Protein AF-A0A7J5L7T7-F1 (afdb_monomer_lite)

Structure (mmCIF, N/CA/C/O backbone):
data_AF-A0A7J5L7T7-F1
#
_entry.id   AF-A0A7J5L7T7-F1
#
loop_
_atom_site.group_PDB
_atom_site.id
_atom_site.type_symbol
_atom_site.label_atom_id
_atom_site.label_alt_id
_atom_site.label_comp_id
_atom_site.label_asym_id
_atom_site.label_entity_id
_atom_site.label_seq_id
_atom_site.pdbx_PDB_ins_code
_atom_site.Cartn_x
_atom_site.Cartn_y
_atom_site.Cartn_z
_atom_site.occupancy
_atom_site.B_iso_or_equiv
_atom_site.auth_seq_id
_atom_site.auth_comp_id
_atom_site.auth_asym_id
_atom_site.auth_atom_id
_atom_site.pdbx_PDB_model_num
ATOM 1 N N . MET A 1 1 ? -19.321 -2.362 8.567 1.00 87.38 1 MET A N 1
ATOM 2 C CA . MET A 1 1 ? -19.682 -2.165 9.994 1.00 87.38 1 MET A CA 1
ATOM 3 C C . MET A 1 1 ? -20.446 -3.338 10.600 1.00 87.38 1 MET A C 1
ATOM 5 O O . MET A 1 1 ? -19.899 -3.937 11.508 1.00 87.38 1 MET A O 1
ATOM 9 N N . GLN A 1 2 ? -21.641 -3.716 10.121 1.00 92.62 2 GLN A N 1
ATOM 10 C CA . GLN A 1 2 ? -22.382 -4.873 10.681 1.00 92.62 2 GLN A CA 1
ATOM 11 C C . GLN A 1 2 ? -21.604 -6.196 10.617 1.00 92.62 2 GLN A C 1
ATOM 13 O O . GLN A 1 2 ? -21.729 -7.035 11.501 1.00 92.62 2 GLN A O 1
ATOM 18 N N . VAL A 1 3 ? -20.765 -6.364 9.590 1.00 92.19 3 VAL A N 1
ATOM 19 C CA . VAL A 1 3 ? -19.884 -7.531 9.509 1.00 92.19 3 VAL A CA 1
ATOM 20 C C . VAL A 1 3 ? -18.834 -7.506 10.615 1.00 92.19 3 VAL A C 1
ATOM 22 O O . VAL A 1 3 ? -18.791 -8.437 11.399 1.00 92.19 3 VAL A O 1
ATOM 25 N N . ILE A 1 4 ? -18.064 -6.415 10.746 1.00 92.38 4 ILE A N 1
ATOM 26 C CA . ILE A 1 4 ? -17.062 -6.208 11.817 1.00 92.38 4 ILE A CA 1
ATOM 27 C C . ILE A 1 4 ? -17.660 -6.455 13.209 1.00 92.38 4 ILE A C 1
ATOM 29 O O . ILE A 1 4 ? -17.034 -7.087 14.056 1.00 92.38 4 ILE A O 1
ATOM 33 N N . ASP A 1 5 ? -18.882 -5.964 13.422 1.00 94.06 5 ASP A N 1
ATOM 34 C CA . ASP A 1 5 ? -19.674 -6.158 14.636 1.00 94.06 5 ASP A CA 1
ATOM 35 C C . ASP A 1 5 ? -20.015 -7.628 14.928 1.00 94.06 5 ASP A C 1
ATOM 37 O O . ASP A 1 5 ? -20.180 -7.994 16.091 1.00 94.06 5 ASP A O 1
ATOM 41 N N . GLY A 1 6 ? -20.115 -8.451 13.884 1.00 92.25 6 GLY A N 1
ATOM 42 C CA . GLY A 1 6 ? -20.573 -9.837 13.921 1.00 92.25 6 GLY A CA 1
ATOM 43 C C . GLY A 1 6 ? -22.093 -10.001 13.877 1.00 92.25 6 GLY A C 1
ATOM 44 O O . GLY A 1 6 ? -22.583 -11.111 14.063 1.00 92.25 6 GLY A O 1
ATOM 45 N N . SER A 1 7 ? -22.858 -8.931 13.621 1.00 93.19 7 SER A N 1
ATOM 46 C CA . SER A 1 7 ? -24.306 -9.035 13.381 1.00 93.19 7 SER A CA 1
ATOM 47 C C . SER A 1 7 ? -24.653 -9.512 11.970 1.00 93.19 7 SER A C 1
ATOM 49 O O . SER A 1 7 ? -25.776 -9.954 11.729 1.00 93.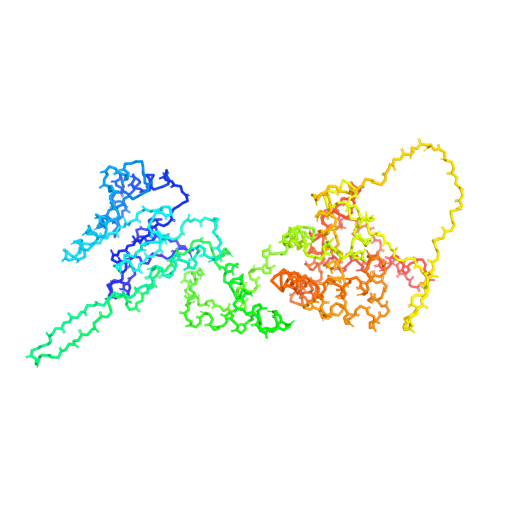19 7 SER A O 1
ATOM 51 N N . LYS A 1 8 ? -23.695 -9.459 11.040 1.00 92.69 8 LYS A N 1
ATOM 52 C CA . LYS A 1 8 ? -23.811 -9.993 9.681 1.00 92.69 8 LYS A CA 1
ATOM 53 C C . LYS A 1 8 ? -22.580 -10.837 9.344 1.00 92.69 8 LYS A C 1
ATOM 55 O O . LYS A 1 8 ? -21.485 -10.522 9.796 1.00 92.69 8 LYS A O 1
ATOM 60 N N . GLN A 1 9 ? -22.759 -11.881 8.538 1.00 87.94 9 GLN A N 1
ATOM 61 C CA . GLN A 1 9 ? -21.651 -12.647 7.962 1.00 87.94 9 GLN A CA 1
ATOM 62 C C . GLN A 1 9 ? -21.326 -12.174 6.543 1.00 87.94 9 GLN A C 1
ATOM 64 O O . GLN A 1 9 ? -22.205 -11.686 5.828 1.00 87.94 9 GLN A O 1
ATOM 69 N N . ASP A 1 10 ? -20.059 -12.311 6.172 1.00 86.50 10 ASP A N 1
ATOM 70 C CA . ASP A 1 10 ? -19.497 -11.970 4.870 1.00 86.50 10 ASP A CA 1
ATOM 71 C C . ASP A 1 10 ? -18.269 -12.856 4.628 1.00 86.50 10 ASP A C 1
ATOM 73 O O . ASP A 1 10 ? -17.583 -13.216 5.587 1.00 86.50 10 ASP A O 1
ATOM 77 N N . ASP A 1 11 ? -18.003 -13.210 3.374 1.00 82.44 11 ASP A N 1
ATOM 78 C CA . ASP A 1 11 ? -16.892 -14.102 3.023 1.00 82.44 11 ASP A CA 1
ATOM 79 C C . ASP A 1 11 ? -15.535 -13.374 2.936 1.00 82.44 11 ASP A C 1
ATOM 81 O O . ASP A 1 11 ? -14.482 -14.026 2.956 1.00 82.44 11 ASP A O 1
ATOM 85 N N . GLU A 1 12 ? -15.544 -12.039 2.839 1.00 81.31 12 GLU A N 1
ATOM 86 C CA . GLU A 1 12 ? -14.357 -11.194 2.645 1.00 81.31 12 GLU A CA 1
ATOM 87 C C . GLU A 1 12 ? -13.977 -10.393 3.897 1.00 81.31 12 GLU A C 1
ATOM 89 O O . GLU A 1 12 ? -12.818 -10.005 4.057 1.00 81.31 12 GLU A O 1
ATOM 94 N N . VAL A 1 13 ? -14.914 -10.179 4.829 1.00 85.94 13 VAL A N 1
ATOM 95 C CA . VAL A 1 13 ? -14.670 -9.401 6.054 1.00 85.94 13 VAL A CA 1
ATOM 96 C C . VAL A 1 13 ? -14.899 -10.234 7.315 1.00 85.94 13 VAL A C 1
ATOM 98 O O . VAL A 1 13 ? -15.969 -10.789 7.545 1.00 85.94 13 VAL A O 1
ATOM 101 N N . LEU A 1 14 ? -13.899 -10.255 8.203 1.00 86.81 14 LEU A N 1
ATOM 102 C CA . LEU A 1 14 ? -13.993 -10.944 9.490 1.00 86.81 14 LEU A CA 1
ATOM 103 C C . LEU A 1 14 ? -14.817 -10.129 10.499 1.00 86.81 14 LEU A C 1
ATOM 105 O O . LEU A 1 14 ? -14.491 -8.977 10.796 1.00 86.81 14 LEU A O 1
ATOM 109 N N . GLY A 1 15 ? -15.822 -10.759 11.115 1.00 90.56 15 GLY A N 1
ATOM 110 C CA . GLY A 1 15 ? -16.559 -10.212 12.261 1.00 90.56 15 GLY A CA 1
ATOM 111 C C . GLY A 1 15 ? -15.781 -10.274 13.570 1.00 90.56 15 GLY A C 1
ATOM 112 O O . GLY A 1 15 ? -16.168 -10.953 14.520 1.00 90.56 15 GLY A O 1
ATOM 113 N N . PHE A 1 16 ? -14.644 -9.584 13.607 1.00 90.44 16 PHE A N 1
ATOM 114 C CA . PHE A 1 16 ? -13.645 -9.743 14.655 1.00 90.44 16 PHE A CA 1
ATOM 115 C C . PHE A 1 16 ? -14.103 -9.233 16.032 1.00 90.44 16 PHE A C 1
ATOM 117 O O . PHE A 1 16 ? -13.608 -9.724 17.042 1.00 90.44 16 PHE A O 1
ATOM 124 N N . LEU A 1 17 ? -15.089 -8.326 16.116 1.00 93.12 17 LEU A N 1
ATOM 125 C CA . LEU A 1 17 ? -15.641 -7.898 17.411 1.00 93.12 17 LEU A CA 1
ATOM 126 C C . LEU A 1 17 ? -16.466 -8.992 18.095 1.00 93.12 17 LEU A C 1
ATOM 128 O O . LEU A 1 17 ? -16.634 -8.956 19.317 1.00 93.12 17 LEU A O 1
ATOM 132 N N . ASP A 1 18 ? -16.981 -9.958 17.330 1.00 93.25 18 ASP A N 1
ATOM 133 C CA . ASP A 1 18 ? -17.735 -11.082 17.879 1.00 93.25 18 ASP A CA 1
ATOM 134 C C . ASP A 1 18 ? -16.882 -12.338 18.103 1.00 93.25 18 ASP A C 1
ATOM 136 O O . ASP A 1 18 ? -17.359 -13.283 18.731 1.00 93.25 18 ASP A O 1
ATOM 140 N N . TYR A 1 19 ? -15.617 -12.318 17.677 1.00 90.50 19 TYR A N 1
ATOM 141 C CA . TYR A 1 19 ? -14.689 -13.440 17.779 1.00 90.50 19 TYR A CA 1
ATOM 142 C C . TYR A 1 19 ? -14.250 -13.706 19.228 1.00 90.50 19 TYR A C 1
ATOM 144 O O . TYR A 1 19 ? -13.797 -12.803 19.934 1.00 90.50 19 TYR A O 1
ATOM 152 N N . GLU A 1 20 ? -14.364 -14.960 19.674 1.00 89.38 20 GLU A N 1
ATOM 153 C CA . GLU A 1 20 ? -14.169 -15.353 21.080 1.00 89.38 20 GLU A CA 1
ATOM 154 C C . GLU A 1 20 ? -12.775 -15.009 21.605 1.00 89.38 20 GLU A C 1
ATOM 156 O O . GLU A 1 20 ? -12.664 -14.335 22.625 1.00 89.38 20 GLU A O 1
ATOM 161 N N . LYS A 1 21 ? -11.713 -15.33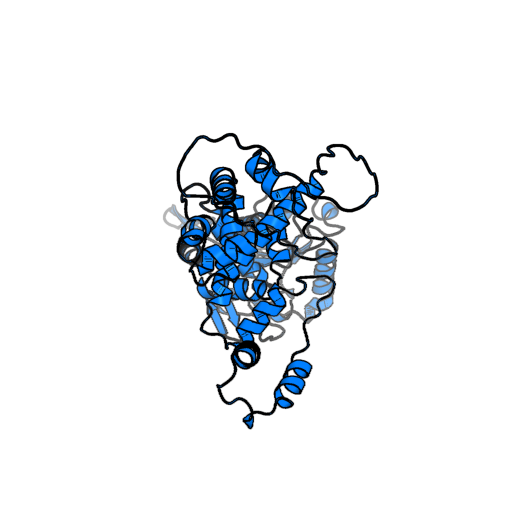5 20.858 1.00 88.31 21 LYS A N 1
ATOM 162 C CA . LYS A 1 21 ? -10.331 -15.050 21.288 1.00 88.31 21 LYS A CA 1
ATOM 163 C C . LYS A 1 21 ? -10.049 -13.553 21.460 1.00 88.31 21 LYS A C 1
ATOM 165 O O . LYS A 1 21 ? -9.268 -13.170 22.325 1.00 88.31 21 LYS A O 1
ATOM 170 N N . ILE A 1 22 ? -10.692 -12.697 20.657 1.00 88.56 22 ILE A N 1
ATOM 171 C CA . ILE A 1 22 ? -10.578 -11.234 20.793 1.00 88.56 22 ILE A CA 1
ATOM 172 C C . ILE A 1 22 ? -11.264 -10.758 22.076 1.00 88.56 22 ILE A C 1
ATOM 174 O O . ILE A 1 22 ? -10.726 -9.907 22.785 1.00 88.56 22 ILE A O 1
ATOM 178 N N . LYS A 1 23 ? -12.419 -11.339 22.416 1.00 89.06 23 LYS A N 1
ATOM 179 C CA . LYS A 1 23 ? -13.136 -11.030 23.660 1.00 89.06 23 LYS A CA 1
ATOM 180 C C . LYS A 1 23 ? -12.384 -11.522 24.898 1.00 89.06 23 LYS A C 1
ATOM 182 O O . LYS A 1 23 ? -12.285 -10.775 25.869 1.00 89.06 23 LYS A O 1
ATOM 187 N N . GLU A 1 24 ? -11.851 -12.741 24.858 1.00 87.25 24 GLU A N 1
ATOM 188 C CA . GLU A 1 24 ? -11.051 -13.334 25.940 1.00 87.25 24 GLU A CA 1
ATOM 189 C C . GLU A 1 24 ? -9.791 -12.514 26.218 1.00 87.25 24 GLU A C 1
ATOM 191 O O . GLU A 1 24 ? -9.510 -12.190 27.369 1.00 87.25 24 GLU A O 1
ATOM 196 N N . GLY A 1 25 ? -9.093 -12.088 25.161 1.00 84.81 25 GLY A N 1
ATOM 197 C CA . GLY A 1 25 ? -7.917 -11.224 25.260 1.00 84.81 25 GLY A CA 1
ATOM 198 C C . GLY A 1 25 ? -8.210 -9.777 25.669 1.00 84.81 25 GLY A C 1
ATOM 199 O O . GLY A 1 25 ? -7.287 -8.970 25.667 1.00 84.81 25 GLY A O 1
ATOM 200 N N . GLN A 1 26 ? -9.468 -9.429 25.980 1.00 86.31 26 GLN A N 1
ATOM 201 C CA . GLN A 1 26 ? -9.906 -8.060 26.289 1.00 86.31 26 GLN A CA 1
ATOM 202 C C . GLN A 1 26 ? -9.450 -7.033 25.238 1.00 86.31 26 GLN A C 1
ATOM 204 O O . GLN A 1 26 ? -9.174 -5.886 25.571 1.00 86.31 26 GLN A O 1
ATOM 209 N N . MET A 1 27 ? -9.396 -7.438 23.967 1.00 89.12 27 MET A N 1
ATOM 210 C CA . MET A 1 27 ? -9.028 -6.565 22.855 1.00 89.12 27 MET A CA 1
ATOM 211 C C . MET A 1 27 ? -10.237 -5.750 22.368 1.00 89.12 27 MET A C 1
ATOM 213 O O . MET A 1 27 ? -11.395 -6.010 22.735 1.00 89.12 27 MET A O 1
ATOM 217 N N . CYS A 1 28 ? -9.971 -4.754 21.521 1.00 93.56 28 CYS A N 1
ATOM 218 C CA . CYS A 1 28 ? -10.983 -3.852 20.976 1.00 93.56 28 CYS A CA 1
ATOM 219 C C . CYS A 1 28 ? -11.771 -3.138 22.084 1.00 93.56 28 CYS A C 1
ATOM 221 O O . CYS A 1 28 ? -13.002 -3.138 22.094 1.00 93.56 28 CYS A O 1
ATOM 223 N N . ARG A 1 29 ? -11.091 -2.574 23.082 1.00 94.00 29 ARG A N 1
ATOM 224 C CA . ARG A 1 29 ? -11.718 -1.728 24.109 1.00 94.00 29 ARG A CA 1
ATOM 225 C C . ARG A 1 29 ? -11.842 -0.296 23.628 1.00 94.00 29 ARG A C 1
ATOM 227 O O . ARG A 1 29 ? -12.910 0.303 23.767 1.00 94.00 29 ARG A O 1
ATOM 234 N N . HIS A 1 30 ? -10.791 0.218 22.998 1.00 95.50 30 HIS A N 1
ATOM 235 C CA . HIS A 1 30 ? -10.770 1.570 22.458 1.00 95.50 30 HIS A CA 1
ATOM 236 C C . HIS A 1 30 ? -10.335 1.534 20.997 1.00 95.50 30 HIS A C 1
ATOM 238 O O . HIS A 1 30 ? -9.156 1.401 20.670 1.00 95.50 30 HIS A O 1
ATOM 244 N N . ILE A 1 31 ? -11.331 1.660 20.122 1.00 96.06 31 ILE A N 1
ATOM 245 C CA . ILE A 1 31 ? -11.164 1.624 18.674 1.00 96.06 31 ILE A CA 1
ATOM 246 C C . ILE A 1 31 ? -11.010 3.056 18.162 1.00 96.06 31 ILE A C 1
ATOM 248 O O . ILE A 1 31 ? -11.805 3.928 18.514 1.00 96.06 31 ILE A O 1
ATOM 252 N N . VAL A 1 32 ? -10.040 3.294 17.286 1.00 95.56 32 VAL A N 1
ATOM 253 C CA . VAL A 1 32 ? -9.931 4.530 16.505 1.00 95.56 32 VAL A CA 1
ATOM 254 C C . VAL A 1 32 ? -10.271 4.255 15.041 1.00 95.56 32 VAL A C 1
ATOM 256 O O . VAL A 1 32 ? -9.675 3.397 14.398 1.00 95.56 32 VAL A O 1
ATOM 259 N N . CYS A 1 33 ? -11.248 4.977 14.501 1.00 95.50 33 CYS A N 1
ATOM 260 C CA . CYS A 1 33 ? -11.638 4.917 13.097 1.00 95.50 33 CYS A CA 1
ATOM 261 C C . CYS A 1 33 ? -11.036 6.107 12.353 1.00 95.50 33 CYS A C 1
ATOM 263 O O . CYS A 1 33 ? -11.381 7.253 12.649 1.00 95.50 33 CYS A O 1
ATOM 265 N N . VAL A 1 34 ? -10.177 5.829 11.376 1.00 92.94 34 VAL A N 1
ATOM 266 C CA . VAL A 1 34 ? -9.573 6.825 10.485 1.00 92.94 34 VAL A CA 1
ATOM 267 C C . VAL A 1 34 ? -10.415 6.913 9.215 1.00 92.94 34 VAL A C 1
ATOM 269 O O . VAL A 1 34 ? -10.439 5.982 8.414 1.00 92.94 34 VAL A O 1
ATOM 272 N N . LEU A 1 35 ? -11.132 8.022 9.050 1.00 93.25 35 LEU A N 1
ATOM 273 C CA . LEU A 1 35 ? -12.072 8.279 7.959 1.00 93.25 35 LEU A CA 1
ATOM 274 C C . LEU A 1 35 ? -11.516 9.300 6.952 1.00 93.25 35 LEU A C 1
ATOM 276 O O . LEU A 1 35 ? -10.657 10.108 7.303 1.00 93.25 35 LEU A O 1
ATOM 280 N N . PRO A 1 36 ? -12.009 9.310 5.700 1.00 91.38 36 PRO A N 1
ATOM 281 C CA . PRO A 1 36 ? -11.454 10.174 4.659 1.00 91.38 36 PRO A CA 1
ATOM 282 C C . PRO A 1 36 ? -11.850 11.650 4.812 1.00 91.38 36 PRO A C 1
ATOM 284 O O . PRO A 1 36 ? -11.053 12.529 4.493 1.00 91.38 36 PRO A O 1
ATOM 287 N N . PHE A 1 37 ? -13.054 11.942 5.321 1.00 92.75 37 PHE A N 1
ATOM 288 C CA . PHE A 1 37 ? -13.590 13.305 5.410 1.00 92.75 37 PHE A CA 1
ATOM 289 C C . PHE A 1 37 ? -14.317 13.556 6.734 1.00 92.75 37 PHE A C 1
ATOM 291 O O . PHE A 1 37 ? -14.837 12.628 7.350 1.00 92.75 37 PHE A O 1
ATOM 298 N N . ARG A 1 38 ? -14.429 14.830 7.144 1.00 93.56 38 ARG A N 1
ATOM 299 C CA . ARG A 1 38 ? -15.187 15.220 8.353 1.00 93.56 38 ARG A CA 1
ATOM 300 C C . ARG A 1 38 ? -16.648 14.772 8.272 1.00 93.56 38 ARG A C 1
ATOM 302 O O . ARG A 1 38 ? -17.148 14.151 9.201 1.00 93.56 38 ARG A O 1
ATOM 309 N N . ALA A 1 39 ? -17.264 14.965 7.105 1.00 94.56 39 ALA A N 1
ATOM 310 C CA . ALA A 1 39 ? -18.620 14.503 6.824 1.00 94.56 39 ALA A CA 1
ATOM 311 C C . ALA A 1 39 ? -18.768 12.976 6.948 1.00 94.56 39 ALA A C 1
ATOM 313 O O . ALA A 1 39 ? -19.832 12.491 7.317 1.00 94.56 39 ALA A O 1
ATOM 314 N N . SER A 1 40 ? -17.707 12.202 6.682 1.00 95.19 40 SER A N 1
ATOM 315 C CA . SER A 1 40 ? -17.721 10.752 6.896 1.00 95.19 40 SER A CA 1
ATOM 316 C C . SER A 1 40 ? -17.791 10.400 8.383 1.00 95.19 40 SER A C 1
ATOM 318 O O . SER A 1 40 ? -18.473 9.441 8.733 1.00 95.19 40 SER A O 1
ATOM 320 N N . CYS A 1 41 ? -17.127 11.166 9.259 1.00 95.88 41 CYS A N 1
ATOM 321 C CA . CYS A 1 41 ? -17.244 10.986 10.708 1.00 95.88 41 CYS A CA 1
ATOM 322 C C . CYS A 1 41 ? -18.673 11.258 11.185 1.00 95.88 41 CYS A C 1
ATOM 324 O O . CYS A 1 41 ? -19.236 10.426 11.892 1.00 95.88 41 CYS A O 1
ATOM 326 N N . ASP A 1 42 ? -19.270 12.370 10.746 1.00 96.12 42 ASP A N 1
ATOM 327 C CA . ASP A 1 42 ? -20.650 12.730 11.096 1.00 96.12 42 ASP A CA 1
ATOM 328 C C . ASP A 1 42 ? -21.647 11.681 10.589 1.00 96.12 42 ASP A C 1
ATOM 330 O O . ASP A 1 42 ? -22.513 11.219 11.333 1.00 96.12 42 ASP A O 1
ATOM 334 N N . ALA A 1 43 ? -21.479 11.230 9.343 1.00 96.12 43 ALA A N 1
ATOM 335 C CA . ALA A 1 43 ? -22.316 10.191 8.756 1.00 96.12 43 ALA A CA 1
ATOM 336 C C . ALA A 1 43 ? -22.191 8.854 9.500 1.00 96.12 43 ALA A C 1
ATOM 338 O O . ALA A 1 43 ? -23.200 8.187 9.720 1.00 96.12 43 ALA A O 1
ATOM 339 N N . LEU A 1 44 ? -20.980 8.452 9.904 1.00 95.56 44 LEU A N 1
ATOM 340 C CA . LEU A 1 44 ? -20.771 7.200 10.632 1.00 95.56 44 LEU A CA 1
ATOM 341 C C . LEU A 1 44 ? -21.305 7.274 12.070 1.00 95.56 44 LEU A C 1
ATOM 343 O O . LEU A 1 44 ? -21.915 6.310 12.531 1.00 95.56 44 LEU A O 1
ATOM 347 N N . GLU A 1 45 ? -21.123 8.403 12.761 1.00 96.25 45 GLU A N 1
ATOM 348 C CA . GLU A 1 45 ? -21.731 8.644 14.074 1.00 96.25 45 GLU A CA 1
ATOM 349 C C . GLU A 1 45 ? -23.257 8.536 13.986 1.00 96.25 45 GLU A C 1
ATOM 351 O O . GLU A 1 45 ? -23.861 7.739 14.709 1.00 96.25 45 GLU A O 1
ATOM 356 N N . TYR A 1 46 ? -23.860 9.266 13.044 1.00 95.88 46 TYR A N 1
ATOM 357 C CA . TYR A 1 46 ? -25.299 9.242 12.800 1.00 95.88 46 TYR A CA 1
ATOM 358 C C . TYR A 1 46 ? -25.787 7.831 12.448 1.00 95.88 46 TYR A C 1
ATOM 360 O O . TYR A 1 46 ? -26.778 7.357 13.004 1.00 95.88 46 TYR A O 1
ATOM 368 N N . LEU A 1 47 ? -25.082 7.117 11.566 1.00 95.69 47 LEU A N 1
ATOM 369 C CA . LEU A 1 47 ? -25.441 5.757 11.165 1.00 95.69 47 LEU A CA 1
ATOM 370 C C . LEU A 1 47 ? -25.453 4.803 12.360 1.00 95.69 47 LEU A C 1
ATOM 372 O O . LEU A 1 47 ? -26.396 4.025 12.491 1.00 95.69 47 LEU A O 1
ATOM 376 N N . ILE A 1 48 ? -24.443 4.855 13.233 1.00 95.00 48 ILE A N 1
ATOM 377 C CA . ILE A 1 48 ? -24.375 3.975 14.406 1.00 95.00 48 ILE A CA 1
ATOM 378 C C . ILE A 1 48 ? -25.489 4.316 15.399 1.00 95.00 48 ILE A C 1
ATOM 380 O O . ILE A 1 48 ? -26.196 3.416 15.848 1.00 95.00 48 ILE A O 1
ATOM 384 N N . GLN A 1 49 ? -25.674 5.599 15.717 1.00 94.25 49 GLN A N 1
ATOM 385 C CA . GLN A 1 49 ? -26.640 6.044 16.727 1.00 94.25 49 GLN A CA 1
ATOM 386 C C . GLN A 1 49 ? -28.096 5.761 16.333 1.00 94.25 49 GLN A C 1
ATOM 388 O O . GLN A 1 49 ? -28.893 5.393 17.191 1.00 94.25 49 GLN A O 1
ATOM 393 N N . ASN A 1 50 ? -28.438 5.873 15.046 1.00 95.62 50 ASN A N 1
ATOM 394 C CA . ASN A 1 50 ? -29.801 5.631 14.555 1.00 95.62 50 ASN A CA 1
ATOM 395 C C . ASN A 1 50 ? -30.101 4.161 14.230 1.00 95.62 50 ASN A C 1
ATOM 397 O O . ASN A 1 50 ? -31.194 3.859 13.764 1.00 95.62 50 ASN A O 1
ATOM 401 N N . ASN A 1 51 ? -29.132 3.259 14.403 1.00 94.81 51 ASN A N 1
ATOM 402 C CA . ASN A 1 51 ? -29.286 1.841 14.068 1.00 94.81 51 ASN A CA 1
ATOM 403 C C . ASN A 1 51 ? -28.693 0.933 15.158 1.00 94.81 51 ASN A C 1
ATOM 405 O O . ASN A 1 51 ? -28.177 -0.146 14.853 1.00 94.81 51 ASN A O 1
ATOM 409 N N . LEU A 1 52 ? -28.700 1.372 16.422 1.00 93.62 52 LEU A N 1
ATOM 410 C CA . LEU A 1 52 ? -28.092 0.639 17.542 1.00 93.62 52 LEU A CA 1
ATOM 411 C C . LEU A 1 52 ? -28.644 -0.787 17.675 1.00 93.62 52 LEU A C 1
ATOM 413 O O . LEU A 1 52 ? -27.896 -1.706 18.000 1.00 93.62 52 LEU A O 1
ATOM 417 N N . GLU A 1 53 ? -29.921 -0.989 17.363 1.00 93.94 53 GLU A N 1
ATOM 418 C CA . GLU A 1 53 ? -30.612 -2.278 17.377 1.00 93.94 53 GLU A CA 1
ATOM 419 C C . GLU A 1 53 ? -30.065 -3.287 16.356 1.00 93.94 53 GLU A C 1
ATOM 421 O O . GLU A 1 53 ? -30.234 -4.493 16.526 1.00 93.94 53 GLU A O 1
ATOM 426 N N . LYS A 1 54 ? -29.371 -2.816 15.313 1.00 94.00 54 LYS A N 1
ATOM 427 C CA . LYS A 1 54 ? -28.746 -3.667 14.288 1.00 94.00 54 LYS A CA 1
ATOM 428 C C . LYS A 1 54 ? -27.338 -4.130 14.666 1.00 94.00 54 LYS A C 1
ATOM 430 O O . LYS A 1 54 ? -26.728 -4.891 13.905 1.00 94.00 54 LYS A O 1
ATOM 435 N N . PHE A 1 55 ? -26.805 -3.660 15.794 1.00 95.00 55 PHE A N 1
ATOM 436 C CA . PHE A 1 55 ? -25.452 -3.957 16.252 1.00 95.00 55 PHE A CA 1
ATOM 437 C C . PHE A 1 55 ? -25.460 -4.760 17.557 1.00 95.00 55 PHE A C 1
ATOM 439 O O . PHE A 1 55 ? -26.040 -4.357 18.566 1.00 95.00 55 PHE A O 1
ATOM 446 N N . LYS A 1 56 ? -24.746 -5.885 17.558 1.00 93.81 56 LYS A N 1
ATOM 447 C CA . LYS A 1 56 ? -24.580 -6.801 18.690 1.00 93.81 56 LYS A CA 1
ATOM 448 C C . LYS A 1 56 ? -23.529 -6.308 19.690 1.00 93.81 56 LYS A C 1
ATOM 450 O O . LYS A 1 56 ? -23.721 -6.419 20.903 1.00 93.81 56 LYS A O 1
ATOM 455 N N . ASN A 1 57 ? -22.404 -5.797 19.193 1.00 94.69 57 ASN A N 1
ATOM 456 C CA . ASN A 1 57 ? -21.232 -5.429 19.987 1.00 94.69 57 ASN A CA 1
ATOM 457 C C . ASN A 1 57 ? -20.977 -3.913 19.977 1.00 94.69 57 ASN A C 1
ATOM 459 O O . ASN A 1 57 ? -20.755 -3.337 21.040 1.00 94.69 57 ASN A O 1
ATOM 463 N N . ILE A 1 58 ? -21.059 -3.256 18.817 1.00 95.69 58 ILE A N 1
ATOM 464 C CA . ILE A 1 58 ? -20.830 -1.814 18.618 1.00 95.69 58 ILE A CA 1
ATOM 465 C C . ILE A 1 58 ? -21.808 -0.963 19.432 1.00 95.69 58 ILE A C 1
ATOM 467 O O . ILE A 1 58 ? -21.421 0.085 19.944 1.00 95.69 58 ILE A O 1
ATOM 471 N N . SER A 1 59 ? -23.039 -1.436 19.638 1.00 94.00 59 SER A N 1
ATOM 472 C CA . SER A 1 59 ? -24.056 -0.755 20.453 1.00 94.00 59 SER A CA 1
ATOM 473 C C . SER A 1 59 ? -23.631 -0.515 21.910 1.00 94.00 59 SER A C 1
ATOM 475 O O . SER A 1 59 ? -24.199 0.339 22.588 1.00 94.00 59 SER A O 1
ATOM 477 N N . LYS A 1 60 ? -22.601 -1.224 22.394 1.00 93.69 60 LYS A N 1
ATOM 478 C CA . LYS A 1 60 ? -22.039 -1.085 23.747 1.00 93.69 60 LYS A CA 1
ATOM 479 C C . LYS A 1 60 ? -20.948 -0.012 23.847 1.00 93.69 60 LYS A C 1
ATOM 481 O O . LYS A 1 60 ? -20.507 0.295 24.954 1.00 93.69 60 LYS A O 1
ATOM 486 N N . TYR A 1 61 ? -20.485 0.536 22.724 1.00 96.75 61 TYR A N 1
ATOM 487 C CA . TYR A 1 61 ? -19.399 1.512 22.697 1.00 96.75 61 TYR A CA 1
ATOM 488 C C . TYR A 1 61 ? -19.931 2.936 22.837 1.00 96.75 61 TYR A C 1
ATOM 490 O O . TYR A 1 61 ? -20.988 3.294 22.316 1.00 96.75 61 TYR A O 1
ATOM 498 N N . LYS A 1 62 ? -19.155 3.791 23.501 1.00 96.75 62 LYS A N 1
ATOM 499 C CA . LYS A 1 62 ? -19.336 5.242 23.437 1.00 96.75 62 LYS A CA 1
ATOM 500 C C . LYS A 1 62 ? -18.672 5.781 22.178 1.00 96.75 62 LYS A C 1
ATOM 502 O O . LYS A 1 62 ? -17.475 5.588 21.980 1.00 96.75 62 LYS A O 1
ATOM 507 N N . ILE A 1 63 ? -19.453 6.443 21.331 1.00 96.38 63 ILE A N 1
ATOM 508 C CA . ILE A 1 63 ? -18.954 7.060 20.101 1.00 96.38 63 ILE A CA 1
ATOM 509 C C . ILE A 1 63 ? -18.418 8.454 20.432 1.00 96.38 63 ILE A C 1
ATOM 511 O O . ILE A 1 63 ? -19.114 9.254 21.053 1.00 96.38 63 ILE A O 1
ATOM 515 N N . LEU A 1 64 ? -17.176 8.728 20.039 1.00 95.94 64 LEU A N 1
ATOM 516 C CA . LEU A 1 64 ? -16.525 10.027 20.173 1.00 95.94 64 LEU A CA 1
ATOM 517 C C . LEU A 1 64 ? -16.174 10.549 18.783 1.00 95.94 64 LEU A C 1
ATOM 519 O O . LEU A 1 64 ? -15.152 10.168 18.213 1.00 95.94 64 LEU A O 1
ATOM 523 N N . ASN A 1 65 ? -16.987 11.446 18.241 1.00 95.44 65 ASN A N 1
ATOM 524 C CA . ASN A 1 65 ? -16.656 12.133 17.001 1.00 95.44 65 ASN A CA 1
ATOM 525 C C . ASN A 1 65 ? -15.774 13.359 17.284 1.00 95.44 65 ASN A C 1
ATOM 527 O O . ASN A 1 65 ? -16.246 14.372 17.798 1.00 95.44 65 ASN A O 1
ATOM 531 N N . ILE A 1 66 ? -14.478 13.254 16.970 1.00 94.69 66 ILE A N 1
ATOM 532 C CA . ILE A 1 66 ? -13.487 14.303 17.266 1.00 94.69 66 ILE A CA 1
ATOM 533 C C . ILE A 1 66 ? -13.106 15.137 16.038 1.00 94.69 66 ILE A C 1
ATOM 535 O O . ILE A 1 66 ? -12.295 16.056 16.160 1.00 94.69 66 ILE A O 1
ATOM 539 N N . ALA A 1 67 ? -13.663 14.843 14.862 1.00 93.06 67 ALA A N 1
ATOM 540 C CA . ALA A 1 67 ? -13.353 15.551 13.615 1.00 93.06 67 ALA A CA 1
ATOM 541 C C . ALA A 1 67 ? -14.581 16.126 12.889 1.00 93.06 67 ALA A C 1
ATOM 543 O O . ALA A 1 67 ? -14.402 16.899 11.949 1.00 93.06 67 ALA A O 1
ATOM 544 N N . GLY A 1 68 ? -15.785 15.745 13.311 1.00 88.81 68 GLY A N 1
ATOM 545 C CA . GLY A 1 68 ? -17.063 16.222 12.799 1.00 88.81 68 GLY A CA 1
ATOM 546 C C . GLY A 1 68 ? -17.326 17.711 12.998 1.00 88.81 68 GLY A C 1
ATOM 547 O O . GLY A 1 68 ? -16.505 18.427 13.579 1.00 88.81 68 GLY A O 1
ATOM 548 N N . VAL A 1 69 ? -18.486 18.174 12.530 1.00 88.19 69 VAL A N 1
ATOM 549 C CA . VAL A 1 69 ? -18.882 19.595 12.599 1.00 88.19 69 VAL A CA 1
ATOM 550 C C . VAL A 1 69 ? -18.840 20.132 14.038 1.00 88.19 69 VAL A C 1
ATOM 552 O O . VAL A 1 69 ? -18.185 21.142 14.284 1.00 88.19 69 VAL A O 1
ATOM 555 N N . ASP A 1 70 ? -19.417 19.405 14.999 1.00 85.81 70 ASP A N 1
ATOM 556 C CA . ASP A 1 70 ? -19.504 19.834 16.410 1.00 85.81 70 ASP A CA 1
ATOM 557 C C . ASP A 1 70 ? -18.242 19.513 17.234 1.00 85.81 70 ASP A C 1
ATOM 559 O O . ASP A 1 70 ? -18.235 19.602 18.466 1.00 85.81 70 ASP A O 1
ATOM 563 N N . ALA A 1 71 ? -17.170 19.033 16.600 1.00 83.19 71 ALA A N 1
ATOM 564 C CA . ALA A 1 71 ? -16.047 18.455 17.330 1.00 83.19 71 ALA A CA 1
ATOM 565 C C . ALA A 1 71 ? -15.263 19.473 18.167 1.00 83.19 71 ALA A C 1
ATOM 567 O O . ALA A 1 71 ? -14.645 19.088 19.161 1.00 83.19 71 ALA A O 1
ATOM 568 N N . LEU A 1 72 ? -15.242 20.745 17.761 1.00 82.56 72 LEU A N 1
ATOM 569 C CA . LEU A 1 72 ? -14.593 21.817 18.523 1.00 82.56 72 LEU A CA 1
ATOM 570 C C . LEU A 1 72 ? -15.434 22.251 19.725 1.00 82.56 72 LEU A C 1
ATOM 572 O O . LEU A 1 72 ? -14.860 22.591 20.754 1.00 82.56 72 LEU A O 1
ATOM 576 N N . ASP A 1 73 ? -16.759 22.147 19.634 1.00 85.44 73 ASP A N 1
ATOM 577 C CA . ASP A 1 73 ? -17.662 22.476 20.738 1.00 85.44 73 ASP A CA 1
ATOM 578 C C . ASP A 1 73 ? -17.668 21.362 21.791 1.00 85.44 73 ASP A C 1
ATOM 580 O O . ASP A 1 73 ? -17.549 21.617 22.989 1.00 85.44 73 ASP A O 1
ATOM 584 N N . LYS A 1 74 ? -17.740 20.098 21.346 1.00 84.12 74 LYS A N 1
ATOM 585 C CA . LYS A 1 74 ? -17.716 18.918 22.230 1.00 84.12 74 LYS A CA 1
ATOM 586 C C . LYS A 1 74 ? -16.334 18.688 22.845 1.00 84.12 74 LYS A C 1
ATOM 588 O O . LYS A 1 74 ? -16.223 18.294 24.006 1.00 84.12 74 LYS A O 1
ATOM 593 N N . PHE A 1 75 ? -15.277 18.922 22.066 1.00 86.44 75 PHE A N 1
ATOM 594 C CA . PHE A 1 75 ? -13.894 18.684 22.467 1.00 86.44 75 PHE A CA 1
ATOM 595 C C . PHE A 1 75 ? -12.983 19.843 22.031 1.00 86.44 75 PHE A C 1
ATOM 597 O O . PHE A 1 75 ? -12.234 19.705 21.053 1.00 86.44 75 PHE A O 1
ATOM 604 N N . PRO A 1 76 ? -12.992 20.970 22.769 1.00 83.25 76 PRO A N 1
ATOM 605 C CA . PRO A 1 76 ? -12.159 22.128 22.438 1.00 83.25 76 PRO A CA 1
ATOM 606 C C . PRO A 1 76 ? -10.669 21.778 22.473 1.00 83.25 76 PRO A C 1
ATOM 608 O O . PRO A 1 76 ? -9.914 22.072 21.548 1.00 83.25 76 PRO A O 1
ATOM 611 N N . GLU A 1 77 ? -10.259 21.048 23.510 1.00 87.12 77 GLU A N 1
ATOM 612 C CA . GLU A 1 77 ? -8.876 20.640 23.724 1.00 87.12 77 GLU A CA 1
ATOM 613 C C . GLU A 1 77 ? -8.667 19.138 23.516 1.00 87.12 77 GLU A C 1
ATOM 615 O O . GLU A 1 77 ? -9.489 18.305 23.904 1.00 87.12 77 GLU A O 1
ATOM 620 N N . ILE A 1 78 ? -7.491 18.777 22.992 1.00 87.44 78 ILE A N 1
ATOM 621 C CA . ILE A 1 78 ? -7.042 17.378 22.871 1.00 87.44 78 ILE A CA 1
ATOM 622 C C . ILE A 1 78 ? -6.984 16.696 24.250 1.00 87.44 78 ILE A C 1
ATOM 624 O O . ILE A 1 78 ? -7.265 15.503 24.372 1.00 87.44 78 ILE A O 1
ATOM 628 N N . SER A 1 79 ? -6.651 17.458 25.297 1.00 89.06 79 SER A N 1
ATOM 629 C CA . SER A 1 79 ? -6.593 16.997 26.689 1.00 89.06 79 SER A CA 1
ATOM 630 C C . SER A 1 79 ? -7.932 16.401 27.156 1.00 89.06 79 SER A C 1
ATOM 632 O O . SER A 1 79 ? -7.943 15.377 27.842 1.00 89.06 79 SER A O 1
ATOM 634 N N . ASN A 1 80 ? -9.058 16.981 26.728 1.00 90.62 80 ASN A N 1
ATOM 635 C CA . ASN A 1 80 ? -10.403 16.548 27.107 1.00 90.62 80 ASN A CA 1
ATOM 636 C C . ASN A 1 80 ? -10.755 15.191 26.495 1.00 90.62 80 ASN A C 1
ATOM 638 O O . ASN A 1 80 ? -11.361 14.357 27.165 1.00 90.62 80 ASN A O 1
ATOM 642 N N . ILE A 1 81 ? -10.323 14.945 25.256 1.00 92.00 81 ILE A N 1
ATOM 643 C CA . ILE A 1 81 ? -10.536 13.666 24.566 1.00 92.00 81 ILE A CA 1
ATOM 644 C C . ILE A 1 81 ? -9.800 12.552 25.311 1.00 92.00 81 ILE A C 1
ATOM 646 O O . ILE A 1 81 ? -10.403 11.530 25.631 1.00 92.00 81 ILE A O 1
ATOM 650 N N . LYS A 1 82 ? -8.523 12.773 25.654 1.00 93.00 82 LYS A N 1
ATOM 651 C CA . LYS A 1 82 ? -7.725 11.800 26.417 1.00 93.00 82 LYS A CA 1
ATOM 652 C C . LYS A 1 82 ? -8.373 11.483 27.760 1.00 93.00 82 LYS A C 1
ATOM 654 O O . LYS A 1 82 ? -8.677 10.330 28.027 1.00 93.00 82 LYS A O 1
ATOM 659 N N . LYS A 1 83 ? -8.690 12.516 28.551 1.00 93.38 83 LYS A N 1
ATOM 660 C CA . LYS A 1 83 ? -9.354 12.359 29.856 1.00 93.38 83 LYS A CA 1
ATOM 661 C C . LYS A 1 83 ? -10.666 11.579 29.751 1.00 93.38 83 LYS A C 1
ATOM 663 O O . LYS A 1 83 ? -10.967 10.780 30.633 1.00 93.38 83 LYS A O 1
ATOM 668 N N . TYR A 1 84 ? -11.446 11.798 28.691 1.00 94.94 84 TYR A N 1
ATOM 669 C CA . TYR A 1 84 ? -12.692 11.067 28.473 1.00 94.94 84 TYR A CA 1
ATOM 670 C C . TYR A 1 84 ? -12.445 9.577 28.204 1.00 94.94 84 TYR A C 1
ATOM 672 O O . TYR A 1 84 ? -13.138 8.735 28.776 1.00 94.94 84 TYR A O 1
ATOM 680 N N . ILE A 1 85 ? -11.463 9.247 27.359 1.00 95.12 85 ILE A N 1
ATOM 681 C CA . ILE A 1 85 ? -11.094 7.859 27.049 1.00 95.12 85 ILE A CA 1
ATOM 682 C C . ILE A 1 85 ? -10.567 7.161 28.309 1.00 95.12 85 ILE A C 1
ATOM 684 O O . ILE A 1 85 ? -11.089 6.106 28.662 1.00 95.12 85 ILE A O 1
ATOM 688 N N . THR A 1 86 ? -9.654 7.793 29.053 1.00 94.62 86 THR A N 1
ATOM 689 C CA . THR A 1 86 ? -9.135 7.270 30.327 1.00 94.62 86 THR A CA 1
ATOM 690 C C . THR A 1 86 ? -10.256 7.033 31.341 1.00 94.62 86 THR A C 1
ATOM 692 O O . THR A 1 86 ? -10.306 5.992 31.993 1.00 94.62 86 THR A O 1
ATOM 695 N N . LYS A 1 87 ? -11.209 7.969 31.458 1.00 95.75 87 LYS A N 1
ATOM 696 C CA . LYS A 1 87 ? -12.386 7.803 32.324 1.00 95.75 87 LYS A CA 1
ATOM 697 C C . LYS A 1 87 ? -13.235 6.604 31.900 1.00 95.75 87 LYS A C 1
ATOM 699 O O . LYS A 1 87 ? -13.660 5.835 32.756 1.00 95.75 87 LYS A O 1
ATOM 704 N N . CYS A 1 88 ? -13.476 6.435 30.600 1.00 95.44 88 CYS A N 1
ATOM 705 C CA . CYS A 1 88 ? -14.209 5.277 30.094 1.00 95.44 88 CYS A CA 1
ATOM 706 C C . CYS A 1 88 ? -13.487 3.972 30.430 1.00 95.44 88 CYS A C 1
ATOM 708 O O . CYS A 1 88 ? -14.139 3.044 30.895 1.00 95.44 88 CYS A O 1
ATOM 710 N N . GLU A 1 89 ? -12.164 3.920 30.274 1.00 94.12 89 GLU A N 1
ATOM 711 C CA . GLU A 1 89 ? -11.371 2.734 30.606 1.00 94.12 89 GLU A CA 1
ATOM 712 C C . GLU A 1 89 ? -11.467 2.375 32.096 1.00 94.12 89 GLU A C 1
ATOM 714 O O . GLU A 1 89 ? -11.740 1.224 32.435 1.00 94.12 89 GLU A O 1
ATOM 719 N N . ILE A 1 90 ? -11.337 3.365 32.989 1.00 92.94 90 ILE A N 1
ATOM 720 C CA . ILE A 1 90 ? -11.506 3.183 34.443 1.00 92.94 90 ILE A CA 1
ATOM 721 C C . ILE A 1 90 ? -12.913 2.663 34.779 1.00 92.94 90 ILE A C 1
ATOM 723 O O . ILE A 1 90 ? -13.069 1.801 35.640 1.00 92.94 90 ILE A O 1
ATOM 727 N N . GLU A 1 91 ? -13.941 3.156 34.087 1.00 94.69 91 GLU A N 1
ATOM 728 C CA . GLU A 1 91 ? -15.335 2.725 34.256 1.00 94.69 91 GLU A CA 1
ATOM 729 C C . GLU A 1 91 ? -15.667 1.404 33.532 1.00 94.69 91 GLU A C 1
ATOM 731 O O . GLU A 1 91 ? -16.821 0.971 33.540 1.00 94.69 91 GLU A O 1
ATOM 736 N N . GLY A 1 92 ? -14.696 0.770 32.867 1.00 92.69 92 GLY A N 1
ATOM 737 C CA . GLY A 1 92 ? -14.905 -0.462 32.106 1.00 92.69 92 GLY A CA 1
ATOM 738 C C . GLY A 1 92 ? -15.717 -0.286 30.814 1.00 92.69 92 GLY A C 1
ATOM 739 O O . GLY A 1 92 ? -16.238 -1.264 30.275 1.00 92.69 92 GLY A O 1
ATOM 740 N N . LYS A 1 93 ? -15.850 0.945 30.311 1.00 95.75 93 LYS A N 1
ATOM 741 C CA . LYS A 1 93 ? -16.616 1.300 29.110 1.00 95.75 93 LYS A CA 1
ATOM 742 C C . LYS A 1 93 ? -15.723 1.349 27.877 1.00 95.75 93 LYS A C 1
ATOM 744 O O . LYS A 1 93 ? -14.664 1.969 27.874 1.00 95.75 93 LYS A O 1
ATOM 749 N N . LYS A 1 94 ? -16.222 0.770 26.788 1.00 96.12 94 LYS A N 1
ATOM 750 C CA . LYS A 1 94 ? -15.545 0.770 25.491 1.00 96.12 94 LYS A CA 1
ATOM 751 C C . LYS A 1 94 ? -15.827 2.046 24.700 1.00 96.12 94 LYS A C 1
ATOM 753 O O . LYS A 1 94 ? -16.914 2.619 24.821 1.00 96.12 94 LYS A O 1
ATOM 758 N N . THR A 1 95 ? -14.893 2.470 23.849 1.00 97.50 95 THR A N 1
ATOM 759 C CA . THR A 1 95 ? -15.046 3.681 23.020 1.00 97.50 95 THR A CA 1
ATOM 760 C C . THR A 1 95 ? -14.715 3.443 21.549 1.00 97.50 95 THR A C 1
ATOM 762 O O . THR A 1 95 ? -13.801 2.685 21.235 1.00 97.50 95 THR A O 1
ATOM 765 N N . ILE A 1 96 ? -15.426 4.124 20.650 1.00 97.50 96 ILE A N 1
ATOM 766 C CA . ILE A 1 96 ? -15.066 4.255 19.232 1.00 97.50 96 ILE A CA 1
ATOM 767 C C . ILE A 1 96 ? -14.815 5.735 18.962 1.00 97.50 96 ILE A C 1
ATOM 769 O O . ILE A 1 96 ? -15.744 6.539 18.999 1.00 97.50 96 ILE A O 1
ATOM 773 N N . THR A 1 97 ? -13.569 6.096 18.686 1.00 96.94 97 THR A N 1
ATOM 774 C CA . THR A 1 97 ? -13.181 7.460 18.331 1.00 96.94 97 THR A CA 1
ATOM 775 C C . THR A 1 97 ? -13.166 7.619 16.814 1.00 96.94 97 THR A C 1
ATOM 777 O O . THR A 1 97 ? -12.449 6.897 16.131 1.00 96.94 97 THR A O 1
ATOM 780 N N . LEU A 1 98 ? -13.928 8.569 16.272 1.00 96.69 98 LEU A N 1
ATOM 781 C CA . LEU A 1 98 ? -13.974 8.880 14.841 1.00 96.69 98 LEU A CA 1
ATOM 782 C C . LEU A 1 98 ? -13.083 10.083 14.540 1.00 96.69 98 LEU A C 1
ATOM 784 O O . LEU A 1 98 ? -13.288 11.167 15.095 1.00 96.69 98 LEU A O 1
ATOM 788 N N . THR A 1 99 ? -12.112 9.909 13.648 1.00 93.56 99 THR A N 1
ATOM 789 C CA . THR A 1 99 ? -11.172 10.962 13.260 1.00 93.56 99 THR A CA 1
ATOM 790 C C . THR A 1 99 ? -10.885 10.948 11.762 1.00 93.56 99 THR A C 1
ATOM 792 O O . THR A 1 99 ? -11.106 9.951 11.087 1.00 93.56 99 THR A O 1
ATOM 795 N N . VAL A 1 100 ? -10.376 12.069 11.249 1.00 89.88 100 VAL A N 1
ATOM 796 C CA . VAL A 1 100 ? -9.758 12.150 9.917 1.00 89.88 100 VAL A CA 1
ATOM 797 C C . VAL A 1 100 ? -8.245 12.114 10.102 1.00 89.88 100 VAL A C 1
ATOM 799 O O . VAL A 1 100 ? -7.649 11.050 10.068 1.00 89.88 100 VAL A O 1
ATOM 802 N N . ASN A 1 101 ? -7.640 13.259 10.431 1.00 85.56 101 ASN A N 1
ATOM 803 C CA . ASN A 1 101 ? -6.214 13.359 10.767 1.00 85.56 101 ASN A CA 1
ATOM 804 C C . ASN A 1 101 ? -5.985 13.918 12.186 1.00 85.56 101 ASN A C 1
ATOM 806 O O . ASN A 1 101 ? -4.848 14.032 12.646 1.00 85.56 101 ASN A O 1
ATOM 810 N N . ARG A 1 102 ? -7.056 14.307 12.899 1.00 87.12 102 ARG A N 1
ATOM 811 C CA . ARG A 1 102 ? -6.943 14.902 14.238 1.00 87.12 102 ARG A CA 1
ATOM 812 C C . ARG A 1 102 ? -6.422 13.837 15.200 1.00 87.12 102 ARG A C 1
ATOM 814 O O . ARG A 1 102 ? -6.927 12.719 15.214 1.00 87.12 102 ARG A O 1
ATOM 821 N N . MET A 1 103 ? -5.428 14.199 16.006 1.00 84.81 103 MET A N 1
ATOM 822 C CA . MET A 1 103 ? -4.760 13.314 16.968 1.00 84.81 103 MET A CA 1
ATOM 823 C C . MET A 1 103 ? -3.917 12.169 16.378 1.00 84.81 103 MET A C 1
ATOM 825 O O . MET A 1 103 ? -3.268 11.464 17.148 1.00 84.81 103 MET A O 1
ATOM 829 N N . LEU A 1 104 ? -3.834 12.022 15.049 1.00 81.75 104 LEU A N 1
ATOM 830 C CA . LEU A 1 104 ? -2.877 11.097 14.419 1.00 81.75 104 LEU A CA 1
ATOM 831 C C . LEU A 1 104 ? -1.445 11.664 14.432 1.00 81.75 104 LEU A C 1
ATOM 833 O O . LEU A 1 104 ? -0.465 10.919 14.489 1.00 81.75 104 LEU A O 1
ATOM 837 N N . THR A 1 105 ? -1.315 12.993 14.489 1.00 73.25 105 THR A N 1
ATOM 838 C CA . THR A 1 105 ? -0.045 13.712 14.633 1.00 73.25 105 THR A CA 1
ATOM 839 C C . THR A 1 105 ? 0.035 14.442 15.976 1.00 73.25 105 THR A C 1
ATOM 841 O O . THR A 1 105 ? -0.957 14.959 16.490 1.00 73.25 105 THR A O 1
ATOM 844 N N . GLY A 1 106 ? 1.227 14.461 16.582 1.00 71.75 106 GLY A N 1
ATOM 845 C CA . GLY A 1 106 ? 1.518 15.271 17.774 1.00 71.75 106 GLY A CA 1
ATOM 846 C C . GLY A 1 106 ? 0.789 14.879 19.068 1.00 71.75 106 GLY A C 1
ATOM 847 O O . GLY A 1 106 ? 0.894 15.598 20.057 1.00 71.75 106 GLY A O 1
ATOM 848 N N . SER A 1 107 ? 0.061 13.757 19.106 1.00 81.06 107 SER A N 1
ATOM 849 C CA . SER A 1 107 ? -0.636 13.305 20.313 1.00 81.06 107 SER A CA 1
ATOM 850 C C . SER A 1 107 ? -0.605 11.786 20.466 1.00 81.06 107 SER A C 1
ATOM 852 O O . SER A 1 107 ? -0.584 11.061 19.477 1.00 81.06 107 SER A O 1
ATOM 854 N N . THR A 1 108 ? -0.604 11.316 21.711 1.00 84.50 108 THR A N 1
ATOM 855 C CA . THR A 1 108 ? -0.642 9.889 22.063 1.00 84.50 108 THR A CA 1
ATOM 856 C C . THR A 1 108 ? -1.845 9.614 22.958 1.00 84.50 108 THR A C 1
ATOM 858 O O . THR A 1 108 ? -2.033 10.329 23.946 1.00 84.50 108 THR A O 1
ATOM 861 N N . VAL A 1 109 ? -2.639 8.606 22.597 1.00 90.19 109 VAL A N 1
ATOM 862 C CA . VAL A 1 109 ? -3.701 8.006 23.417 1.00 90.19 109 VAL A CA 1
ATOM 863 C C . VAL A 1 109 ? -3.262 6.572 23.674 1.00 90.19 109 VAL A C 1
ATOM 865 O O . VAL A 1 109 ? -3.210 5.770 22.743 1.00 90.19 109 VAL A O 1
ATOM 868 N N . GLU A 1 110 ? -2.844 6.280 24.899 1.00 91.19 110 GLU A N 1
ATOM 869 C CA . GLU A 1 110 ? -2.259 4.981 25.243 1.00 91.19 110 GLU A CA 1
ATOM 870 C C . GLU A 1 110 ? -3.303 3.864 25.219 1.00 91.19 110 GLU A C 1
ATOM 872 O O . GLU A 1 110 ? -2.979 2.733 24.882 1.00 91.19 110 GLU A O 1
ATOM 877 N N . GLU A 1 111 ? -4.569 4.181 25.462 1.00 93.50 111 GLU A N 1
ATOM 878 C CA . GLU A 1 111 ? -5.647 3.204 25.566 1.00 93.50 111 GLU A CA 1
ATOM 879 C C . GLU A 1 111 ? -6.106 2.654 24.208 1.00 93.50 111 GLU A C 1
ATOM 881 O O . GLU A 1 111 ? -6.717 1.590 24.168 1.00 93.50 111 GLU A O 1
ATOM 886 N N . TRP A 1 112 ? -5.812 3.337 23.090 1.00 94.19 112 TRP A N 1
ATOM 887 C CA . TRP A 1 112 ? -6.156 2.837 21.753 1.00 94.19 112 TRP A CA 1
ATOM 888 C C . TRP A 1 112 ? -5.445 1.513 21.464 1.00 94.19 112 TRP A C 1
ATOM 890 O O . TRP A 1 112 ? -4.214 1.456 21.415 1.00 94.19 112 TRP A O 1
ATOM 900 N N . ASP A 1 113 ? -6.234 0.462 21.238 1.00 93.31 113 ASP A N 1
ATOM 901 C CA . ASP A 1 113 ? -5.762 -0.907 20.994 1.00 93.31 113 ASP A CA 1
ATOM 902 C C . ASP A 1 113 ? -6.113 -1.429 19.594 1.00 93.31 113 ASP A C 1
ATOM 904 O O . ASP A 1 113 ? -5.491 -2.371 19.098 1.00 93.31 113 ASP A O 1
ATOM 908 N N . THR A 1 114 ? -7.079 -0.789 18.932 1.00 94.06 114 THR A N 1
ATOM 909 C CA . THR A 1 114 ? -7.586 -1.202 17.626 1.00 94.06 114 THR A CA 1
ATOM 910 C C . THR A 1 114 ? -7.762 -0.004 16.703 1.00 94.06 114 THR A C 1
ATOM 912 O O . THR A 1 114 ? -8.313 1.020 17.104 1.00 94.06 114 THR A O 1
ATOM 915 N N . MET A 1 115 ? -7.353 -0.135 15.445 1.00 93.81 115 MET A N 1
ATOM 916 C CA . MET A 1 115 ? -7.535 0.874 14.406 1.00 93.81 115 MET A CA 1
ATOM 917 C C . MET A 1 115 ? -8.353 0.315 13.243 1.00 93.81 115 MET A C 1
ATOM 919 O O . MET A 1 115 ? -8.028 -0.736 12.697 1.00 93.81 115 MET A O 1
ATOM 923 N N . LEU A 1 116 ? -9.397 1.039 12.842 1.00 94.06 116 LEU A N 1
ATOM 924 C CA . LEU A 1 116 ? -10.100 0.830 11.578 1.00 94.06 116 LEU A CA 1
ATOM 925 C C . LEU A 1 116 ? -9.611 1.870 10.573 1.00 94.06 116 LEU A C 1
ATOM 927 O O . LEU A 1 116 ? -9.841 3.066 10.769 1.00 94.06 116 LEU A O 1
ATOM 931 N N . TYR A 1 117 ? -8.958 1.426 9.504 1.00 91.00 117 TYR A N 1
ATOM 932 C CA . TYR A 1 117 ? -8.422 2.315 8.480 1.00 91.00 117 TYR A CA 1
ATOM 933 C C . TYR A 1 117 ? -9.346 2.353 7.259 1.00 91.00 117 TYR A C 1
ATOM 935 O O . TYR A 1 117 ? -9.443 1.385 6.511 1.00 91.00 117 TYR A O 1
ATOM 943 N N . LEU A 1 118 ? -10.057 3.468 7.067 1.00 90.62 118 LEU A N 1
ATOM 944 C CA . LEU A 1 118 ? -11.079 3.647 6.021 1.00 90.62 118 LEU A CA 1
ATOM 945 C C . LEU A 1 118 ? -10.717 4.761 5.023 1.00 90.62 118 LEU A C 1
ATOM 947 O O . LEU A 1 118 ? -11.584 5.293 4.330 1.00 90.62 118 LEU A O 1
ATOM 951 N N . LYS A 1 119 ? -9.441 5.152 4.971 1.00 85.94 119 LYS A N 1
ATOM 952 C CA . LYS A 1 119 ? -8.925 6.221 4.109 1.00 85.94 119 LYS A CA 1
ATOM 953 C C . LYS A 1 119 ? -8.112 5.630 2.949 1.00 85.94 119 LYS A C 1
ATOM 955 O O . LYS A 1 119 ? -7.206 4.838 3.181 1.00 85.94 119 LYS A O 1
ATOM 960 N N . ASN A 1 120 ? -8.410 6.049 1.714 1.00 72.50 120 ASN A N 1
ATOM 961 C CA . ASN A 1 120 ? -7.797 5.487 0.497 1.00 72.50 120 ASN A CA 1
ATOM 962 C C . ASN A 1 120 ? -6.424 6.084 0.141 1.00 72.50 120 ASN A C 1
ATOM 964 O O . ASN A 1 120 ? -5.536 5.364 -0.294 1.00 72.50 120 ASN A O 1
ATOM 968 N N . SER A 1 121 ? -6.231 7.398 0.277 1.00 60.59 121 SER A N 1
ATOM 969 C CA . SER A 1 121 ? -5.021 8.083 -0.201 1.00 60.59 121 SER A CA 1
ATOM 970 C C . SER A 1 121 ? -4.084 8.395 0.960 1.00 60.59 121 SER A C 1
ATOM 972 O O . SER A 1 121 ? -4.274 9.404 1.647 1.00 60.59 121 SER A O 1
ATOM 974 N N . VAL A 1 122 ? -3.109 7.523 1.206 1.00 64.81 122 VAL A N 1
ATOM 975 C CA . VAL A 1 122 ? -2.161 7.692 2.314 1.00 64.81 122 VAL A CA 1
ATOM 976 C C . VAL A 1 122 ? -0.757 7.365 1.848 1.00 64.81 122 VAL A C 1
ATOM 978 O O . VAL A 1 122 ? -0.531 6.368 1.163 1.00 64.81 122 VAL A O 1
ATOM 981 N N . SER A 1 123 ? 0.190 8.240 2.174 1.00 71.12 123 SER A N 1
ATOM 982 C CA . SER A 1 123 ? 1.601 7.936 1.967 1.00 71.12 123 SER A CA 1
ATOM 983 C C . SER A 1 123 ? 2.040 6.850 2.963 1.00 71.12 123 SER A C 1
ATOM 985 O O . SER A 1 123 ? 1.452 6.754 4.048 1.00 71.12 123 SER A O 1
ATOM 987 N N . PRO A 1 124 ? 3.083 6.053 2.657 1.00 75.31 124 PRO A N 1
ATOM 988 C CA . PRO A 1 124 ? 3.662 5.111 3.620 1.00 75.31 124 PRO A CA 1
ATOM 989 C C . PRO A 1 124 ? 3.959 5.762 4.972 1.00 75.31 124 PRO A C 1
ATOM 991 O O . PRO A 1 124 ? 3.676 5.185 6.014 1.00 75.31 124 PRO A O 1
ATOM 994 N N . GLN A 1 125 ? 4.432 7.011 4.956 1.00 77.81 125 GLN A N 1
ATOM 995 C CA . GLN A 1 125 ? 4.742 7.775 6.158 1.00 77.81 125 GLN A CA 1
ATOM 996 C C . GLN A 1 125 ? 3.499 8.068 7.005 1.00 77.81 125 GLN A C 1
ATOM 998 O O . GLN A 1 125 ? 3.552 7.939 8.224 1.00 77.81 125 GLN A O 1
ATOM 1003 N N . GLU A 1 126 ? 2.385 8.472 6.392 1.00 79.44 126 GLU A N 1
ATOM 1004 C CA . GLU A 1 126 ? 1.137 8.742 7.117 1.00 79.44 126 GLU A CA 1
ATOM 1005 C C . GLU A 1 126 ? 0.544 7.458 7.720 1.00 79.44 126 GLU A C 1
ATOM 1007 O O . GLU A 1 126 ? 0.063 7.448 8.860 1.00 79.44 126 GLU A O 1
ATOM 1012 N N . TYR A 1 127 ? 0.614 6.363 6.964 1.00 82.88 127 TYR A N 1
ATOM 1013 C CA . TYR A 1 127 ? 0.139 5.054 7.396 1.00 82.88 127 TYR A CA 1
ATOM 1014 C C . TYR A 1 127 ? 0.974 4.506 8.562 1.00 82.88 127 TYR A C 1
ATOM 1016 O O . TYR A 1 127 ? 0.423 4.170 9.612 1.00 82.88 127 TYR A O 1
ATOM 1024 N N . ASP A 1 128 ? 2.303 4.526 8.437 1.00 80.62 128 ASP A N 1
ATOM 1025 C CA . ASP A 1 128 ? 3.222 4.115 9.501 1.00 80.62 128 ASP A CA 1
ATOM 1026 C C . ASP A 1 128 ? 3.074 4.991 10.745 1.00 80.62 128 ASP A C 1
ATOM 1028 O O . ASP A 1 128 ? 3.017 4.471 11.857 1.00 80.62 128 ASP A O 1
ATOM 1032 N N . GLN A 1 129 ? 2.940 6.315 10.591 1.00 82.12 129 GLN A N 1
ATOM 1033 C CA . GLN A 1 129 ? 2.670 7.196 11.730 1.00 82.12 129 GLN A CA 1
ATOM 1034 C C . GLN A 1 129 ? 1.409 6.764 12.479 1.00 82.12 129 GLN A C 1
ATOM 1036 O O . GLN A 1 129 ? 1.423 6.723 13.707 1.00 82.12 129 GLN A O 1
ATOM 1041 N N . SER A 1 130 ? 0.349 6.394 11.759 1.00 81.88 130 SER A N 1
ATOM 1042 C CA . SER A 1 130 ? -0.896 5.907 12.360 1.00 81.88 130 SER A CA 1
ATOM 1043 C C . SER A 1 130 ? -0.684 4.584 13.114 1.00 81.88 130 SER A C 1
ATOM 1045 O O . SER A 1 130 ? -1.138 4.452 14.253 1.00 81.88 130 SER A O 1
ATOM 1047 N N . ILE A 1 131 ? 0.075 3.643 12.540 1.00 82.50 131 ILE A N 1
ATOM 1048 C CA . ILE A 1 131 ? 0.445 2.371 13.187 1.00 82.50 131 ILE A CA 1
ATOM 1049 C C . ILE A 1 131 ? 1.254 2.612 14.465 1.00 82.50 131 ILE A C 1
ATOM 1051 O O . ILE A 1 131 ? 0.910 2.083 15.522 1.00 82.50 131 ILE A O 1
ATOM 1055 N N . PHE A 1 132 ? 2.288 3.454 14.407 1.00 83.38 132 PHE A N 1
ATOM 1056 C CA . PHE A 1 132 ? 3.116 3.763 15.573 1.00 83.38 132 PHE A CA 1
ATOM 1057 C C . PHE A 1 132 ? 2.304 4.402 16.705 1.00 83.38 132 PHE A C 1
ATOM 1059 O O . PHE A 1 132 ? 2.610 4.193 17.879 1.00 83.38 132 PHE A O 1
ATOM 1066 N N . ARG A 1 133 ? 1.235 5.150 16.389 1.00 83.56 133 ARG A N 1
ATOM 1067 C CA . ARG A 1 133 ? 0.322 5.661 17.423 1.00 83.56 133 ARG A CA 1
ATOM 1068 C C . ARG A 1 133 ? -0.397 4.542 18.156 1.00 83.56 133 ARG A C 1
ATOM 1070 O O . ARG A 1 133 ? -0.479 4.603 19.383 1.00 83.56 133 ARG A O 1
ATOM 1077 N N . LEU A 1 134 ? -0.869 3.544 17.419 1.00 87.31 134 LEU A N 1
ATOM 1078 C CA . LEU A 1 134 ? -1.558 2.386 17.972 1.00 87.31 134 LEU A CA 1
ATOM 1079 C C . LEU A 1 134 ? -0.631 1.543 18.864 1.00 87.31 134 LEU A C 1
ATOM 1081 O O . LEU A 1 134 ? -1.024 1.128 19.953 1.00 87.31 134 LEU A O 1
ATOM 1085 N N . GLN A 1 135 ? 0.618 1.360 18.429 1.00 85.06 135 GLN A N 1
ATOM 1086 C CA . GLN A 1 135 ? 1.623 0.517 19.085 1.00 85.06 135 GLN A CA 1
ATOM 1087 C C . GLN A 1 135 ? 2.264 1.122 20.346 1.00 85.06 135 GLN A C 1
ATOM 1089 O O . GLN A 1 135 ? 3.056 0.444 21.002 1.00 85.06 135 GLN A O 1
ATOM 1094 N N . ASN A 1 136 ? 1.942 2.367 20.720 1.00 84.88 136 ASN A N 1
ATOM 1095 C CA . ASN A 1 136 ? 2.445 2.950 21.969 1.00 84.88 136 ASN A CA 1
ATOM 1096 C C . ASN A 1 136 ? 2.093 2.056 23.161 1.00 84.88 136 ASN A C 1
ATOM 1098 O O . ASN A 1 136 ? 0.950 1.627 23.284 1.00 84.88 136 ASN A O 1
ATOM 1102 N N . GLN A 1 137 ? 3.050 1.788 24.046 1.00 83.62 137 GLN A N 1
ATOM 1103 C CA . GLN A 1 137 ? 2.818 0.915 25.196 1.00 83.62 137 GLN A CA 1
ATOM 1104 C C . GLN A 1 137 ? 1.798 1.529 26.160 1.00 83.62 137 GLN A C 1
ATOM 1106 O O . GLN A 1 137 ? 1.800 2.738 26.379 1.00 83.62 137 GLN A O 1
ATOM 1111 N N . TYR A 1 138 ? 0.958 0.681 26.755 1.00 87.94 138 TYR A N 1
ATOM 1112 C CA . TYR A 1 138 ? 0.061 1.064 27.842 1.00 87.94 138 TYR A CA 1
ATOM 1113 C C . TYR A 1 138 ? 0.344 0.162 29.038 1.00 87.94 138 TYR A C 1
ATOM 1115 O O . TYR A 1 138 ? -0.116 -0.978 29.088 1.00 87.94 138 TYR A O 1
ATOM 1123 N N . ILE A 1 139 ? 1.172 0.644 29.964 1.00 86.25 139 ILE A N 1
ATOM 1124 C CA . ILE A 1 139 ? 1.658 -0.142 31.100 1.00 86.25 139 ILE A CA 1
ATOM 1125 C C . ILE A 1 139 ? 0.977 0.343 32.375 1.00 86.25 139 ILE A C 1
ATOM 1127 O O . ILE A 1 139 ? 1.061 1.522 32.712 1.00 86.25 139 ILE A O 1
ATOM 1131 N N . LYS A 1 140 ? 0.351 -0.577 33.112 1.00 84.56 140 LYS A N 1
ATOM 1132 C CA . LYS A 1 140 ? -0.123 -0.335 34.478 1.00 84.56 140 LYS A CA 1
ATOM 1133 C C . LYS A 1 140 ? 0.799 -1.026 35.474 1.00 84.56 140 LYS A C 1
ATOM 1135 O O . LYS A 1 140 ? 1.085 -2.214 35.329 1.00 84.56 140 LYS A O 1
ATOM 1140 N N . SER A 1 141 ? 1.240 -0.277 36.479 1.00 84.38 141 SER A N 1
ATOM 1141 C CA . SER A 1 141 ? 1.991 -0.804 37.616 1.00 84.38 141 SER A CA 1
ATOM 1142 C C . SER A 1 141 ? 1.040 -1.155 38.752 1.00 84.38 141 SER A C 1
ATOM 1144 O O . SER A 1 141 ? 0.203 -0.341 39.144 1.00 84.38 141 SER A O 1
ATOM 1146 N N . TYR A 1 142 ? 1.197 -2.355 39.293 1.00 83.25 142 TYR A N 1
ATOM 1147 C CA . TYR A 1 142 ? 0.508 -2.831 40.484 1.00 83.25 142 TYR A CA 1
ATOM 1148 C C . TYR A 1 142 ? 1.558 -3.189 41.525 1.00 83.25 142 TYR A C 1
ATOM 1150 O O . TYR A 1 142 ? 2.612 -3.708 41.177 1.00 83.25 142 TYR A O 1
ATOM 1158 N N . ILE A 1 143 ? 1.278 -2.903 42.789 1.00 82.81 143 ILE A N 1
ATOM 1159 C CA . ILE A 1 143 ? 2.137 -3.313 43.900 1.00 82.81 143 ILE A CA 1
ATOM 1160 C C . ILE A 1 143 ? 1.491 -4.555 44.502 1.00 82.81 143 ILE A C 1
ATOM 1162 O O . ILE A 1 143 ? 0.301 -4.523 44.827 1.00 82.81 143 ILE A O 1
ATOM 1166 N N . ASP A 1 144 ? 2.240 -5.650 44.584 1.00 81.75 144 ASP A N 1
ATOM 1167 C CA . ASP A 1 144 ? 1.754 -6.876 45.211 1.00 81.75 144 ASP A CA 1
ATOM 1168 C C . ASP A 1 144 ? 1.738 -6.764 46.751 1.00 81.75 144 ASP A C 1
ATOM 1170 O O . ASP A 1 144 ? 2.197 -5.784 47.342 1.00 81.75 144 ASP A O 1
ATOM 1174 N N . GLU A 1 145 ? 1.212 -7.783 47.430 1.00 80.12 145 GLU A N 1
ATOM 1175 C CA . GLU A 1 145 ? 1.154 -7.821 48.900 1.00 80.12 145 GLU A CA 1
ATOM 1176 C C . GLU A 1 145 ? 2.543 -7.842 49.575 1.00 80.12 145 GLU A C 1
ATOM 1178 O O . GLU A 1 145 ? 2.648 -7.591 50.776 1.00 80.12 145 GLU A O 1
ATOM 1183 N N . LYS A 1 146 ? 3.612 -8.132 48.821 1.00 79.19 146 LYS A N 1
ATOM 1184 C CA . LYS A 1 146 ? 5.010 -8.171 49.276 1.00 79.19 146 LYS A CA 1
ATOM 1185 C C . LYS A 1 146 ? 5.769 -6.872 48.988 1.00 79.19 146 LYS A C 1
ATOM 1187 O O . LYS A 1 146 ? 6.898 -6.728 49.455 1.00 79.19 146 LYS A O 1
ATOM 1192 N N . GLY A 1 147 ? 5.147 -5.918 48.293 1.00 82.12 147 GLY A N 1
ATOM 1193 C CA . GLY A 1 147 ? 5.749 -4.644 47.908 1.00 82.12 147 GLY A CA 1
ATOM 1194 C C . GLY A 1 147 ? 6.470 -4.662 46.555 1.00 82.12 147 GLY A C 1
ATOM 1195 O O . GLY A 1 147 ? 7.089 -3.656 46.207 1.00 82.12 147 GLY A O 1
ATOM 1196 N N . ASP A 1 148 ? 6.385 -5.753 45.790 1.00 83.00 148 ASP A N 1
ATOM 1197 C CA . ASP A 1 148 ? 6.997 -5.871 44.466 1.00 83.00 148 ASP A CA 1
ATOM 1198 C C . ASP A 1 148 ? 6.121 -5.189 43.394 1.00 83.00 148 ASP A C 1
ATOM 1200 O O . ASP A 1 148 ? 4.902 -5.378 43.334 1.00 83.00 148 ASP A O 1
ATOM 1204 N N . GLU A 1 149 ? 6.740 -4.380 42.524 1.00 87.19 149 GLU A N 1
ATOM 1205 C CA . GLU A 1 149 ? 6.056 -3.691 41.420 1.00 87.19 149 GLU A CA 1
ATOM 1206 C C . GLU A 1 149 ? 5.909 -4.624 40.204 1.00 87.19 149 GLU A C 1
ATOM 1208 O O . GLU A 1 149 ? 6.882 -4.950 39.520 1.00 87.19 149 GLU A O 1
ATOM 1213 N N . ILE A 1 150 ? 4.674 -5.008 39.880 1.00 84.81 150 ILE A N 1
ATOM 1214 C CA . ILE A 1 150 ? 4.328 -5.796 38.696 1.00 84.81 150 ILE A CA 1
ATOM 1215 C C . ILE A 1 150 ? 3.783 -4.866 37.609 1.00 84.81 150 ILE A C 1
ATOM 1217 O O . ILE A 1 150 ? 2.763 -4.197 37.784 1.00 84.81 150 ILE A O 1
ATOM 1221 N N . LYS A 1 151 ? 4.452 -4.846 36.452 1.00 85.81 151 LYS A N 1
ATOM 1222 C CA . LYS A 1 151 ? 4.058 -4.055 35.278 1.00 85.81 151 LYS A CA 1
ATOM 1223 C C . LYS A 1 151 ? 3.298 -4.920 34.280 1.00 85.81 151 LYS A C 1
ATOM 1225 O O . LYS A 1 151 ? 3.867 -5.845 33.705 1.00 85.81 151 LYS A O 1
ATOM 1230 N N . TYR A 1 152 ? 2.037 -4.583 34.028 1.00 83.31 152 TYR A N 1
ATOM 1231 C CA . TYR A 1 152 ? 1.209 -5.237 33.016 1.00 83.31 152 TYR A CA 1
ATOM 1232 C C . TYR A 1 152 ? 1.060 -4.349 31.785 1.00 83.31 152 TYR A C 1
ATOM 1234 O O . TYR A 1 152 ? 0.596 -3.213 31.886 1.00 83.31 152 TYR A O 1
ATOM 1242 N N . ASN A 1 153 ? 1.416 -4.881 30.613 1.00 84.25 153 ASN A N 1
ATOM 1243 C CA . ASN A 1 153 ? 1.052 -4.263 29.344 1.00 84.25 153 ASN A CA 1
ATOM 1244 C C . ASN A 1 153 ? -0.419 -4.576 29.045 1.00 84.25 153 ASN A C 1
ATOM 1246 O O . ASN A 1 153 ? -0.778 -5.713 28.746 1.00 84.25 153 ASN A O 1
ATOM 1250 N N . MET A 1 154 ? -1.252 -3.548 29.105 1.00 85.88 154 MET A N 1
ATOM 1251 C CA . MET A 1 154 ? -2.686 -3.610 28.835 1.00 85.88 154 MET A CA 1
ATOM 1252 C C . MET A 1 154 ? -2.998 -3.803 27.343 1.00 85.88 154 MET A C 1
ATOM 1254 O O . MET A 1 154 ? -4.138 -4.087 26.989 1.00 85.88 154 MET A O 1
ATOM 1258 N N . LYS A 1 155 ? -1.993 -3.658 26.468 1.00 86.75 155 LYS A N 1
ATOM 1259 C CA . LYS A 1 155 ? -2.079 -3.879 25.019 1.00 86.75 155 LYS A CA 1
ATOM 1260 C C . LYS A 1 155 ? -1.034 -4.905 24.574 1.00 86.75 155 LYS A C 1
ATOM 1262 O O . LYS A 1 155 ? -0.040 -4.537 23.940 1.00 86.75 155 LYS A O 1
ATOM 1267 N N . PRO A 1 156 ? -1.214 -6.194 24.915 1.00 77.94 156 PRO A N 1
ATOM 1268 C CA . PRO A 1 156 ? -0.277 -7.238 24.503 1.00 77.94 156 PRO A CA 1
ATOM 1269 C C . PRO A 1 156 ? -0.238 -7.399 22.977 1.00 77.94 156 PRO A C 1
ATOM 1271 O O . PRO A 1 156 ? 0.794 -7.761 22.421 1.00 77.94 156 PRO A O 1
ATOM 1274 N N . GLN A 1 157 ? -1.347 -7.092 22.302 1.00 84.69 157 GLN A N 1
ATOM 1275 C CA . GLN A 1 157 ? -1.458 -7.069 20.852 1.00 84.69 157 GLN A CA 1
ATOM 1276 C C . GLN A 1 157 ? -2.343 -5.896 20.423 1.00 84.69 157 GLN A C 1
ATOM 1278 O O . GLN A 1 157 ? -3.264 -5.509 21.141 1.00 84.69 157 GLN A O 1
ATOM 1283 N N . THR A 1 158 ? -2.053 -5.332 19.252 1.00 89.94 158 THR A N 1
ATOM 1284 C CA . THR A 1 158 ? -2.881 -4.300 18.620 1.00 89.94 158 THR A CA 1
ATOM 1285 C C . THR A 1 158 ? -3.414 -4.812 17.292 1.00 89.94 158 THR A C 1
ATOM 1287 O O . THR A 1 158 ? -2.764 -5.623 16.630 1.00 89.94 158 THR A O 1
ATOM 1290 N N . ILE A 1 159 ? -4.611 -4.367 16.916 1.00 91.19 159 ILE A N 1
ATOM 1291 C CA . ILE A 1 159 ? -5.265 -4.789 15.675 1.00 91.19 159 ILE A CA 1
ATOM 1292 C C . ILE A 1 159 ? -5.422 -3.573 14.776 1.00 91.19 159 ILE A C 1
ATOM 1294 O O . ILE A 1 159 ? -6.112 -2.622 15.132 1.00 91.19 159 ILE A O 1
ATOM 1298 N N . LEU A 1 160 ? -4.833 -3.617 13.586 1.00 91.25 160 LEU A N 1
ATOM 1299 C CA . LEU A 1 160 ? -5.161 -2.683 12.519 1.00 91.25 160 LEU A CA 1
ATOM 1300 C C . LEU A 1 160 ? -5.940 -3.431 11.440 1.00 91.25 160 LEU A C 1
ATOM 1302 O O . LEU A 1 160 ? -5.435 -4.382 10.848 1.00 91.25 160 LEU A O 1
ATOM 1306 N N . ALA A 1 161 ? -7.177 -3.006 11.205 1.00 91.31 161 ALA A N 1
ATOM 1307 C CA . ALA A 1 161 ? -8.017 -3.527 10.140 1.00 91.31 161 ALA A CA 1
ATOM 1308 C C . ALA A 1 161 ? -8.001 -2.552 8.960 1.00 91.31 161 ALA A C 1
ATOM 1310 O O . ALA A 1 161 ? -8.519 -1.433 9.055 1.00 91.31 161 ALA A O 1
ATOM 1311 N N . ASP A 1 162 ? -7.409 -3.007 7.861 1.00 89.62 162 ASP A N 1
ATOM 1312 C CA . ASP A 1 162 ? -7.403 -2.334 6.569 1.00 89.62 162 ASP A CA 1
ATOM 1313 C C . ASP A 1 162 ? -8.331 -3.086 5.604 1.00 89.62 162 ASP A C 1
ATOM 1315 O O . ASP A 1 162 ? -8.288 -4.314 5.523 1.00 89.62 162 ASP A O 1
ATOM 1319 N N . PHE A 1 163 ? -9.191 -2.351 4.900 1.00 86.88 163 PHE A N 1
ATOM 1320 C CA . PHE A 1 163 ? -10.181 -2.908 3.972 1.00 86.88 163 PHE A CA 1
ATOM 1321 C C . PHE A 1 163 ? -9.731 -2.830 2.507 1.00 86.88 163 PHE A C 1
ATOM 1323 O O . PHE A 1 163 ? -10.505 -3.166 1.615 1.00 86.88 163 PHE A O 1
ATOM 1330 N N . ASP A 1 164 ? -8.490 -2.407 2.258 1.00 85.31 164 ASP A N 1
ATOM 1331 C CA . ASP A 1 164 ? -7.866 -2.383 0.939 1.00 85.31 164 ASP A CA 1
ATOM 1332 C C . ASP A 1 164 ? -6.537 -3.169 0.966 1.00 85.31 164 ASP A C 1
ATOM 1334 O O . ASP A 1 164 ? -5.461 -2.609 1.225 1.00 85.31 164 ASP A O 1
ATOM 1338 N N . PRO A 1 165 ? -6.583 -4.492 0.698 1.00 81.38 165 PRO A N 1
ATOM 1339 C CA . PRO A 1 165 ? -5.389 -5.332 0.665 1.00 81.38 165 PRO A CA 1
ATOM 1340 C C . PRO A 1 165 ? -4.357 -4.867 -0.367 1.00 81.38 165 PRO A C 1
ATOM 1342 O O . PRO A 1 165 ? -3.154 -4.973 -0.120 1.00 81.38 165 PRO A O 1
ATOM 1345 N N . ALA A 1 166 ? -4.809 -4.334 -1.508 1.00 80.19 166 ALA A N 1
ATOM 1346 C CA . ALA A 1 166 ? -3.924 -3.889 -2.577 1.00 80.19 166 ALA A CA 1
ATOM 1347 C C . ALA A 1 166 ? -3.109 -2.671 -2.142 1.00 80.19 166 ALA A C 1
ATOM 1349 O O . ALA A 1 166 ? -1.884 -2.644 -2.312 1.00 80.19 166 ALA A O 1
ATOM 1350 N N . ARG A 1 167 ? -3.764 -1.699 -1.496 1.00 81.00 167 ARG A N 1
ATOM 1351 C CA . ARG A 1 167 ? -3.077 -0.562 -0.883 1.00 81.00 167 ARG A CA 1
ATOM 1352 C C . ARG A 1 167 ? -2.103 -1.020 0.188 1.00 81.00 167 ARG A C 1
ATOM 1354 O O . ARG A 1 167 ? -0.950 -0.602 0.152 1.00 81.00 167 ARG A O 1
ATOM 1361 N N . MET A 1 168 ? -2.524 -1.878 1.116 1.00 84.56 168 MET A N 1
ATOM 1362 C CA . MET A 1 168 ? -1.642 -2.345 2.187 1.00 84.56 168 MET A CA 1
ATOM 1363 C C . MET A 1 168 ? -0.379 -3.012 1.625 1.00 84.56 168 MET A C 1
ATOM 1365 O O . MET A 1 168 ? 0.721 -2.712 2.082 1.00 84.56 168 MET A O 1
ATOM 1369 N N . PHE A 1 169 ? -0.505 -3.862 0.605 1.00 86.19 169 PHE A N 1
ATOM 1370 C CA . PHE A 1 169 ? 0.648 -4.541 0.006 1.00 86.19 169 PHE A CA 1
ATOM 1371 C C . PHE A 1 169 ? 1.563 -3.555 -0.727 1.00 86.19 169 PHE A C 1
ATOM 1373 O O . PHE A 1 169 ? 2.780 -3.613 -0.563 1.00 86.19 169 PHE A O 1
ATOM 1380 N N . THR A 1 170 ? 0.980 -2.595 -1.448 1.00 81.00 170 THR A N 1
ATOM 1381 C CA . THR A 1 170 ? 1.731 -1.512 -2.100 1.00 81.00 170 THR A CA 1
ATOM 1382 C C . THR A 1 170 ? 2.501 -0.675 -1.076 1.00 81.00 170 THR A C 1
ATOM 1384 O O . THR A 1 170 ? 3.673 -0.370 -1.275 1.00 81.00 170 THR A O 1
ATOM 1387 N N . LEU A 1 171 ? 1.880 -0.334 0.058 1.00 82.44 171 LEU A N 1
ATOM 1388 C CA . LEU A 1 171 ? 2.529 0.425 1.129 1.00 82.44 171 LEU A CA 1
ATOM 1389 C C . LEU A 1 171 ? 3.679 -0.357 1.769 1.00 82.44 171 LEU A C 1
ATOM 1391 O O . LEU A 1 171 ? 4.727 0.232 2.015 1.00 82.44 171 LEU A O 1
ATOM 1395 N N . GLN A 1 172 ? 3.513 -1.663 1.999 1.00 83.44 172 GLN A N 1
ATOM 1396 C CA . GLN A 1 172 ? 4.570 -2.520 2.552 1.00 83.44 172 GLN A CA 1
ATOM 1397 C C . GLN A 1 172 ? 5.777 -2.625 1.622 1.00 83.44 172 GLN A C 1
ATOM 1399 O O . GLN A 1 172 ? 6.926 -2.521 2.055 1.00 83.44 172 GLN A O 1
ATOM 1404 N N . GLU A 1 173 ? 5.527 -2.787 0.327 1.00 79.75 173 GLU A N 1
ATOM 1405 C CA . GLU A 1 173 ? 6.594 -2.820 -0.662 1.00 79.75 173 GLU A CA 1
ATOM 1406 C C . GLU A 1 173 ? 7.315 -1.473 -0.751 1.00 79.75 173 GLU A C 1
ATOM 1408 O O . GLU A 1 173 ? 8.537 -1.436 -0.591 1.00 79.75 173 GLU A O 1
ATOM 1413 N N . LEU A 1 174 ? 6.576 -0.367 -0.900 1.00 76.88 174 LEU A N 1
ATOM 1414 C CA . LEU A 1 174 ? 7.144 0.981 -0.902 1.00 76.88 174 LEU A CA 1
ATOM 1415 C C . LEU A 1 174 ? 7.988 1.213 0.351 1.00 76.88 174 LEU A C 1
ATOM 1417 O O . LEU A 1 174 ? 9.147 1.601 0.240 1.00 76.88 174 LEU A O 1
ATOM 1421 N N . LYS A 1 175 ? 7.447 0.906 1.537 1.00 77.31 175 LYS A N 1
ATOM 1422 C CA . LYS A 1 175 ? 8.150 0.993 2.822 1.00 77.31 175 LYS A CA 1
ATOM 1423 C C . LYS A 1 175 ? 9.485 0.254 2.768 1.00 77.31 175 LYS A C 1
ATOM 1425 O O . LYS A 1 175 ? 10.523 0.850 3.046 1.00 77.31 175 LYS A O 1
ATOM 1430 N N . SER A 1 176 ? 9.484 -1.003 2.330 1.00 75.00 176 SER A N 1
ATOM 1431 C CA . SER A 1 176 ? 10.697 -1.823 2.253 1.00 75.00 176 SER A CA 1
ATOM 1432 C C . SER A 1 176 ? 11.762 -1.284 1.283 1.00 75.00 176 SER A C 1
ATOM 1434 O O . SER A 1 176 ? 12.937 -1.611 1.449 1.00 75.00 176 SER A O 1
ATOM 1436 N N . GLN A 1 177 ? 11.399 -0.428 0.321 1.00 70.25 177 GLN A N 1
ATOM 1437 C CA . GLN A 1 177 ? 12.354 0.268 -0.552 1.00 70.25 177 GLN A CA 1
ATOM 1438 C C . GLN A 1 177 ? 13.059 1.435 0.164 1.00 70.25 177 GLN A C 1
ATOM 1440 O O . GLN A 1 177 ? 14.243 1.667 -0.070 1.00 70.25 177 GLN A O 1
ATOM 1445 N N . PHE A 1 178 ? 12.378 2.146 1.072 1.00 66.12 178 PHE A N 1
ATOM 1446 C CA . PHE A 1 178 ? 12.935 3.327 1.751 1.00 66.12 178 PHE A CA 1
ATOM 1447 C C . PHE A 1 178 ? 14.012 3.005 2.795 1.00 66.12 178 PHE A C 1
ATOM 1449 O O . PHE A 1 178 ? 14.909 3.818 3.007 1.00 66.12 178 PHE A O 1
ATOM 1456 N N . TYR A 1 179 ? 13.934 1.850 3.466 1.00 59.16 179 TYR A N 1
ATOM 1457 C CA . TYR A 1 179 ? 14.686 1.605 4.705 1.00 59.16 179 TYR A CA 1
ATOM 1458 C C . TYR A 1 179 ? 16.220 1.604 4.574 1.00 59.16 179 TYR A C 1
ATOM 1460 O O . TYR A 1 179 ? 16.869 1.680 5.608 1.00 59.16 179 TYR A O 1
ATOM 1468 N N . ASN A 1 180 ? 16.817 1.533 3.372 1.00 54.50 180 ASN A N 1
ATOM 1469 C CA . ASN A 1 180 ? 18.284 1.468 3.213 1.00 54.50 180 ASN A CA 1
ATOM 1470 C C . ASN A 1 180 ? 18.826 2.014 1.878 1.00 54.50 180 ASN A C 1
ATOM 1472 O O . ASN A 1 180 ? 19.807 1.511 1.337 1.00 54.50 180 ASN A O 1
ATOM 1476 N N . VAL A 1 181 ? 18.239 3.093 1.362 1.00 53.81 181 VAL A N 1
ATOM 1477 C CA . VAL A 1 181 ? 18.762 3.800 0.172 1.00 53.81 181 VAL A CA 1
ATOM 1478 C C . VAL A 1 181 ? 20.225 4.268 0.350 1.00 53.81 181 VAL A C 1
ATOM 1480 O O . VAL A 1 181 ? 20.928 4.487 -0.629 1.00 53.81 181 VAL A O 1
ATOM 1483 N N . ASN A 1 182 ? 20.711 4.366 1.594 1.00 48.69 182 ASN A N 1
ATOM 1484 C CA . ASN A 1 182 ? 22.038 4.891 1.925 1.00 48.69 182 ASN A CA 1
ATOM 1485 C C . ASN A 1 182 ? 23.159 3.841 2.061 1.00 48.69 182 ASN A C 1
ATOM 1487 O O . ASN A 1 182 ? 24.300 4.246 2.269 1.00 48.69 182 ASN A O 1
ATOM 1491 N N . THR A 1 183 ? 22.887 2.529 2.009 1.00 51.97 183 THR A N 1
ATOM 1492 C CA . THR A 1 183 ? 23.903 1.515 2.380 1.00 51.97 183 THR A CA 1
ATOM 1493 C C . THR A 1 183 ? 24.299 0.527 1.285 1.00 51.97 183 THR A C 1
ATOM 1495 O O . THR A 1 183 ? 25.367 -0.068 1.402 1.00 51.97 183 THR A O 1
ATOM 1498 N N . GLU A 1 184 ? 23.521 0.352 0.211 1.00 51.84 184 GLU A N 1
ATOM 1499 C CA . GLU A 1 184 ? 23.807 -0.682 -0.797 1.00 51.84 184 GLU A CA 1
ATOM 1500 C C . GLU A 1 184 ? 23.554 -0.197 -2.231 1.00 51.84 184 GLU A C 1
ATOM 1502 O O . GLU A 1 184 ? 22.483 0.313 -2.542 1.00 51.84 184 GLU A O 1
ATOM 1507 N N . GLN A 1 185 ? 24.527 -0.430 -3.123 1.00 53.53 185 GLN A N 1
ATOM 1508 C CA . GLN A 1 185 ? 24.452 -0.116 -4.561 1.00 53.53 185 GLN A CA 1
ATOM 1509 C C . GLN A 1 185 ? 23.362 -0.917 -5.310 1.00 53.53 185 GLN A C 1
ATOM 1511 O O . GLN A 1 185 ? 23.009 -0.564 -6.425 1.00 53.53 185 GLN A O 1
ATOM 1516 N N . ASN A 1 186 ? 22.775 -1.951 -4.688 1.00 55.00 186 ASN A N 1
ATOM 1517 C CA . ASN A 1 186 ? 21.782 -2.848 -5.292 1.00 55.00 186 ASN A CA 1
ATOM 1518 C C . ASN A 1 186 ? 20.446 -2.838 -4.532 1.00 55.00 186 ASN A C 1
ATOM 1520 O O . ASN A 1 186 ? 20.052 -3.840 -3.920 1.00 55.00 186 ASN A O 1
ATOM 1524 N N . GLY A 1 187 ? 19.737 -1.706 -4.604 1.00 55.31 187 GLY A N 1
ATOM 1525 C CA . GLY A 1 187 ? 18.535 -1.399 -3.817 1.00 55.31 187 GLY A CA 1
ATOM 1526 C C . GLY A 1 187 ? 17.404 -2.434 -3.888 1.00 55.31 187 GLY A C 1
ATOM 1527 O O . GLY A 1 187 ? 16.655 -2.566 -2.920 1.00 55.31 187 GLY A O 1
ATOM 1528 N N . ASN A 1 188 ? 17.314 -3.230 -4.958 1.00 61.50 188 ASN A N 1
ATOM 1529 C CA . ASN A 1 188 ? 16.257 -4.234 -5.148 1.00 61.50 188 ASN A CA 1
ATOM 1530 C C . ASN A 1 188 ? 16.641 -5.679 -4.812 1.00 61.50 188 ASN A C 1
ATOM 1532 O O . ASN A 1 188 ? 15.762 -6.524 -4.638 1.00 61.50 188 ASN A O 1
ATOM 1536 N N . SER A 1 189 ? 17.934 -5.988 -4.692 1.00 64.75 189 SER A N 1
ATOM 1537 C CA . SER A 1 189 ? 18.404 -7.375 -4.543 1.00 64.75 189 SER A CA 1
ATOM 1538 C C . SER A 1 189 ? 17.930 -8.044 -3.244 1.00 64.75 189 SER A C 1
ATOM 1540 O O . SER A 1 189 ? 17.753 -9.260 -3.202 1.00 64.75 189 SER A O 1
ATOM 1542 N N . ARG A 1 190 ? 17.656 -7.243 -2.205 1.00 71.75 190 ARG A N 1
ATOM 1543 C CA . ARG A 1 190 ? 17.209 -7.695 -0.876 1.00 71.75 190 ARG A CA 1
ATOM 1544 C C . ARG A 1 190 ? 15.763 -7.334 -0.537 1.00 71.75 190 ARG A C 1
ATOM 1546 O O . ARG A 1 190 ? 15.370 -7.421 0.625 1.00 71.75 190 ARG A O 1
ATOM 1553 N N . LEU A 1 191 ? 14.956 -6.924 -1.521 1.00 76.94 191 LEU A N 1
ATOM 1554 C CA . LEU A 1 191 ? 13.566 -6.511 -1.288 1.00 76.94 191 LEU A CA 1
ATOM 1555 C C . LEU A 1 191 ? 12.759 -7.592 -0.549 1.00 76.94 191 LEU A C 1
ATOM 1557 O O . LEU A 1 191 ? 12.099 -7.301 0.446 1.00 76.94 191 LEU A O 1
ATOM 1561 N N . GLU A 1 192 ? 12.879 -8.848 -0.983 1.00 82.12 192 GLU A N 1
ATOM 1562 C CA . GLU A 1 192 ? 12.176 -9.977 -0.368 1.00 82.12 192 GLU A CA 1
ATOM 1563 C C . GLU A 1 192 ? 12.619 -10.235 1.082 1.00 82.12 192 GLU A C 1
ATOM 1565 O O . GLU A 1 192 ? 11.782 -10.471 1.953 1.00 82.12 192 GLU A O 1
ATOM 1570 N N . GLU A 1 193 ? 13.924 -10.156 1.363 1.00 83.56 193 GLU A N 1
ATOM 1571 C CA . GLU A 1 193 ? 14.470 -10.329 2.715 1.00 83.56 193 GLU A CA 1
ATOM 1572 C C . GLU A 1 193 ? 13.961 -9.233 3.662 1.00 83.56 193 GLU A C 1
ATOM 1574 O O . GLU A 1 193 ? 13.588 -9.513 4.801 1.00 83.56 193 GLU A O 1
ATOM 1579 N N . ARG A 1 194 ? 13.891 -7.984 3.182 1.00 82.75 194 ARG A N 1
ATOM 1580 C CA . ARG A 1 194 ? 13.364 -6.853 3.961 1.00 82.75 194 ARG A CA 1
ATOM 1581 C C . ARG A 1 194 ? 11.881 -7.018 4.264 1.00 82.75 194 ARG A C 1
ATOM 1583 O O . ARG A 1 194 ? 11.486 -6.866 5.416 1.00 82.75 194 ARG A O 1
ATOM 1590 N N . LEU A 1 195 ? 11.082 -7.392 3.263 1.00 87.31 195 LEU A N 1
ATOM 1591 C CA . LEU A 1 195 ? 9.665 -7.703 3.462 1.00 87.31 195 LEU A CA 1
ATOM 1592 C C . LEU A 1 195 ? 9.474 -8.836 4.477 1.00 87.31 195 LEU A C 1
ATOM 1594 O O . LEU A 1 195 ? 8.562 -8.780 5.293 1.00 87.31 195 LEU A O 1
ATOM 1598 N N . ARG A 1 196 ? 10.346 -9.851 4.460 1.00 89.56 196 ARG A N 1
ATOM 1599 C CA . ARG A 1 196 ? 10.295 -10.961 5.418 1.00 89.56 196 ARG A CA 1
ATOM 1600 C C . ARG A 1 196 ? 10.510 -10.486 6.856 1.00 89.56 196 ARG A C 1
ATOM 1602 O O . ARG A 1 196 ? 9.682 -10.798 7.702 1.00 89.56 196 ARG A O 1
ATOM 1609 N N . LYS A 1 197 ? 11.558 -9.693 7.106 1.00 87.06 197 LYS A N 1
ATOM 1610 C CA . LYS A 1 197 ? 11.844 -9.116 8.435 1.00 87.06 197 LYS A CA 1
ATOM 1611 C C . LYS A 1 197 ? 10.716 -8.206 8.925 1.00 87.06 197 LYS A C 1
ATOM 1613 O O . LYS A 1 197 ? 10.352 -8.256 10.093 1.00 87.06 197 LYS A O 1
ATOM 1618 N N . GLU A 1 198 ? 10.133 -7.403 8.036 1.00 84.75 198 GLU A N 1
ATOM 1619 C CA . GLU A 1 198 ? 8.998 -6.541 8.389 1.00 84.75 198 GLU A CA 1
ATOM 1620 C C . GLU A 1 198 ? 7.770 -7.367 8.795 1.00 84.75 198 GLU A C 1
ATOM 1622 O O . GLU A 1 198 ? 7.143 -7.075 9.809 1.00 84.75 198 GLU A O 1
ATOM 1627 N N . LEU A 1 199 ? 7.457 -8.439 8.059 1.00 88.56 199 LEU A N 1
ATOM 1628 C CA . LEU A 1 199 ? 6.320 -9.320 8.354 1.00 88.56 199 LEU A CA 1
ATOM 1629 C C . LEU A 1 199 ? 6.505 -10.168 9.624 1.00 88.56 199 LEU A C 1
ATOM 1631 O O . LEU A 1 199 ? 5.514 -10.650 10.173 1.00 88.56 199 LEU A O 1
ATOM 1635 N N . GLU A 1 200 ? 7.740 -10.354 10.100 1.00 86.88 200 GLU A N 1
ATOM 1636 C CA . GLU A 1 200 ? 8.025 -10.965 11.408 1.00 86.88 200 GLU A CA 1
ATOM 1637 C C . GLU A 1 200 ? 7.643 -10.035 12.569 1.00 86.88 200 GLU A C 1
ATOM 1639 O O . GLU A 1 200 ? 7.209 -10.507 13.619 1.00 86.88 200 GLU A O 1
ATOM 1644 N N . ILE A 1 201 ? 7.768 -8.718 12.374 1.00 82.19 201 ILE A N 1
ATOM 1645 C CA . ILE A 1 201 ? 7.443 -7.696 13.380 1.00 82.19 201 ILE A CA 1
ATOM 1646 C C . ILE A 1 201 ? 5.967 -7.285 13.279 1.00 82.19 201 ILE A C 1
ATOM 1648 O O . ILE A 1 201 ? 5.270 -7.175 14.288 1.00 82.19 201 ILE A O 1
ATOM 1652 N N . SER A 1 202 ? 5.486 -7.054 12.058 1.00 82.88 202 SER A N 1
ATOM 1653 C CA . SER A 1 202 ? 4.142 -6.579 11.736 1.00 82.88 202 SER A CA 1
ATOM 1654 C C . SER A 1 202 ? 3.409 -7.628 10.903 1.00 82.88 202 SER A C 1
ATOM 1656 O O . SER A 1 202 ? 3.377 -7.590 9.671 1.00 82.88 202 SER A O 1
ATOM 1658 N N . LEU A 1 203 ? 2.840 -8.611 11.600 1.00 85.69 203 LEU A N 1
ATOM 1659 C CA . LEU A 1 203 ? 2.131 -9.721 10.979 1.00 85.69 203 LEU A CA 1
ATOM 1660 C C . LEU A 1 203 ? 0.891 -9.232 10.218 1.00 85.69 203 LEU A C 1
ATOM 1662 O O . LEU A 1 203 ? -0.030 -8.666 10.807 1.00 85.69 203 LEU A O 1
ATOM 1666 N N . ILE A 1 204 ? 0.823 -9.549 8.924 1.00 88.06 204 ILE A N 1
ATOM 1667 C CA . ILE A 1 204 ? -0.352 -9.283 8.093 1.00 88.06 204 ILE A CA 1
ATOM 1668 C C . ILE A 1 204 ? -1.134 -10.577 7.876 1.00 88.06 204 ILE A C 1
ATOM 1670 O O . ILE A 1 204 ? -0.598 -11.583 7.402 1.00 88.06 204 ILE A O 1
ATOM 1674 N N . ILE A 1 205 ? -2.427 -10.531 8.191 1.00 86.94 205 ILE A N 1
ATOM 1675 C CA . ILE A 1 205 ? -3.367 -11.638 8.012 1.00 86.94 205 ILE A CA 1
ATOM 1676 C C . ILE A 1 205 ? -4.474 -11.177 7.071 1.00 86.94 205 ILE A C 1
ATOM 1678 O O . ILE A 1 205 ? -5.072 -10.125 7.280 1.00 86.94 205 ILE A O 1
ATOM 1682 N N . VAL A 1 206 ? -4.759 -11.980 6.050 1.00 86.00 206 VAL A N 1
ATOM 1683 C CA . VAL A 1 206 ? -5.852 -11.739 5.102 1.00 86.00 206 VAL A CA 1
ATOM 1684 C C . VAL A 1 206 ? -6.897 -12.835 5.256 1.00 86.00 206 VAL A C 1
ATOM 1686 O O . VAL A 1 206 ? -6.557 -14.006 5.449 1.00 86.00 206 VAL A O 1
ATOM 1689 N N . LEU A 1 207 ? -8.171 -12.453 5.171 1.00 80.81 207 LEU A N 1
ATOM 1690 C CA . LEU A 1 207 ? -9.278 -13.392 5.061 1.00 80.81 207 LEU A CA 1
ATOM 1691 C C . LEU A 1 207 ? -9.495 -13.727 3.582 1.00 80.81 207 LEU A C 1
ATOM 1693 O O . LEU A 1 207 ? -9.749 -12.843 2.770 1.00 80.81 207 LEU A O 1
ATOM 1697 N N . ASN A 1 208 ? -9.382 -15.003 3.225 1.00 70.62 208 ASN A N 1
ATOM 1698 C CA . ASN A 1 208 ? -9.670 -15.495 1.882 1.00 70.62 208 ASN A CA 1
ATOM 1699 C C . ASN A 1 208 ? -10.603 -16.702 1.991 1.00 70.62 208 ASN A C 1
ATOM 1701 O O . ASN A 1 208 ? -10.207 -17.737 2.533 1.00 70.62 208 ASN A O 1
ATOM 1705 N N . LYS A 1 209 ? -11.841 -16.571 1.494 1.00 70.62 209 LYS A N 1
ATOM 1706 C CA . LYS A 1 209 ? -12.852 -17.647 1.481 1.00 70.62 209 LYS A CA 1
ATOM 1707 C C . LYS A 1 209 ? -13.008 -18.307 2.859 1.00 70.62 209 LYS A C 1
ATOM 1709 O O . LYS A 1 209 ? -12.829 -19.519 3.000 1.00 70.62 209 LYS A O 1
ATOM 1714 N N . ASN A 1 210 ? -13.279 -17.499 3.886 1.00 68.50 210 ASN A N 1
ATOM 1715 C CA . ASN A 1 210 ? -13.426 -17.934 5.283 1.00 68.50 210 ASN A CA 1
ATOM 1716 C C . ASN A 1 210 ? -12.189 -18.603 5.912 1.00 68.50 210 ASN A C 1
ATOM 1718 O O . ASN A 1 210 ? -12.295 -19.268 6.943 1.00 68.50 210 ASN A O 1
ATOM 1722 N N . LYS A 1 211 ? -10.996 -18.415 5.334 1.00 77.19 211 LYS A N 1
ATOM 1723 C CA . LYS A 1 211 ? -9.729 -18.844 5.934 1.00 77.19 211 LYS A CA 1
ATOM 1724 C C . LYS A 1 211 ? -8.822 -17.652 6.187 1.00 77.19 211 LYS A C 1
ATOM 1726 O O . LYS A 1 211 ? -8.587 -16.842 5.296 1.00 77.19 211 LYS A O 1
ATOM 1731 N N . LEU A 1 212 ? -8.292 -17.577 7.403 1.00 82.62 212 LEU A N 1
ATOM 1732 C CA . LEU A 1 212 ? -7.229 -16.642 7.746 1.00 82.62 212 LEU A CA 1
ATOM 1733 C C . LEU A 1 212 ? -5.907 -17.200 7.222 1.00 82.62 212 LEU A C 1
ATOM 1735 O O . LEU A 1 212 ? -5.494 -18.294 7.608 1.00 82.62 212 LEU A O 1
ATOM 1739 N N . SER A 1 213 ? -5.260 -16.452 6.337 1.00 85.19 213 SER A N 1
ATOM 1740 C CA . SER A 1 213 ? -3.944 -16.779 5.795 1.00 85.19 213 SER A CA 1
ATOM 1741 C C . SER A 1 213 ? -2.955 -15.673 6.123 1.00 85.19 213 SER A C 1
ATOM 1743 O O . SER A 1 213 ? -3.232 -14.496 5.882 1.00 85.19 213 SER A O 1
ATOM 1745 N N . GLN A 1 214 ? -1.794 -16.061 6.645 1.00 89.94 214 GLN A N 1
ATOM 1746 C CA . GLN A 1 214 ? -0.671 -15.152 6.821 1.00 89.94 214 GLN A CA 1
ATOM 1747 C C . GLN A 1 214 ? -0.102 -14.757 5.457 1.00 89.94 214 GLN A C 1
ATOM 1749 O O . GLN A 1 214 ? 0.106 -15.602 4.585 1.00 89.94 214 GLN A O 1
ATOM 1754 N N . VAL A 1 215 ? 0.157 -13.465 5.290 1.00 89.88 215 VAL A N 1
ATOM 1755 C CA . VAL A 1 215 ? 0.773 -12.911 4.086 1.00 89.88 215 VAL A CA 1
ATOM 1756 C C . VAL A 1 215 ? 2.273 -13.186 4.097 1.00 89.88 215 VAL A C 1
ATOM 1758 O O . VAL A 1 215 ? 2.941 -13.057 5.121 1.00 89.88 215 VAL A O 1
ATOM 1761 N N . THR A 1 216 ? 2.807 -13.552 2.936 1.00 89.44 216 THR A N 1
ATOM 1762 C CA . THR A 1 216 ? 4.242 -13.752 2.695 1.00 89.44 216 THR A CA 1
ATOM 1763 C C . THR A 1 216 ? 4.796 -12.666 1.763 1.00 89.44 216 THR A C 1
ATOM 1765 O O . THR A 1 216 ? 4.018 -12.059 1.017 1.00 89.44 216 THR A O 1
ATOM 1768 N N . PRO A 1 217 ? 6.129 -12.454 1.708 1.00 87.19 217 PRO A N 1
ATOM 1769 C CA . PRO A 1 217 ? 6.740 -11.550 0.728 1.00 87.19 217 PRO A CA 1
ATOM 1770 C C . PRO A 1 217 ? 6.310 -11.854 -0.713 1.00 87.19 217 PRO A C 1
ATOM 1772 O O . PRO A 1 217 ? 6.018 -10.943 -1.483 1.00 87.19 217 PRO A O 1
ATOM 1775 N N . PHE A 1 218 ? 6.178 -13.141 -1.056 1.00 85.69 218 PHE A N 1
ATOM 1776 C CA . PHE A 1 218 ? 5.696 -13.571 -2.366 1.00 85.69 218 PHE A CA 1
ATOM 1777 C C . PHE A 1 218 ? 4.277 -13.066 -2.662 1.00 85.69 218 PHE A C 1
ATOM 1779 O O . PHE A 1 218 ? 4.010 -12.629 -3.778 1.00 85.69 218 PHE A O 1
ATOM 1786 N N . ASN A 1 219 ? 3.368 -13.085 -1.680 1.00 86.50 219 ASN A N 1
ATOM 1787 C CA . ASN A 1 219 ? 2.007 -12.576 -1.874 1.00 86.50 219 ASN A CA 1
ATOM 1788 C C . ASN A 1 219 ? 1.998 -11.069 -2.162 1.00 86.50 219 ASN A C 1
ATOM 1790 O O . ASN A 1 219 ? 1.276 -10.643 -3.060 1.00 86.50 219 ASN A O 1
ATOM 1794 N N . ILE A 1 220 ? 2.815 -10.294 -1.438 1.00 86.31 220 ILE A N 1
ATOM 1795 C CA . ILE A 1 220 ? 2.948 -8.842 -1.625 1.00 86.31 220 ILE A CA 1
ATOM 1796 C C . ILE A 1 220 ? 3.480 -8.540 -3.025 1.00 86.31 220 ILE A C 1
ATOM 1798 O O . ILE A 1 220 ? 2.804 -7.877 -3.810 1.00 86.31 220 ILE A O 1
ATOM 1802 N N . LEU A 1 221 ? 4.646 -9.097 -3.367 1.00 82.50 221 LEU A N 1
ATOM 1803 C CA . LEU A 1 221 ? 5.296 -8.860 -4.656 1.00 82.50 221 LEU A CA 1
ATOM 1804 C C . LEU A 1 221 ? 4.416 -9.311 -5.828 1.00 82.50 221 LEU A C 1
ATOM 1806 O O . LEU A 1 221 ? 4.339 -8.624 -6.842 1.00 82.50 221 LEU A O 1
ATOM 1810 N N . ASN A 1 222 ? 3.721 -10.447 -5.708 1.00 81.62 222 ASN A N 1
ATOM 1811 C CA . ASN A 1 222 ? 2.841 -10.933 -6.771 1.00 81.62 222 ASN A CA 1
ATOM 1812 C C . ASN A 1 222 ? 1.602 -10.042 -6.956 1.00 81.62 222 ASN A C 1
ATOM 1814 O O . ASN A 1 222 ? 1.224 -9.768 -8.092 1.00 81.62 222 ASN A O 1
ATOM 1818 N N . LEU A 1 223 ? 0.981 -9.551 -5.878 1.00 80.19 223 LEU A N 1
ATOM 1819 C CA . LEU A 1 223 ? -0.171 -8.652 -5.999 1.00 80.19 223 LEU A CA 1
ATOM 1820 C C . LEU A 1 223 ? 0.237 -7.318 -6.626 1.00 80.19 223 LEU A C 1
ATOM 1822 O O . LEU A 1 223 ? -0.425 -6.865 -7.558 1.00 80.19 223 LEU A O 1
ATOM 1826 N N . VAL A 1 224 ? 1.345 -6.714 -6.182 1.00 77.00 224 VAL A N 1
ATOM 1827 C CA . VAL A 1 224 ? 1.810 -5.457 -6.787 1.00 77.00 224 VAL A CA 1
ATOM 1828 C C . VAL A 1 224 ? 2.185 -5.664 -8.258 1.00 77.00 224 VAL A C 1
ATOM 1830 O O . VAL A 1 224 ? 1.832 -4.853 -9.118 1.00 77.00 224 VAL A O 1
ATOM 1833 N N . ARG A 1 225 ? 2.800 -6.804 -8.597 1.00 74.31 225 ARG A N 1
ATOM 1834 C CA . ARG A 1 225 ? 3.010 -7.198 -9.999 1.00 74.31 225 ARG A CA 1
ATOM 1835 C C . ARG A 1 225 ? 1.703 -7.308 -10.776 1.00 74.31 225 ARG A C 1
ATOM 1837 O O . ARG A 1 225 ? 1.642 -6.852 -11.907 1.00 74.31 225 ARG A O 1
ATOM 1844 N N . GLN A 1 226 ? 0.650 -7.891 -10.206 1.00 74.25 226 GLN A N 1
ATOM 1845 C CA . GLN A 1 226 ? -0.654 -7.960 -10.874 1.00 74.25 226 GLN A CA 1
ATOM 1846 C C . GLN A 1 226 ? -1.253 -6.572 -11.101 1.00 74.25 226 GLN A C 1
ATOM 1848 O O . GLN A 1 226 ? -1.732 -6.306 -12.194 1.00 74.25 226 GLN A O 1
ATOM 1853 N N . TYR A 1 227 ? -1.147 -5.667 -10.130 1.00 71.12 227 TYR A N 1
ATOM 1854 C CA . TYR A 1 227 ? -1.639 -4.296 -10.277 1.00 71.12 227 TYR A CA 1
ATOM 1855 C C . TYR A 1 227 ? -0.855 -3.489 -11.327 1.00 71.12 227 TYR A C 1
ATOM 1857 O O . TYR A 1 227 ? -1.403 -2.625 -12.006 1.00 71.12 227 TYR A O 1
ATOM 1865 N N . THR A 1 228 ? 0.436 -3.781 -11.495 1.00 68.06 228 THR A N 1
ATOM 1866 C CA . THR A 1 228 ? 1.277 -3.158 -12.531 1.00 68.06 228 THR A CA 1
ATOM 1867 C C . THR A 1 228 ? 1.110 -3.794 -13.913 1.00 68.06 228 THR A C 1
ATOM 1869 O O . THR A 1 228 ? 1.491 -3.164 -14.898 1.00 68.06 228 THR A O 1
ATOM 1872 N N . LYS A 1 229 ? 0.512 -4.992 -14.044 1.00 70.06 229 LYS A N 1
ATOM 1873 C CA . LYS A 1 229 ? 0.261 -5.628 -15.358 1.00 70.06 229 LYS A CA 1
ATOM 1874 C C . LYS A 1 229 ? -0.611 -4.769 -16.271 1.00 70.06 229 LYS A C 1
ATOM 1876 O O . LYS A 1 229 ? -0.361 -4.753 -17.472 1.00 70.06 229 LYS A O 1
ATOM 1881 N N . ASP A 1 230 ? -1.572 -4.048 -15.700 1.00 68.44 230 ASP A N 1
ATOM 1882 C CA . ASP A 1 230 ? -2.543 -3.254 -16.458 1.00 68.44 230 ASP A CA 1
ATOM 1883 C C . ASP A 1 230 ? -2.062 -1.826 -16.770 1.00 68.44 230 ASP A C 1
ATOM 1885 O O . ASP A 1 230 ? -2.708 -1.120 -17.536 1.00 68.44 230 ASP A O 1
ATOM 1889 N N . LYS A 1 231 ? -0.924 -1.389 -16.212 1.00 74.31 231 LYS A N 1
ATOM 1890 C CA . LYS A 1 231 ? -0.344 -0.064 -16.497 1.00 74.31 231 LYS A CA 1
ATOM 1891 C C . LYS A 1 231 ? 0.490 -0.087 -17.771 1.00 74.31 231 LYS A C 1
ATOM 1893 O O . LYS A 1 231 ? 1.268 -1.023 -17.957 1.00 74.31 231 LYS A O 1
ATOM 1898 N N . SER A 1 232 ? 0.438 0.956 -18.596 1.00 78.06 232 SER A N 1
ATOM 1899 C CA . SER A 1 232 ? 1.335 1.074 -19.754 1.00 78.06 232 SER A CA 1
ATOM 1900 C C . SER A 1 232 ? 2.780 1.385 -19.329 1.00 78.06 232 SER A C 1
ATOM 1902 O O . SER A 1 232 ? 3.022 1.860 -18.221 1.00 78.06 232 SER A O 1
ATOM 1904 N N . VAL A 1 233 ? 3.773 1.146 -20.194 1.00 80.81 233 VAL A N 1
ATOM 1905 C CA . VAL A 1 233 ? 5.171 1.563 -19.923 1.00 80.81 233 VAL A CA 1
ATOM 1906 C C . VAL A 1 233 ? 5.287 3.084 -19.767 1.00 80.81 233 VAL A C 1
ATOM 1908 O O . VAL A 1 233 ? 6.127 3.569 -19.011 1.00 80.81 233 VAL A O 1
ATOM 1911 N N . ILE A 1 234 ? 4.409 3.833 -20.435 1.00 80.94 234 ILE A N 1
ATOM 1912 C CA . ILE A 1 234 ? 4.310 5.288 -20.311 1.00 80.94 234 ILE A CA 1
ATOM 1913 C C . ILE A 1 234 ? 3.832 5.680 -18.908 1.00 80.94 234 ILE A C 1
ATOM 1915 O O . ILE A 1 234 ? 4.441 6.544 -18.277 1.00 80.94 234 ILE A O 1
ATOM 1919 N N . ASP A 1 235 ? 2.792 5.022 -18.390 1.00 81.88 235 ASP A N 1
ATOM 1920 C CA . ASP A 1 235 ? 2.294 5.272 -17.030 1.00 81.88 235 ASP A CA 1
ATOM 1921 C C . ASP A 1 235 ? 3.371 4.960 -15.987 1.00 81.88 235 ASP A C 1
ATOM 1923 O O . ASP A 1 235 ? 3.605 5.742 -15.068 1.00 81.88 235 ASP A O 1
ATOM 1927 N N . GLU A 1 236 ? 4.088 3.847 -16.168 1.00 83.69 236 GLU A N 1
ATOM 1928 C CA . GLU A 1 236 ? 5.187 3.442 -15.287 1.00 83.69 236 GLU A CA 1
ATOM 1929 C C . GLU A 1 236 ? 6.336 4.461 -15.288 1.00 83.69 236 GLU A C 1
ATOM 1931 O O . GLU A 1 236 ? 6.906 4.736 -14.232 1.00 83.69 236 GLU A O 1
ATOM 1936 N N . ALA A 1 237 ? 6.659 5.037 -16.451 1.00 86.75 237 ALA A N 1
ATOM 1937 C CA . ALA A 1 237 ? 7.691 6.061 -16.591 1.00 86.75 237 ALA A CA 1
ATOM 1938 C C . ALA A 1 237 ? 7.276 7.411 -15.982 1.00 86.75 237 ALA A C 1
ATOM 1940 O O . ALA A 1 237 ? 8.103 8.084 -15.370 1.00 86.75 237 ALA A O 1
ATOM 1941 N N . ASN A 1 238 ? 5.999 7.789 -16.097 1.00 86.62 238 ASN A N 1
ATOM 1942 C CA . ASN A 1 238 ? 5.449 9.004 -15.483 1.00 86.62 238 ASN A CA 1
ATOM 1943 C C . ASN A 1 238 ? 5.428 8.948 -13.947 1.00 86.62 238 ASN A C 1
ATOM 1945 O O . ASN A 1 238 ? 5.465 9.985 -13.289 1.00 86.62 238 ASN A O 1
ATOM 1949 N N . GLU A 1 239 ? 5.381 7.752 -13.358 1.00 85.81 239 GLU A N 1
ATOM 1950 C CA . GLU A 1 239 ? 5.441 7.570 -11.903 1.00 85.81 239 GLU A CA 1
ATOM 1951 C C . GLU A 1 239 ? 6.854 7.717 -11.317 1.00 85.81 239 GLU A C 1
ATOM 1953 O O . GLU A 1 239 ? 7.010 7.789 -10.091 1.00 85.81 239 GLU A O 1
ATOM 1958 N N . ILE A 1 240 ? 7.889 7.753 -12.161 1.00 88.94 240 ILE A N 1
ATOM 1959 C CA . ILE A 1 240 ? 9.269 7.965 -11.724 1.00 88.94 240 ILE A CA 1
ATOM 1960 C C . ILE A 1 240 ? 9.449 9.460 -11.423 1.00 88.94 240 ILE A C 1
ATOM 1962 O O . ILE A 1 240 ? 9.258 10.289 -12.314 1.00 88.94 240 ILE A O 1
ATOM 1966 N N . PRO A 1 241 ? 9.815 9.839 -10.182 1.00 87.56 241 PRO A N 1
ATOM 1967 C CA . PRO A 1 241 ? 10.054 11.235 -9.848 1.00 87.56 241 PRO A CA 1
ATOM 1968 C C . PRO A 1 241 ? 11.169 11.830 -10.703 1.00 87.56 241 PRO A C 1
ATOM 1970 O O . PRO A 1 241 ? 12.166 11.168 -10.985 1.00 87.56 241 PRO A O 1
ATOM 1973 N N . ILE A 1 242 ? 11.027 13.104 -11.052 1.00 87.69 242 ILE A N 1
ATOM 1974 C CA . ILE A 1 242 ? 12.073 13.833 -11.760 1.00 87.69 242 ILE A CA 1
ATOM 1975 C C . ILE A 1 242 ? 13.184 14.214 -10.786 1.00 87.69 242 ILE A C 1
ATOM 1977 O O . ILE A 1 242 ? 12.931 14.828 -9.749 1.00 87.69 242 ILE A O 1
ATOM 1981 N N . ASP A 1 243 ? 14.416 13.865 -11.147 1.00 87.44 243 ASP A N 1
ATOM 1982 C CA . ASP A 1 243 ? 15.605 14.364 -10.474 1.00 87.44 243 ASP A CA 1
ATOM 1983 C C . ASP A 1 243 ? 16.149 15.585 -11.216 1.00 87.44 243 ASP A C 1
ATOM 1985 O O . ASP A 1 243 ? 16.687 15.471 -12.314 1.00 87.44 243 ASP A O 1
ATOM 1989 N N . TYR A 1 244 ? 16.044 16.769 -10.620 1.00 86.81 244 TYR A N 1
ATOM 1990 C CA . TYR A 1 244 ? 16.589 17.979 -11.232 1.00 86.81 244 TYR A CA 1
ATOM 1991 C C . TYR A 1 244 ? 18.126 17.999 -11.248 1.00 86.81 244 TYR A C 1
ATOM 1993 O O . TYR A 1 244 ? 18.706 18.723 -12.056 1.00 86.81 244 TYR A O 1
ATOM 2001 N N . ASN A 1 245 ? 18.805 17.182 -10.429 1.00 85.94 245 ASN A N 1
ATOM 2002 C CA . ASN A 1 245 ? 20.270 17.124 -10.420 1.00 85.94 245 ASN A CA 1
ATOM 2003 C C . ASN A 1 245 ? 20.825 16.606 -11.748 1.00 85.94 245 ASN A C 1
ATOM 2005 O O . ASN A 1 245 ? 21.809 17.145 -12.256 1.00 85.94 245 ASN A O 1
ATOM 2009 N N . ILE A 1 246 ? 20.189 15.598 -12.350 1.00 89.31 246 ILE A N 1
ATOM 2010 C CA . ILE A 1 246 ? 20.676 15.009 -13.607 1.00 89.31 246 ILE A CA 1
ATOM 2011 C C . ILE A 1 246 ? 20.395 15.909 -14.814 1.00 89.31 246 ILE A C 1
ATOM 2013 O O . ILE A 1 246 ? 21.110 15.834 -15.809 1.00 89.31 246 ILE A O 1
ATOM 2017 N N . LEU A 1 247 ? 19.409 16.806 -14.707 1.00 85.81 247 LEU A N 1
ATOM 2018 C CA . LEU A 1 247 ? 19.098 17.802 -15.736 1.00 85.81 247 LEU A CA 1
ATOM 2019 C C . LEU A 1 247 ? 20.160 18.906 -15.839 1.00 85.81 247 LEU A C 1
ATOM 2021 O O . LEU A 1 247 ? 20.122 19.689 -16.777 1.00 85.81 247 LEU A O 1
ATOM 2025 N N . SER A 1 248 ? 21.127 18.969 -14.919 1.00 83.81 248 SER A N 1
ATOM 2026 C CA . SER A 1 248 ? 22.294 19.855 -15.045 1.00 83.81 248 SER A CA 1
ATOM 2027 C C . SER A 1 248 ? 23.410 19.277 -15.929 1.00 83.81 248 SER A C 1
ATOM 2029 O O . SER A 1 248 ? 24.368 19.977 -16.250 1.00 83.81 248 SER A O 1
ATOM 2031 N N . ASN A 1 249 ? 23.323 17.998 -16.311 1.00 90.94 249 ASN A N 1
ATOM 2032 C CA . ASN A 1 249 ? 24.335 17.334 -17.126 1.00 90.94 249 ASN A CA 1
ATOM 2033 C C . ASN A 1 249 ? 24.076 17.567 -18.629 1.00 90.94 249 ASN A C 1
ATOM 2035 O O . ASN A 1 249 ? 23.032 17.177 -19.148 1.00 90.94 249 ASN A O 1
ATOM 2039 N N . GLU A 1 250 ? 25.056 18.127 -19.345 1.00 89.88 250 GLU A N 1
ATOM 2040 C CA . GLU A 1 250 ? 24.963 18.435 -20.783 1.00 89.88 250 GLU A CA 1
ATOM 2041 C C . GLU A 1 250 ? 24.744 17.198 -21.679 1.00 89.88 250 GLU A C 1
ATOM 2043 O O . GLU A 1 250 ? 23.987 17.255 -22.653 1.00 89.88 250 GLU A O 1
ATOM 2048 N N . LEU A 1 251 ? 25.342 16.048 -21.344 1.00 90.50 251 LEU A N 1
ATOM 2049 C CA . LEU A 1 251 ? 25.143 14.790 -22.080 1.00 90.50 251 LEU A CA 1
ATOM 2050 C C . LEU A 1 251 ? 23.713 14.261 -21.924 1.00 90.50 251 LEU A C 1
ATOM 2052 O O . LEU A 1 251 ? 23.136 13.745 -22.881 1.00 90.50 251 LEU A O 1
ATOM 2056 N N . ILE A 1 252 ? 23.123 14.403 -20.735 1.00 90.62 252 ILE A N 1
ATOM 2057 C CA . ILE A 1 252 ? 21.729 14.012 -20.489 1.00 90.62 252 ILE A CA 1
ATOM 2058 C C . ILE A 1 252 ? 20.784 14.992 -21.185 1.00 90.62 252 ILE A C 1
ATOM 2060 O O . ILE A 1 252 ? 19.876 14.554 -21.887 1.00 90.62 252 ILE A O 1
ATOM 2064 N N . LEU A 1 253 ? 21.026 16.300 -21.054 1.00 89.75 253 LEU A N 1
ATOM 2065 C CA . LEU A 1 253 ? 20.232 17.341 -21.711 1.00 89.75 253 LEU A CA 1
ATOM 2066 C C . LEU A 1 253 ? 20.191 17.151 -23.229 1.00 89.75 253 LEU A C 1
ATOM 2068 O O . LEU A 1 253 ? 19.108 17.079 -23.805 1.00 89.75 253 LEU A O 1
ATOM 2072 N N . SER A 1 254 ? 21.350 16.984 -23.868 1.00 88.62 254 SER A N 1
ATOM 2073 C CA . SER A 1 254 ? 21.426 16.745 -25.314 1.00 88.62 254 SER A CA 1
ATOM 2074 C C . SER A 1 254 ? 20.696 15.466 -25.739 1.00 88.62 254 SER A C 1
ATOM 2076 O O . SER A 1 254 ? 20.050 15.452 -26.785 1.00 88.62 254 SER A O 1
ATOM 2078 N N . ALA A 1 255 ? 20.736 14.409 -24.917 1.00 87.06 255 ALA A N 1
ATOM 2079 C CA . ALA A 1 255 ? 20.021 13.164 -25.189 1.00 87.06 255 ALA A CA 1
ATOM 2080 C C . ALA A 1 255 ? 18.495 13.331 -25.143 1.00 87.06 255 ALA A C 1
ATOM 2082 O O . ALA A 1 255 ? 17.793 12.751 -25.968 1.00 87.06 255 ALA A O 1
ATOM 2083 N N . ILE A 1 256 ? 17.973 14.100 -24.182 1.00 89.69 256 ILE A N 1
ATOM 2084 C CA . ILE A 1 256 ? 16.523 14.248 -24.001 1.00 89.69 256 ILE A CA 1
ATOM 2085 C C . ILE A 1 256 ? 15.925 15.358 -24.863 1.00 89.69 256 ILE A C 1
ATOM 2087 O O . ILE A 1 256 ? 14.747 15.287 -25.195 1.00 89.69 256 ILE A O 1
ATOM 2091 N N . GLN A 1 257 ? 16.699 16.371 -25.256 1.00 86.94 257 GLN A N 1
ATOM 2092 C CA . GLN A 1 257 ? 16.172 17.551 -25.948 1.00 86.94 257 GLN A CA 1
ATOM 2093 C C . GLN A 1 257 ? 15.599 17.233 -27.336 1.00 86.94 257 GLN A C 1
ATOM 2095 O O . GLN A 1 257 ? 14.624 17.861 -27.755 1.00 86.94 257 GLN A O 1
ATOM 2100 N N . LEU A 1 258 ? 16.145 16.211 -28.000 1.00 82.56 258 LEU A N 1
ATOM 2101 C CA . LEU A 1 258 ? 15.662 15.702 -29.286 1.00 82.56 258 LEU A CA 1
ATOM 2102 C C . LEU A 1 258 ? 14.367 14.882 -29.164 1.00 82.56 258 LEU A C 1
ATOM 2104 O O . LEU A 1 258 ? 13.688 14.649 -30.163 1.00 82.56 258 LEU A O 1
ATOM 2108 N N . LEU A 1 259 ? 13.999 14.448 -27.955 1.00 85.12 259 LEU A N 1
ATOM 2109 C CA . LEU A 1 259 ? 12.812 13.629 -27.742 1.00 85.12 259 LEU A CA 1
ATOM 2110 C C . LEU A 1 259 ? 11.533 14.464 -27.785 1.00 85.12 259 LEU A C 1
ATOM 2112 O O . LEU A 1 259 ? 11.486 15.625 -27.374 1.00 85.12 259 LEU A O 1
ATOM 2116 N N . SER A 1 260 ? 10.454 13.835 -28.246 1.00 83.62 260 SER A N 1
ATOM 2117 C CA . SER A 1 260 ? 9.109 14.381 -28.060 1.00 83.62 260 SER A CA 1
ATOM 2118 C C . SER A 1 260 ? 8.660 14.175 -26.607 1.00 83.62 260 SER A C 1
ATOM 2120 O O . SER A 1 260 ? 9.002 13.149 -26.025 1.00 83.62 260 SER A O 1
ATOM 2122 N N . PRO A 1 261 ? 7.886 15.102 -26.013 1.00 83.75 261 PRO A N 1
ATOM 2123 C CA . PRO A 1 261 ? 7.275 14.892 -24.702 1.00 83.75 261 PRO A CA 1
ATOM 2124 C C . PRO A 1 261 ? 6.412 13.624 -24.652 1.00 83.75 261 PRO A C 1
ATOM 2126 O O . PRO A 1 261 ? 5.779 13.251 -25.646 1.00 83.75 261 PRO A O 1
ATOM 2129 N N . ILE A 1 262 ? 6.345 12.999 -23.475 1.00 77.94 262 ILE A N 1
ATOM 2130 C CA . ILE A 1 262 ? 5.708 11.688 -23.278 1.00 77.94 262 ILE A CA 1
ATOM 2131 C C . ILE A 1 262 ? 4.191 11.682 -23.544 1.00 77.94 262 ILE A C 1
ATOM 2133 O O . ILE A 1 262 ? 3.618 10.649 -23.871 1.00 77.94 262 ILE A O 1
ATOM 2137 N N . ASP A 1 263 ? 3.536 12.839 -23.446 1.00 75.56 263 ASP A N 1
ATOM 2138 C CA . ASP A 1 263 ? 2.108 13.049 -23.709 1.00 75.56 263 ASP A CA 1
ATOM 2139 C C . ASP A 1 263 ? 1.813 13.496 -25.153 1.00 75.56 263 ASP A C 1
ATOM 2141 O O . ASP A 1 263 ? 0.677 13.847 -25.484 1.00 75.56 263 ASP A O 1
ATOM 2145 N N . SER A 1 264 ? 2.821 13.505 -26.031 1.00 75.81 264 SER A N 1
ATOM 2146 C CA . SER A 1 264 ? 2.649 13.970 -27.405 1.00 75.81 264 SER A CA 1
ATOM 2147 C C . SER A 1 264 ? 1.703 13.070 -28.212 1.00 75.81 264 SER A C 1
ATOM 2149 O O . SER A 1 264 ? 1.745 11.840 -28.165 1.00 75.81 264 SER A O 1
ATOM 2151 N N . SER A 1 265 ? 0.870 13.695 -29.048 1.00 60.22 265 SER A N 1
ATOM 2152 C CA . SER A 1 265 ? -0.093 13.003 -29.919 1.00 60.22 265 SER A CA 1
ATOM 2153 C C . SER A 1 265 ? 0.552 12.165 -31.028 1.00 60.22 265 SER A C 1
ATOM 2155 O O . SER A 1 265 ? -0.155 11.490 -31.774 1.00 60.22 265 SER A O 1
ATOM 2157 N N . LYS A 1 266 ? 1.880 12.202 -31.174 1.00 57.44 266 LYS A N 1
ATOM 2158 C CA . LYS A 1 266 ? 2.611 11.385 -32.147 1.00 57.44 266 LYS A CA 1
ATOM 2159 C C . LYS A 1 266 ? 2.913 9.971 -31.630 1.00 57.44 266 LYS A C 1
ATOM 2161 O O . LYS A 1 266 ? 3.240 9.118 -32.445 1.00 57.44 266 LYS A O 1
ATOM 2166 N N . GLY A 1 267 ? 2.722 9.703 -30.335 1.00 58.03 267 GLY A N 1
ATOM 2167 C CA . GLY A 1 267 ? 3.138 8.447 -29.706 1.00 58.03 267 GLY A CA 1
ATOM 2168 C C . GLY A 1 267 ? 4.646 8.401 -29.440 1.00 58.03 267 GLY A C 1
ATOM 2169 O O . GLY A 1 267 ? 5.327 9.428 -29.494 1.00 58.03 267 GLY A O 1
ATOM 2170 N N . LEU A 1 268 ? 5.166 7.214 -29.128 1.00 61.03 268 LEU A N 1
ATOM 2171 C CA . LEU A 1 268 ? 6.580 6.996 -28.821 1.00 61.03 268 LEU A CA 1
ATOM 2172 C C . LEU A 1 268 ? 7.402 6.966 -30.112 1.00 61.03 268 LEU A C 1
ATOM 2174 O O . LEU A 1 268 ? 7.521 5.934 -30.769 1.00 61.03 268 LEU A O 1
ATOM 2178 N N . ASN A 1 269 ? 7.991 8.106 -30.463 1.00 62.47 269 ASN A N 1
ATOM 2179 C CA . ASN A 1 269 ? 8.954 8.191 -31.555 1.00 62.47 269 ASN A CA 1
ATOM 2180 C C . ASN A 1 269 ? 10.368 8.017 -31.005 1.00 62.47 269 ASN A C 1
ATOM 2182 O O . ASN A 1 269 ? 10.965 8.969 -30.500 1.00 62.47 269 ASN A O 1
ATOM 2186 N N . PHE A 1 270 ? 10.893 6.798 -31.104 1.00 68.94 270 PHE A N 1
ATOM 2187 C CA . PHE A 1 270 ? 12.306 6.537 -30.857 1.00 68.94 270 PHE A CA 1
ATOM 2188 C C . PHE A 1 270 ? 13.132 7.096 -32.012 1.00 68.94 270 PHE A C 1
ATOM 2190 O O . PHE A 1 270 ? 12.776 6.905 -33.175 1.00 68.94 270 PHE A O 1
ATOM 2197 N N . ILE A 1 271 ? 14.220 7.791 -31.687 1.00 69.38 271 ILE A N 1
ATOM 2198 C CA . ILE A 1 271 ? 15.217 8.233 -32.662 1.00 69.38 271 ILE A CA 1
ATOM 2199 C C . ILE A 1 271 ? 16.333 7.186 -32.614 1.00 69.38 271 ILE A C 1
ATOM 2201 O O . ILE A 1 271 ? 17.043 7.127 -31.604 1.00 69.38 271 ILE A O 1
ATOM 2205 N N . PRO A 1 272 ? 16.466 6.317 -33.634 1.00 72.94 272 PRO A N 1
ATOM 2206 C CA . PRO A 1 272 ? 17.550 5.349 -33.676 1.00 72.94 272 PRO A CA 1
ATOM 2207 C C . PRO A 1 272 ? 18.904 6.057 -33.692 1.00 72.94 272 PRO A C 1
ATOM 2209 O O . PRO A 1 272 ? 19.036 7.141 -34.257 1.00 72.94 272 PRO A O 1
ATOM 2212 N N . ILE A 1 273 ? 19.914 5.432 -33.095 1.00 74.88 273 ILE A N 1
ATOM 2213 C CA . ILE A 1 273 ? 21.300 5.898 -33.215 1.00 74.88 273 ILE A CA 1
ATOM 2214 C C . ILE A 1 273 ? 21.821 5.447 -34.588 1.00 74.88 273 ILE A C 1
ATOM 2216 O O . ILE A 1 273 ? 21.813 4.243 -34.865 1.00 74.88 273 ILE A O 1
ATOM 2220 N N . GLU A 1 274 ? 22.215 6.394 -35.446 1.00 58.53 274 GLU A N 1
ATOM 2221 C CA . GLU A 1 274 ? 22.825 6.107 -36.754 1.00 58.53 274 GLU A CA 1
ATOM 2222 C C . GLU A 1 274 ? 24.216 5.467 -36.590 1.00 58.53 274 GLU A C 1
ATOM 2224 O O . GLU A 1 274 ? 24.882 5.662 -35.573 1.00 58.53 274 GLU A O 1
ATOM 2229 N N . GLU A 1 275 ? 24.630 4.651 -37.567 1.00 43.72 275 GLU A N 1
ATOM 2230 C CA . GLU A 1 275 ? 25.949 4.004 -37.596 1.00 43.72 275 GLU A CA 1
ATOM 2231 C C . GLU A 1 275 ? 27.049 5.043 -37.862 1.00 43.72 275 GLU A C 1
ATOM 2233 O O . GLU A 1 275 ? 27.522 5.193 -38.983 1.00 43.72 275 GLU A O 1
ATOM 2238 N N . GLU A 1 276 ? 27.471 5.752 -36.822 1.00 39.91 276 GLU A N 1
ATOM 2239 C CA . GLU A 1 276 ? 28.871 6.148 -36.704 1.00 39.91 276 GLU A CA 1
ATOM 2240 C C . GLU A 1 276 ? 29.538 5.139 -35.769 1.00 39.91 276 GLU A C 1
ATOM 2242 O O . GLU A 1 276 ? 28.961 4.750 -34.748 1.00 39.91 276 GLU A O 1
ATOM 2247 N N . ASP A 1 277 ? 30.702 4.633 -36.180 1.00 39.25 277 ASP A N 1
ATOM 2248 C CA . ASP A 1 277 ? 31.536 3.722 -35.402 1.00 39.25 277 ASP A CA 1
ATOM 2249 C C . ASP A 1 277 ? 31.889 4.371 -34.051 1.00 39.25 277 ASP A C 1
ATOM 2251 O O . ASP A 1 277 ? 32.939 4.987 -33.894 1.00 39.25 277 ASP A O 1
ATOM 2255 N N . ASP A 1 278 ? 31.021 4.208 -33.050 1.00 36.78 278 ASP A N 1
ATOM 2256 C CA . ASP A 1 278 ? 31.393 4.289 -31.637 1.00 36.78 278 ASP A CA 1
ATOM 2257 C C . ASP A 1 278 ? 32.226 3.036 -31.337 1.00 36.78 278 ASP A C 1
ATOM 2259 O O . ASP A 1 278 ? 31.778 2.066 -30.706 1.00 36.78 278 ASP A O 1
ATOM 2263 N N . ASP A 1 279 ? 33.436 3.037 -31.894 1.00 36.34 279 ASP A N 1
ATOM 2264 C CA . ASP A 1 279 ? 34.487 2.114 -31.535 1.00 36.34 279 ASP A CA 1
ATOM 2265 C C . ASP A 1 279 ? 34.767 2.301 -30.042 1.00 36.34 279 ASP A C 1
ATOM 2267 O O . ASP A 1 279 ? 34.815 3.407 -29.493 1.00 36.34 279 ASP A O 1
ATOM 2271 N N . TYR A 1 280 ? 34.858 1.171 -29.359 1.00 42.75 280 TYR A N 1
ATOM 2272 C CA . TYR A 1 280 ? 35.201 1.125 -27.953 1.00 42.75 280 TYR A CA 1
ATOM 2273 C C . TYR A 1 280 ? 36.614 1.699 -27.759 1.00 42.75 280 TYR A C 1
ATOM 2275 O O . TYR A 1 280 ? 37.548 1.232 -28.399 1.00 42.75 280 TYR A O 1
ATOM 2283 N N . ASP A 1 281 ? 36.742 2.631 -26.809 1.00 40.06 281 ASP A N 1
ATOM 2284 C CA . ASP A 1 281 ? 37.986 3.160 -26.224 1.00 40.06 281 ASP A CA 1
ATOM 2285 C C . ASP A 1 281 ? 38.879 4.072 -27.105 1.00 40.06 281 ASP A C 1
ATOM 2287 O O . ASP A 1 281 ? 39.832 3.597 -27.713 1.00 40.06 281 ASP A O 1
ATOM 2291 N N . ASP A 1 282 ? 38.693 5.403 -27.024 1.00 29.52 282 ASP A N 1
ATOM 2292 C CA . ASP A 1 282 ? 39.811 6.374 -26.914 1.00 29.52 282 ASP A CA 1
ATOM 2293 C C . ASP A 1 282 ? 39.317 7.753 -26.390 1.00 29.52 282 ASP A C 1
ATOM 2295 O O . ASP A 1 282 ? 38.316 8.270 -26.898 1.00 29.52 282 ASP A O 1
ATOM 2299 N N . PRO A 1 283 ? 39.950 8.389 -25.380 1.00 36.41 283 PRO A N 1
ATOM 2300 C CA . PRO A 1 283 ? 39.512 9.659 -24.821 1.00 36.41 283 PRO A CA 1
ATOM 2301 C C . PRO A 1 283 ? 40.270 10.829 -25.461 1.00 36.41 283 PRO A C 1
ATOM 2303 O O . PRO A 1 283 ? 41.102 11.436 -24.806 1.00 36.41 283 PRO A O 1
ATOM 2306 N N . ASP A 1 284 ? 39.998 11.147 -26.725 1.00 38.53 284 ASP A N 1
ATOM 2307 C CA . ASP A 1 284 ? 40.133 12.508 -27.274 1.00 38.53 284 ASP A CA 1
ATOM 2308 C C . ASP A 1 284 ? 39.762 12.510 -28.763 1.00 38.53 284 ASP A C 1
ATOM 2310 O O . ASP A 1 284 ? 40.535 12.085 -29.623 1.00 38.53 284 ASP A O 1
ATOM 2314 N N . SER A 1 285 ? 38.597 13.057 -29.113 1.00 27.70 285 SER A N 1
ATOM 2315 C CA . SER A 1 285 ? 38.450 13.651 -30.441 1.00 27.70 285 SER A CA 1
ATOM 2316 C C . SER A 1 285 ? 37.298 14.637 -30.508 1.00 27.70 285 SER A C 1
ATOM 2318 O O . SER A 1 285 ? 36.130 14.319 -30.303 1.00 27.70 285 SER A O 1
ATOM 2320 N N . SER A 1 286 ? 37.665 15.873 -30.820 1.00 42.97 286 SER A N 1
ATOM 2321 C CA . SER A 1 286 ? 36.765 16.958 -31.174 1.00 42.97 286 SER A CA 1
ATOM 2322 C C . SER A 1 286 ? 36.298 16.763 -32.622 1.00 42.97 286 SER A C 1
ATOM 2324 O O . SER A 1 286 ? 37.076 16.912 -33.562 1.00 42.97 286 SER A O 1
ATOM 2326 N N . GLY A 1 287 ? 35.019 16.427 -32.807 1.00 27.06 287 GLY A N 1
ATOM 2327 C CA . GLY A 1 287 ? 34.414 16.155 -34.115 1.00 27.06 287 GLY A CA 1
ATOM 2328 C C . GLY A 1 287 ? 33.235 17.079 -34.423 1.00 27.06 287 GLY A C 1
ATOM 2329 O O . GLY A 1 287 ? 32.322 17.226 -33.619 1.00 27.06 287 GLY A O 1
ATOM 2330 N N . LYS A 1 288 ? 33.294 17.736 -35.585 1.00 26.59 288 LYS A N 1
ATOM 2331 C CA . LYS A 1 288 ? 32.317 18.689 -36.145 1.00 26.59 288 LYS A CA 1
ATOM 2332 C C . LYS A 1 288 ? 30.978 18.026 -36.527 1.00 26.59 288 LYS A C 1
ATOM 2334 O O . LYS A 1 288 ? 30.985 16.844 -36.848 1.00 26.59 288 LYS A O 1
ATOM 2339 N N . PRO A 1 289 ? 29.868 18.789 -36.603 1.00 28.20 289 PRO A N 1
ATOM 2340 C CA . PRO A 1 289 ? 28.568 18.250 -37.004 1.00 28.20 289 PRO A CA 1
ATOM 2341 C C . PRO A 1 289 ? 28.487 17.928 -38.517 1.00 28.20 289 PRO A C 1
ATOM 2343 O O . PRO A 1 289 ? 29.186 18.580 -39.304 1.00 28.20 289 PRO A O 1
ATOM 2346 N N . PRO A 1 290 ? 27.634 16.966 -38.938 1.00 29.88 290 PRO A N 1
ATOM 2347 C CA . PRO A 1 290 ? 27.535 16.506 -40.326 1.00 29.88 290 PRO A CA 1
ATOM 2348 C C . PRO A 1 290 ? 26.731 17.458 -41.228 1.00 29.88 290 PRO A C 1
ATOM 2350 O O . PRO A 1 290 ? 25.816 18.146 -40.780 1.00 29.88 290 PRO A O 1
ATOM 2353 N N . ASN A 1 291 ? 27.084 17.468 -42.518 1.00 26.39 291 ASN A N 1
ATOM 2354 C CA . ASN A 1 291 ? 26.486 18.285 -43.578 1.00 26.39 291 ASN A CA 1
ATOM 2355 C C . ASN A 1 291 ? 25.073 17.818 -43.975 1.00 26.39 291 ASN A C 1
ATOM 2357 O O . ASN A 1 291 ? 24.867 16.652 -44.310 1.00 26.39 291 ASN A O 1
ATOM 2361 N N . GLU A 1 292 ? 24.147 18.775 -44.057 1.00 31.28 292 GLU A N 1
ATOM 2362 C CA . GLU A 1 292 ? 22.830 18.643 -44.687 1.00 31.28 292 GLU A CA 1
ATOM 2363 C C . GLU A 1 292 ? 22.952 18.509 -46.218 1.00 31.28 292 GLU A C 1
ATOM 2365 O O . GLU A 1 292 ? 23.778 19.169 -46.853 1.00 31.28 292 GLU A O 1
ATOM 2370 N N . SER A 1 293 ? 22.094 17.682 -46.826 1.00 28.38 293 SER A N 1
ATOM 2371 C CA . SER A 1 293 ? 21.809 17.734 -48.265 1.00 28.38 293 SER A CA 1
ATOM 2372 C C . SER A 1 293 ? 20.309 17.957 -48.492 1.00 28.38 293 SER A C 1
ATOM 2374 O O . SER A 1 293 ? 19.463 17.315 -47.873 1.00 28.38 293 SER A O 1
ATOM 2376 N N . ASP A 1 294 ? 20.030 18.949 -49.337 1.00 30.33 294 ASP A N 1
ATOM 2377 C CA . ASP A 1 294 ? 18.778 19.690 -49.521 1.00 30.33 294 ASP A CA 1
ATOM 2378 C C . ASP A 1 294 ? 17.550 18.889 -50.000 1.00 30.33 294 ASP A C 1
ATOM 2380 O O . ASP A 1 294 ? 17.638 18.058 -50.905 1.00 30.33 294 ASP A O 1
ATOM 2384 N N . SER A 1 295 ? 16.354 19.289 -49.536 1.00 27.53 295 SER A N 1
ATOM 2385 C CA . SER A 1 295 ? 15.333 19.863 -50.441 1.00 27.53 295 SER A CA 1
ATOM 2386 C C . SER A 1 295 ? 14.170 20.576 -49.718 1.00 27.53 295 SER A C 1
ATOM 2388 O O . SER A 1 295 ? 13.466 20.015 -48.883 1.00 27.53 295 SER A O 1
ATOM 2390 N N . ASP A 1 296 ? 13.982 21.832 -50.136 1.00 27.55 296 ASP A N 1
ATOM 2391 C CA . ASP A 1 296 ? 12.776 22.670 -50.172 1.00 27.55 296 ASP A CA 1
ATOM 2392 C C . ASP A 1 296 ? 12.026 23.068 -48.881 1.00 27.55 296 ASP A C 1
ATOM 2394 O O . ASP A 1 296 ? 10.954 22.581 -48.528 1.00 27.55 296 ASP A O 1
ATOM 2398 N N . GLY A 1 297 ? 12.477 24.198 -48.326 1.00 35.78 297 GLY A N 1
ATOM 2399 C CA . GLY A 1 297 ? 11.759 25.448 -48.598 1.00 35.78 297 GLY A CA 1
ATOM 2400 C C . GLY A 1 297 ? 10.529 25.764 -47.744 1.00 35.78 297 GLY A C 1
ATOM 2401 O O . GLY A 1 297 ? 9.416 25.852 -48.260 1.00 35.78 297 GLY A O 1
ATOM 2402 N N . LYS A 1 298 ? 10.747 26.123 -46.471 1.00 29.78 298 LYS A N 1
ATOM 2403 C CA . LYS A 1 298 ? 10.018 27.227 -45.814 1.00 29.78 298 LYS A CA 1
ATOM 2404 C C . LYS A 1 298 ? 10.775 27.740 -44.590 1.00 29.78 298 LYS A C 1
ATOM 2406 O O . LYS A 1 298 ? 10.838 27.090 -43.555 1.00 29.78 298 LYS A O 1
ATOM 2411 N N . ASN A 1 299 ? 11.299 28.956 -44.725 1.00 34.66 299 ASN A N 1
ATOM 2412 C CA . ASN A 1 299 ? 11.855 29.764 -43.646 1.00 34.66 299 ASN A CA 1
ATOM 2413 C C . ASN A 1 299 ? 10.929 29.806 -42.419 1.00 34.66 299 ASN A C 1
ATOM 2415 O O . ASN A 1 299 ? 9.867 30.429 -42.473 1.00 34.66 299 ASN A O 1
ATOM 2419 N N . LYS A 1 300 ? 11.412 29.280 -41.293 1.00 33.31 300 LYS A N 1
ATOM 2420 C CA . LYS A 1 300 ? 11.293 29.940 -39.992 1.00 33.31 300 LYS A CA 1
ATOM 2421 C C . LYS A 1 300 ? 12.616 29.801 -39.247 1.00 33.31 300 LYS A C 1
ATOM 2423 O O . LYS A 1 300 ? 12.965 28.732 -38.768 1.00 33.31 300 LYS A O 1
ATOM 2428 N N . LYS A 1 301 ? 13.327 30.927 -39.159 1.00 40.62 301 LYS A N 1
ATOM 2429 C CA . LYS A 1 301 ? 14.139 31.239 -37.985 1.00 40.62 301 LYS A CA 1
ATOM 2430 C C . LYS A 1 301 ? 13.228 31.080 -36.771 1.00 40.62 301 LYS A C 1
ATOM 2432 O O . LYS A 1 301 ? 12.198 31.743 -36.746 1.00 40.62 301 LYS A O 1
ATOM 2437 N N . ASP A 1 302 ? 13.609 30.258 -35.810 1.00 33.50 302 ASP A N 1
ATOM 2438 C CA . ASP A 1 302 ? 13.205 30.449 -34.425 1.00 33.50 302 ASP A CA 1
ATOM 2439 C C . ASP A 1 302 ? 14.405 30.082 -33.547 1.00 33.50 302 ASP A C 1
ATOM 2441 O O . ASP A 1 302 ? 15.124 29.115 -33.784 1.00 33.50 302 ASP A O 1
ATOM 2445 N N . GLU A 1 303 ? 14.671 30.990 -32.624 1.00 34.91 303 GLU A N 1
ATOM 2446 C CA . GLU A 1 303 ? 15.819 31.094 -31.736 1.00 34.91 303 GLU A CA 1
ATOM 2447 C C . GLU A 1 303 ? 15.985 29.843 -30.857 1.00 34.91 303 GLU A C 1
ATOM 2449 O O . GLU A 1 303 ? 15.032 29.091 -30.662 1.00 34.91 303 GLU A O 1
ATOM 2454 N N . ASN A 1 304 ? 17.180 29.648 -30.280 1.00 39.50 304 ASN A N 1
ATOM 2455 C CA . ASN A 1 304 ? 17.442 28.691 -29.197 1.00 39.50 304 ASN A CA 1
ATOM 2456 C C . ASN A 1 304 ? 16.488 28.945 -28.011 1.00 39.50 304 ASN A C 1
ATOM 2458 O O . ASN A 1 304 ? 16.843 29.600 -27.031 1.00 39.50 304 ASN A O 1
ATOM 2462 N N . LYS A 1 305 ? 15.255 28.450 -28.102 1.00 46.50 305 LYS A N 1
ATOM 2463 C CA . LYS A 1 305 ? 14.302 28.409 -27.003 1.00 46.50 305 LYS A CA 1
ATOM 2464 C C . LYS A 1 305 ? 14.687 27.213 -26.155 1.00 46.50 305 LYS A C 1
ATOM 2466 O O . LYS A 1 305 ? 14.487 26.070 -26.555 1.00 46.50 305 LYS A O 1
ATOM 2471 N N . TYR A 1 306 ? 15.267 27.488 -24.992 1.00 60.50 306 TYR A N 1
ATOM 2472 C CA . TYR A 1 306 ? 15.320 26.500 -23.927 1.00 60.50 306 TYR A CA 1
ATOM 2473 C C . TYR A 1 306 ? 13.895 25.999 -23.684 1.00 60.50 306 TYR A C 1
ATOM 2475 O O . TYR A 1 306 ? 12.975 26.808 -23.531 1.00 60.50 306 TYR A O 1
ATOM 2483 N N . ASP A 1 307 ? 13.712 24.679 -23.712 1.00 68.44 307 ASP A N 1
ATOM 2484 C CA . ASP A 1 307 ? 12.431 24.077 -23.366 1.00 68.44 307 ASP A CA 1
ATOM 2485 C C . ASP A 1 307 ? 12.028 24.536 -21.960 1.00 68.44 307 ASP A C 1
ATOM 2487 O O . ASP A 1 307 ? 12.859 24.608 -21.051 1.00 68.44 307 ASP A O 1
ATOM 2491 N N . GLU A 1 308 ? 10.743 24.834 -21.767 1.00 80.06 308 GLU A N 1
ATOM 2492 C CA . GLU A 1 308 ? 10.227 25.122 -20.431 1.00 80.06 308 GLU A CA 1
ATOM 2493 C C . GLU A 1 308 ? 10.481 23.919 -19.499 1.00 80.06 308 GLU A C 1
ATOM 2495 O O . GLU A 1 308 ? 10.414 22.773 -19.963 1.00 80.06 308 GLU A O 1
ATOM 2500 N N . PRO A 1 309 ? 10.725 24.135 -18.190 1.00 79.44 309 PRO A N 1
ATOM 2501 C CA . PRO A 1 309 ? 11.051 23.061 -17.249 1.00 79.44 309 PRO A CA 1
ATOM 2502 C C . PRO A 1 309 ? 10.083 21.871 -17.305 1.00 79.44 309 PRO A C 1
ATOM 2504 O O . PRO A 1 309 ? 10.513 20.722 -17.288 1.00 79.44 309 PRO A O 1
ATOM 2507 N N . ASP A 1 310 ? 8.783 22.125 -17.459 1.00 83.94 310 ASP A N 1
ATOM 2508 C CA . ASP A 1 310 ? 7.764 21.075 -17.571 1.00 83.94 310 ASP A CA 1
ATOM 2509 C C . ASP A 1 310 ? 7.892 20.242 -18.852 1.00 83.94 310 ASP A C 1
ATOM 2511 O O . ASP A 1 310 ? 7.658 19.032 -18.842 1.00 83.94 310 ASP A O 1
ATOM 2515 N N . THR A 1 311 ? 8.301 20.865 -19.957 1.00 87.00 311 THR A N 1
ATOM 2516 C CA . THR A 1 311 ? 8.557 20.162 -21.220 1.00 87.00 311 THR A CA 1
ATOM 2517 C C . THR A 1 311 ? 9.787 19.271 -21.085 1.00 87.00 311 THR A C 1
ATOM 2519 O O . THR A 1 311 ? 9.754 18.110 -21.495 1.00 87.00 311 THR A O 1
ATOM 2522 N N . LEU A 1 312 ? 10.844 19.775 -20.446 1.00 87.62 312 LEU A N 1
ATOM 2523 C CA . LEU A 1 312 ? 12.060 19.010 -20.186 1.00 87.62 312 LEU A CA 1
ATOM 2524 C C . LEU A 1 312 ? 11.795 17.809 -19.263 1.00 87.62 312 LEU A C 1
ATOM 2526 O O . LEU A 1 312 ? 12.254 16.703 -19.547 1.00 87.62 312 LEU A O 1
ATOM 2530 N N . ASN A 1 313 ? 10.975 17.993 -18.222 1.00 90.31 313 ASN A N 1
ATOM 2531 C CA . ASN A 1 313 ? 10.532 16.919 -17.327 1.00 90.31 313 ASN A CA 1
ATOM 2532 C C . ASN A 1 313 ? 9.834 15.795 -18.110 1.00 90.31 313 ASN A C 1
ATOM 2534 O O . ASN A 1 313 ? 10.174 14.623 -17.958 1.00 90.31 313 ASN A O 1
ATOM 2538 N N . LYS A 1 314 ? 8.909 16.144 -19.013 1.00 89.19 314 LYS A N 1
ATOM 2539 C CA . LYS A 1 314 ? 8.205 15.169 -19.865 1.00 89.19 314 LYS A CA 1
ATOM 2540 C C . LYS A 1 314 ? 9.129 14.469 -20.866 1.00 89.19 314 LYS A C 1
ATOM 2542 O O . LYS A 1 314 ? 8.923 13.293 -21.176 1.00 89.19 314 LYS A O 1
ATOM 2547 N N . LYS A 1 315 ? 10.147 15.161 -21.385 1.00 91.00 315 LYS A N 1
ATOM 2548 C CA . LYS A 1 315 ? 11.178 14.555 -22.246 1.00 91.00 315 LYS A CA 1
ATOM 2549 C C . LYS A 1 315 ? 12.051 13.570 -21.462 1.00 91.00 315 LYS A C 1
ATOM 2551 O O . LYS A 1 315 ? 12.337 12.484 -21.961 1.00 91.00 315 LYS A O 1
ATOM 2556 N N . LEU A 1 316 ? 12.385 13.874 -20.208 1.00 91.88 316 LEU A N 1
ATOM 2557 C CA . LEU A 1 316 ? 13.077 12.932 -19.325 1.00 91.88 316 LEU A CA 1
ATOM 2558 C C . LEU A 1 316 ? 12.216 11.697 -19.007 1.00 91.88 316 LEU A C 1
ATOM 2560 O O . LEU A 1 316 ? 12.712 10.577 -19.104 1.00 91.88 316 LEU A O 1
ATOM 2564 N N . SER A 1 317 ? 10.917 11.861 -18.729 1.00 90.94 317 SER A N 1
ATOM 2565 C CA . SER A 1 317 ? 9.994 10.720 -18.595 1.00 90.94 317 SER A CA 1
ATOM 2566 C C . SER A 1 317 ? 9.950 9.866 -19.868 1.00 90.94 317 SER A C 1
ATOM 2568 O O . SER A 1 317 ? 9.903 8.639 -19.789 1.00 90.94 317 SER A O 1
ATOM 2570 N N . THR A 1 318 ? 10.038 10.488 -21.049 1.00 89.69 318 THR A N 1
ATOM 2571 C CA . THR A 1 318 ? 10.150 9.760 -22.327 1.00 89.69 318 THR A CA 1
ATOM 2572 C C . THR A 1 318 ? 11.423 8.914 -22.362 1.00 89.69 318 THR A C 1
ATOM 2574 O O . THR A 1 318 ? 11.362 7.732 -22.700 1.00 89.69 318 THR A O 1
ATOM 2577 N N . TYR A 1 319 ? 12.556 9.462 -21.920 1.00 92.56 319 TYR A N 1
ATOM 2578 C CA . TYR A 1 319 ? 13.807 8.710 -21.806 1.00 92.56 319 TYR A CA 1
ATOM 2579 C C . TYR A 1 319 ? 13.710 7.553 -20.796 1.00 92.56 319 TYR A C 1
ATOM 2581 O O . TYR A 1 319 ? 14.192 6.454 -21.060 1.00 92.56 319 TYR A O 1
ATOM 2589 N N . PHE A 1 320 ? 13.026 7.732 -19.662 1.00 93.81 320 PHE A N 1
ATOM 2590 C CA . PHE A 1 320 ? 12.768 6.616 -18.745 1.00 93.81 320 PHE A CA 1
ATOM 2591 C C . PHE A 1 320 ? 11.909 5.532 -19.387 1.00 93.81 320 PHE A C 1
ATOM 2593 O O . PHE A 1 320 ? 12.214 4.352 -19.228 1.00 93.81 320 PHE A O 1
ATOM 2600 N N . SER A 1 321 ? 10.896 5.903 -20.175 1.00 89.31 321 SER A N 1
ATOM 2601 C CA . SER A 1 321 ? 10.117 4.917 -20.924 1.00 89.31 321 SER A CA 1
ATOM 2602 C C . SER A 1 321 ? 11.023 4.090 -21.844 1.00 89.31 321 SER A C 1
ATOM 2604 O O . SER A 1 321 ? 10.929 2.869 -21.819 1.00 89.31 321 SER A O 1
ATOM 2606 N N . MET A 1 322 ? 11.982 4.710 -22.549 1.00 90.69 322 MET A N 1
ATOM 2607 C CA . MET A 1 322 ? 12.969 4.024 -23.402 1.00 90.69 322 MET A CA 1
ATOM 2608 C C . MET A 1 322 ? 13.791 2.977 -22.633 1.00 90.69 322 MET A C 1
ATOM 2610 O O . MET A 1 322 ? 13.983 1.859 -23.115 1.00 90.69 322 MET A O 1
ATOM 2614 N N . ILE A 1 323 ? 14.237 3.303 -21.416 1.00 94.25 323 ILE A N 1
ATOM 2615 C CA . ILE A 1 323 ? 14.946 2.358 -20.536 1.00 94.25 323 ILE A CA 1
ATOM 2616 C C . ILE A 1 323 ? 14.041 1.166 -20.189 1.00 94.25 323 ILE A C 1
ATOM 2618 O O . ILE A 1 323 ? 14.459 0.010 -20.284 1.00 94.25 323 ILE A O 1
ATOM 2622 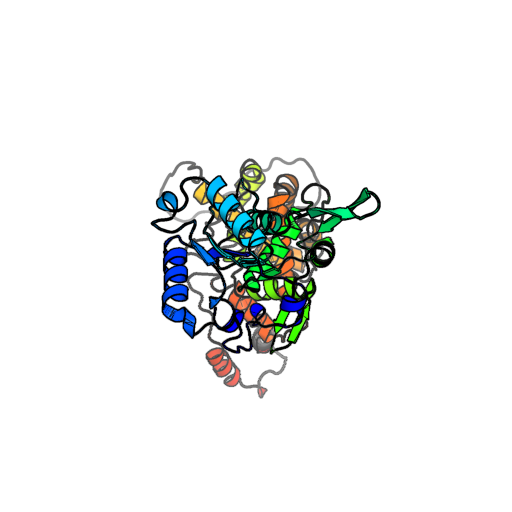N N . LEU A 1 324 ? 12.783 1.434 -19.833 1.00 91.25 324 LEU A N 1
ATOM 2623 C CA . LEU A 1 324 ? 11.802 0.395 -19.518 1.00 91.25 324 LEU A CA 1
ATOM 2624 C C . LEU A 1 324 ? 11.446 -0.462 -20.748 1.00 91.25 324 LEU A C 1
ATOM 2626 O O . LEU A 1 324 ? 11.284 -1.673 -20.616 1.00 91.25 324 LEU A O 1
ATOM 2630 N N . PHE A 1 325 ? 11.402 0.123 -21.948 1.00 88.00 325 PHE A N 1
ATOM 2631 C CA . PHE A 1 325 ? 11.247 -0.606 -23.212 1.00 88.00 325 PHE A CA 1
ATOM 2632 C C . PHE A 1 325 ? 12.382 -1.600 -23.434 1.00 88.00 325 PHE A C 1
ATOM 2634 O O . PHE A 1 325 ? 12.130 -2.754 -23.780 1.00 88.00 325 PHE A O 1
ATOM 2641 N N . PHE A 1 326 ? 13.628 -1.185 -23.203 1.00 90.56 326 PHE A N 1
ATOM 2642 C CA . PHE A 1 326 ? 14.762 -2.097 -23.301 1.00 90.56 326 PHE A CA 1
ATOM 2643 C C . PHE A 1 326 ? 14.643 -3.241 -22.289 1.00 90.56 326 PHE A C 1
ATOM 2645 O O . PHE A 1 326 ? 14.754 -4.404 -22.675 1.00 90.56 326 PHE A O 1
ATOM 2652 N N . ALA A 1 327 ? 14.354 -2.925 -21.021 1.00 91.06 327 ALA A N 1
ATOM 2653 C CA . ALA A 1 327 ? 14.178 -3.921 -19.963 1.00 91.06 327 ALA A CA 1
ATOM 2654 C C . ALA A 1 327 ? 13.073 -4.939 -20.285 1.00 91.06 327 ALA A C 1
ATOM 2656 O O . ALA A 1 327 ? 13.178 -6.111 -19.920 1.00 91.06 327 ALA A O 1
ATOM 2657 N N . PHE A 1 328 ? 12.029 -4.493 -20.982 1.00 85.56 328 PHE A N 1
ATOM 2658 C CA . PHE A 1 328 ? 10.948 -5.347 -21.450 1.00 85.56 328 PHE A CA 1
ATOM 2659 C C . PHE A 1 328 ? 11.372 -6.269 -22.600 1.00 85.56 328 PHE A C 1
ATOM 2661 O O . PHE A 1 328 ? 11.015 -7.443 -22.607 1.00 85.56 328 PHE A O 1
ATOM 2668 N N . LEU A 1 329 ? 12.098 -5.742 -23.589 1.00 85.12 329 LEU A N 1
ATOM 2669 C CA . LEU A 1 329 ? 12.416 -6.455 -24.831 1.00 85.12 329 LEU A CA 1
ATOM 2670 C C . LEU A 1 329 ? 13.628 -7.388 -24.720 1.00 85.12 329 LEU A C 1
ATOM 2672 O O . LEU A 1 329 ? 13.760 -8.299 -25.533 1.00 85.12 329 LEU A O 1
ATOM 2676 N N . THR A 1 330 ? 14.528 -7.150 -23.766 1.00 87.00 330 THR A N 1
ATOM 2677 C CA . THR A 1 330 ? 15.769 -7.922 -23.642 1.00 87.00 330 THR A CA 1
ATOM 2678 C C . THR A 1 330 ? 15.550 -9.344 -23.110 1.00 87.00 330 THR A C 1
ATOM 2680 O O . THR A 1 330 ? 14.842 -9.578 -22.125 1.00 87.00 330 THR A O 1
ATOM 2683 N N . ASP A 1 331 ? 16.267 -10.297 -23.715 1.00 86.12 331 ASP A N 1
ATOM 2684 C CA . ASP A 1 331 ? 16.402 -11.673 -23.227 1.00 86.12 331 ASP A CA 1
ATOM 2685 C C . ASP A 1 331 ? 17.390 -11.806 -22.044 1.00 86.12 331 ASP A C 1
ATOM 2687 O O . ASP A 1 331 ? 17.418 -12.862 -21.399 1.00 86.12 331 ASP A O 1
ATOM 2691 N N . SER A 1 332 ? 18.064 -10.728 -21.626 1.00 89.19 332 SER A N 1
ATOM 2692 C CA . SER A 1 332 ? 18.850 -10.674 -20.383 1.00 89.19 332 SER A CA 1
ATOM 2693 C C . SER A 1 332 ? 17.987 -10.449 -19.128 1.00 89.19 332 SER A C 1
ATOM 2695 O O . SER A 1 332 ? 17.016 -9.688 -19.131 1.00 89.19 332 SER A O 1
ATOM 2697 N N . GLU A 1 333 ? 18.348 -11.097 -18.016 1.00 90.00 333 GLU A N 1
ATOM 2698 C CA . GLU A 1 333 ? 17.766 -10.791 -16.702 1.00 90.00 333 GLU A CA 1
ATOM 2699 C C . GLU A 1 333 ? 18.352 -9.469 -16.196 1.00 90.00 333 GLU A C 1
ATOM 2701 O O . GLU A 1 333 ? 19.549 -9.386 -15.921 1.00 90.00 333 GLU A O 1
ATOM 2706 N N . VAL A 1 334 ? 17.509 -8.437 -16.098 1.00 90.00 334 VAL A N 1
ATOM 2707 C CA . VAL A 1 334 ? 17.905 -7.098 -15.642 1.00 90.00 334 VAL A CA 1
ATOM 2708 C C . VAL A 1 334 ? 17.002 -6.640 -14.501 1.00 90.00 334 VAL A C 1
ATOM 2710 O O . VAL A 1 334 ? 15.775 -6.673 -14.609 1.00 90.00 334 VAL A O 1
ATOM 2713 N N . LYS A 1 335 ? 17.608 -6.235 -13.382 1.00 88.50 335 LYS A N 1
ATOM 2714 C CA . LYS A 1 335 ? 16.907 -5.799 -12.161 1.00 88.50 335 LYS A CA 1
ATOM 2715 C C . LYS A 1 335 ? 17.190 -4.342 -11.793 1.00 88.50 335 LYS A C 1
ATOM 2717 O O . LYS A 1 335 ? 16.569 -3.832 -10.863 1.00 88.50 335 LYS A O 1
ATOM 2722 N N . SER A 1 336 ? 18.120 -3.701 -12.495 1.00 90.81 336 SER A N 1
ATOM 2723 C CA . SER A 1 336 ? 18.559 -2.326 -12.260 1.00 90.81 336 SER A CA 1
ATOM 2724 C C . SER A 1 336 ? 19.071 -1.663 -13.541 1.00 90.81 336 SER A C 1
ATOM 2726 O O . SER A 1 336 ? 19.316 -2.327 -14.555 1.00 90.81 336 SER A O 1
ATOM 2728 N N . LEU A 1 337 ? 19.264 -0.347 -13.492 1.00 94.12 337 LEU A N 1
ATOM 2729 C CA . LEU A 1 337 ? 19.928 0.427 -14.535 1.00 94.12 337 LEU A CA 1
ATOM 2730 C C . LEU A 1 337 ? 21.386 -0.024 -14.717 1.00 94.12 337 LEU A C 1
ATOM 2732 O O . LEU A 1 337 ? 21.855 -0.118 -15.850 1.00 94.12 337 LEU A O 1
ATOM 2736 N N . GLU A 1 338 ? 22.076 -0.400 -13.639 1.00 92.81 338 GLU A N 1
ATOM 2737 C CA . GLU A 1 338 ? 23.419 -0.989 -13.707 1.00 92.81 338 GLU A CA 1
ATOM 2738 C C . GLU A 1 338 ? 23.433 -2.303 -14.504 1.00 92.81 338 GLU A C 1
ATOM 2740 O O . GLU A 1 338 ? 24.299 -2.504 -15.362 1.00 92.81 338 GLU A O 1
ATOM 2745 N N . ASP A 1 339 ? 22.446 -3.180 -14.284 1.00 93.38 339 ASP A N 1
ATOM 2746 C CA . ASP A 1 339 ? 22.299 -4.399 -15.079 1.00 93.38 339 ASP A CA 1
ATOM 2747 C C . ASP A 1 339 ? 22.075 -4.060 -16.557 1.00 93.38 339 ASP A C 1
ATOM 2749 O O . ASP A 1 339 ? 22.717 -4.658 -17.416 1.00 93.38 339 ASP A O 1
ATOM 2753 N N . ILE A 1 340 ? 21.234 -3.067 -16.870 1.00 95.12 340 ILE A N 1
ATOM 2754 C CA . ILE A 1 340 ? 21.033 -2.607 -18.252 1.00 95.12 340 ILE A CA 1
ATOM 2755 C C . ILE A 1 340 ? 22.350 -2.117 -18.860 1.00 95.12 340 ILE A C 1
ATOM 2757 O O . ILE A 1 340 ? 22.709 -2.570 -19.943 1.00 95.12 340 ILE A O 1
ATOM 2761 N N . ILE A 1 341 ? 23.106 -1.254 -18.174 1.00 95.62 341 ILE A N 1
ATOM 2762 C CA . ILE A 1 341 ? 24.407 -0.740 -18.646 1.00 95.62 341 ILE A CA 1
ATOM 2763 C C . ILE A 1 341 ? 25.380 -1.890 -18.941 1.00 95.62 341 ILE A C 1
ATOM 2765 O O . ILE A 1 341 ? 26.123 -1.849 -19.928 1.00 95.62 341 ILE A O 1
ATOM 2769 N N . ARG A 1 342 ? 25.373 -2.921 -18.090 1.00 95.25 342 ARG A N 1
ATOM 2770 C CA . ARG A 1 342 ? 26.224 -4.105 -18.222 1.00 95.25 342 ARG A CA 1
ATOM 2771 C C . ARG A 1 342 ? 25.771 -5.038 -19.345 1.00 95.25 342 ARG A C 1
ATOM 2773 O O . ARG A 1 342 ? 26.626 -5.636 -19.991 1.00 95.25 342 ARG A O 1
ATOM 2780 N N . GLU A 1 343 ? 24.468 -5.199 -19.563 1.00 94.38 343 GLU A N 1
ATOM 2781 C CA . GLU A 1 343 ? 23.883 -6.134 -20.537 1.00 94.38 343 GLU A CA 1
ATOM 2782 C C . GLU A 1 343 ? 23.737 -5.546 -21.947 1.00 94.38 343 GLU A C 1
ATOM 2784 O O . GLU A 1 343 ? 23.817 -6.294 -22.925 1.00 94.38 343 GLU A O 1
ATOM 2789 N N . LEU A 1 344 ? 23.577 -4.223 -22.067 1.00 92.62 344 LEU A N 1
ATOM 2790 C CA . LEU A 1 344 ? 23.423 -3.496 -23.331 1.00 92.62 344 LEU A CA 1
ATOM 2791 C C . LEU A 1 344 ? 24.479 -3.885 -24.389 1.00 92.62 344 LEU A C 1
ATOM 2793 O O . LEU A 1 344 ? 24.091 -4.151 -25.527 1.00 92.62 344 LEU A O 1
ATOM 2797 N N . PRO A 1 345 ? 25.785 -3.995 -24.062 1.00 92.38 345 PRO A N 1
ATOM 2798 C CA . PRO A 1 345 ? 26.799 -4.326 -25.060 1.00 92.38 345 PRO A CA 1
ATOM 2799 C C . PRO A 1 345 ? 27.061 -5.826 -25.248 1.00 92.38 345 PRO A C 1
ATOM 2801 O O . PRO A 1 345 ? 27.844 -6.192 -26.122 1.00 92.38 345 PRO A O 1
ATOM 2804 N N . LYS A 1 346 ? 26.473 -6.704 -24.425 1.00 91.31 346 LYS A N 1
ATOM 2805 C CA . LYS A 1 346 ? 26.893 -8.115 -24.351 1.00 91.31 346 LYS A CA 1
ATOM 2806 C C . LYS A 1 346 ? 26.453 -8.968 -25.531 1.00 91.31 346 LYS A C 1
ATOM 2808 O O . LYS A 1 346 ? 27.159 -9.905 -25.889 1.00 91.31 346 LYS A O 1
ATOM 2813 N N . THR A 1 347 ? 25.285 -8.692 -26.102 1.00 89.88 347 THR A N 1
ATOM 2814 C CA . THR A 1 347 ? 24.717 -9.491 -27.194 1.00 89.88 347 THR A CA 1
ATOM 2815 C C . THR A 1 347 ? 24.383 -8.598 -28.378 1.00 89.88 347 THR A C 1
ATOM 2817 O O . THR A 1 347 ? 23.986 -7.447 -28.202 1.00 89.88 347 THR A O 1
ATOM 2820 N N . GLU A 1 348 ? 24.504 -9.132 -29.594 1.00 88.56 348 GLU A N 1
ATOM 2821 C CA . GLU A 1 348 ? 24.100 -8.408 -30.809 1.00 88.56 348 GLU A CA 1
ATOM 2822 C C . GLU A 1 348 ? 22.621 -8.013 -30.771 1.00 88.56 348 GLU A C 1
ATOM 2824 O O . GLU A 1 348 ? 22.247 -6.943 -31.241 1.00 88.56 348 GLU A O 1
ATOM 2829 N N . GLU A 1 349 ? 21.783 -8.834 -30.135 1.00 86.00 349 GLU A N 1
ATOM 2830 C CA . GLU A 1 349 ? 20.369 -8.523 -29.955 1.00 86.00 349 GLU A CA 1
ATOM 2831 C C . GLU A 1 349 ? 20.157 -7.348 -28.989 1.00 86.00 349 GLU A C 1
ATOM 2833 O O . GLU A 1 349 ? 19.407 -6.431 -29.313 1.00 86.00 349 GLU A O 1
ATOM 2838 N N . ASN A 1 350 ? 20.866 -7.296 -27.856 1.00 90.50 350 ASN A N 1
ATOM 2839 C CA . ASN A 1 350 ? 20.788 -6.158 -26.933 1.00 90.50 350 ASN A CA 1
ATOM 2840 C C . ASN A 1 350 ? 21.325 -4.874 -27.573 1.00 90.50 350 ASN A C 1
ATOM 2842 O O . ASN A 1 350 ? 20.695 -3.825 -27.438 1.00 90.50 350 ASN A O 1
ATOM 2846 N N . LYS A 1 351 ? 22.425 -4.955 -28.335 1.00 91.12 351 LYS A N 1
ATOM 2847 C CA . LYS A 1 351 ? 22.941 -3.822 -29.118 1.00 91.12 351 LYS A CA 1
ATOM 2848 C C . LYS A 1 351 ? 21.895 -3.334 -30.117 1.00 91.12 351 LYS A C 1
ATOM 2850 O O . LYS A 1 351 ? 21.611 -2.140 -30.177 1.00 91.12 351 LYS A O 1
ATOM 2855 N N . ARG A 1 352 ? 21.276 -4.254 -30.865 1.00 90.19 352 ARG A N 1
ATOM 2856 C CA . ARG A 1 352 ? 20.217 -3.954 -31.838 1.00 90.19 352 ARG A CA 1
ATOM 2857 C C . ARG A 1 352 ? 19.014 -3.286 -31.177 1.00 90.19 352 ARG A C 1
ATOM 2859 O O . ARG A 1 352 ? 18.513 -2.298 -31.706 1.00 90.19 352 ARG A O 1
ATOM 2866 N N . ILE A 1 353 ? 18.535 -3.806 -30.046 1.00 86.88 353 ILE A N 1
ATOM 2867 C CA . ILE A 1 353 ? 17.407 -3.224 -29.305 1.00 86.88 353 ILE A CA 1
ATOM 2868 C C . ILE A 1 353 ? 17.783 -1.825 -28.799 1.00 86.88 353 ILE A C 1
ATOM 2870 O O . ILE A 1 353 ? 17.065 -0.869 -29.078 1.00 86.88 353 ILE A O 1
ATOM 2874 N N . GLY A 1 354 ? 18.929 -1.688 -28.125 1.00 88.50 354 GLY A N 1
ATOM 2875 C CA . GLY A 1 354 ? 19.416 -0.413 -27.593 1.00 88.50 354 GLY A CA 1
ATOM 2876 C C . GLY A 1 354 ? 19.538 0.676 -28.660 1.00 88.50 354 GLY A C 1
ATOM 2877 O O . GLY A 1 354 ? 19.020 1.775 -28.469 1.00 88.50 354 GLY A O 1
ATOM 2878 N N . ARG A 1 355 ? 20.133 0.346 -29.815 1.00 88.31 355 ARG A N 1
ATOM 2879 C CA . ARG A 1 355 ? 20.281 1.261 -30.961 1.00 88.31 355 ARG A CA 1
ATOM 2880 C C . ARG A 1 355 ? 18.943 1.728 -31.522 1.00 88.31 355 ARG A C 1
ATOM 2882 O O . ARG A 1 355 ? 18.766 2.920 -31.729 1.00 88.31 355 ARG A O 1
ATOM 2889 N N . ASN A 1 356 ? 18.001 0.806 -31.732 1.00 84.00 356 ASN A N 1
ATOM 2890 C CA . ASN A 1 356 ? 16.687 1.132 -32.298 1.00 84.00 356 ASN A CA 1
ATOM 2891 C C . ASN A 1 356 ? 15.809 1.949 -31.342 1.00 84.00 356 ASN A C 1
ATOM 2893 O O . ASN A 1 356 ? 14.950 2.697 -31.797 1.00 84.00 356 ASN A O 1
ATOM 2897 N N . ILE A 1 357 ? 16.007 1.796 -30.032 1.00 86.31 357 ILE A N 1
ATOM 2898 C CA . ILE A 1 357 ? 15.311 2.600 -29.023 1.00 86.31 357 ILE A CA 1
ATOM 2899 C C . ILE A 1 357 ? 15.966 3.982 -28.874 1.00 86.31 357 ILE A C 1
ATOM 2901 O O . ILE A 1 357 ? 15.269 4.945 -28.573 1.00 86.31 357 ILE A O 1
ATOM 2905 N N . GLY A 1 358 ? 17.282 4.090 -29.079 1.00 88.19 358 GLY A N 1
ATOM 2906 C CA . GLY A 1 358 ? 18.044 5.326 -28.873 1.00 88.19 358 GLY A CA 1
ATOM 2907 C C . GLY A 1 358 ? 18.773 5.395 -27.523 1.00 88.19 358 GLY A C 1
ATOM 2908 O O . GLY A 1 358 ? 19.015 6.478 -26.991 1.00 88.19 358 GLY A O 1
ATOM 2909 N N . LEU A 1 359 ? 19.105 4.247 -26.919 1.00 92.12 359 LEU A N 1
ATOM 2910 C CA . LEU A 1 359 ? 19.827 4.189 -25.645 1.00 92.12 359 LEU A CA 1
ATOM 2911 C C . LEU A 1 359 ? 21.344 4.226 -25.858 1.00 92.12 359 LEU A C 1
ATOM 2913 O O . LEU A 1 359 ? 21.921 3.320 -26.458 1.00 92.12 359 LEU A O 1
ATOM 2917 N N . ARG A 1 360 ? 21.999 5.245 -25.291 1.00 92.06 360 ARG A N 1
ATOM 2918 C CA . ARG A 1 360 ? 23.463 5.389 -25.278 1.00 92.06 360 ARG A CA 1
ATOM 2919 C C . ARG A 1 360 ? 24.021 4.991 -23.919 1.00 92.06 360 ARG A C 1
ATOM 2921 O O . ARG A 1 360 ? 23.596 5.530 -22.899 1.00 92.06 360 ARG A O 1
ATOM 2928 N N . LYS A 1 361 ? 25.011 4.093 -23.902 1.00 93.06 361 LYS A N 1
ATOM 2929 C CA . LYS A 1 361 ? 25.643 3.604 -22.663 1.00 93.06 361 LYS A CA 1
ATOM 2930 C C . LYS A 1 361 ? 26.210 4.746 -21.809 1.00 93.06 361 LYS A C 1
ATOM 2932 O O . LYS A 1 361 ? 25.995 4.746 -20.603 1.00 93.06 361 LYS A O 1
ATOM 2937 N N . SER A 1 362 ? 26.859 5.726 -22.438 1.00 93.31 362 SER A N 1
ATOM 2938 C CA . SER A 1 362 ? 27.429 6.909 -21.777 1.00 93.31 362 SER A CA 1
ATOM 2939 C C . SER A 1 362 ? 26.374 7.738 -21.036 1.00 93.31 362 SER A C 1
ATOM 2941 O O . SER A 1 362 ? 26.566 8.098 -19.878 1.00 93.31 362 SER A O 1
ATOM 2943 N N . VAL A 1 363 ? 25.214 7.970 -21.657 1.00 94.06 363 VAL A N 1
ATOM 2944 C CA . VAL A 1 363 ? 24.094 8.693 -21.028 1.00 94.06 363 VAL A CA 1
ATOM 2945 C C . VAL A 1 363 ? 23.534 7.904 -19.843 1.00 94.06 363 VAL A C 1
ATOM 2947 O O . VAL A 1 363 ? 23.295 8.478 -18.783 1.00 94.06 363 VAL A O 1
ATOM 2950 N N . LEU A 1 364 ? 23.368 6.584 -19.985 1.00 95.56 364 LEU A N 1
ATOM 2951 C CA . LEU A 1 364 ? 22.900 5.727 -18.891 1.00 95.56 364 LEU A CA 1
ATOM 2952 C C . LEU A 1 364 ? 23.871 5.729 -17.703 1.00 95.56 364 LEU A C 1
ATOM 2954 O O .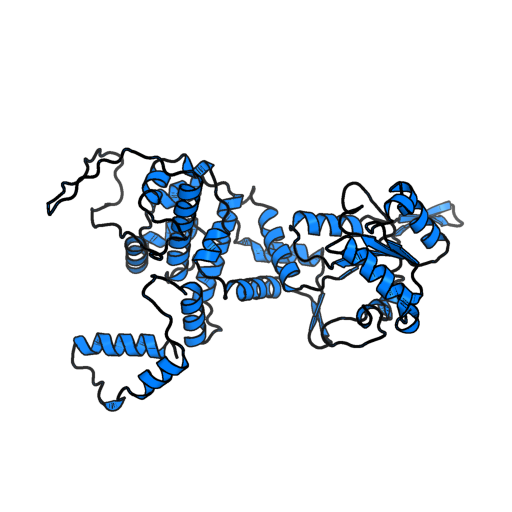 LEU A 1 364 ? 23.424 5.766 -16.560 1.00 95.56 364 LEU A O 1
ATOM 2958 N N . GLN A 1 365 ? 25.183 5.735 -17.957 1.00 94.88 365 GLN A N 1
ATOM 2959 C CA . GLN A 1 365 ? 26.208 5.844 -16.914 1.00 94.88 365 GLN A CA 1
ATOM 2960 C C . GLN A 1 365 ? 26.135 7.187 -16.176 1.00 94.88 365 GLN A C 1
ATOM 2962 O O . GLN A 1 365 ? 26.208 7.209 -14.950 1.00 94.88 365 GLN A O 1
ATOM 2967 N N . GLU A 1 366 ? 25.924 8.297 -16.887 1.00 94.25 366 GLU A N 1
ATOM 2968 C CA . GLU A 1 366 ? 25.726 9.603 -16.248 1.00 94.25 366 GLU A CA 1
ATOM 2969 C C . GLU A 1 366 ? 24.460 9.642 -15.386 1.00 94.25 366 GLU A C 1
ATOM 2971 O O . GLU A 1 366 ? 24.490 10.179 -14.278 1.00 94.25 366 GLU A O 1
ATOM 2976 N N . ILE A 1 367 ? 23.366 9.031 -15.853 1.00 93.69 367 ILE A N 1
ATOM 2977 C CA . ILE A 1 367 ? 22.135 8.889 -15.064 1.00 93.69 367 ILE A CA 1
ATOM 2978 C C . ILE A 1 367 ? 22.414 8.061 -13.804 1.00 93.69 367 ILE A C 1
ATOM 2980 O O . ILE A 1 367 ? 22.099 8.516 -12.709 1.00 93.69 367 ILE A O 1
ATOM 2984 N N . GLN A 1 368 ? 23.052 6.894 -13.936 1.00 91.94 368 GLN A N 1
ATOM 2985 C CA . GLN A 1 368 ? 23.410 6.020 -12.812 1.00 91.94 368 GLN A CA 1
ATOM 2986 C C . GLN A 1 368 ? 24.256 6.748 -11.756 1.00 91.94 368 GLN A C 1
ATOM 2988 O O . GLN A 1 368 ? 24.035 6.571 -10.561 1.00 91.94 368 GLN A O 1
ATOM 2993 N N . ASN A 1 369 ? 25.216 7.567 -12.190 1.00 90.88 369 ASN A N 1
ATOM 2994 C CA . ASN A 1 369 ? 26.173 8.224 -11.300 1.00 90.88 369 ASN A CA 1
ATOM 2995 C C . ASN A 1 369 ? 25.615 9.482 -10.621 1.00 90.88 369 ASN A C 1
ATOM 2997 O O . ASN A 1 369 ? 25.997 9.784 -9.491 1.00 90.88 369 ASN A O 1
ATOM 3001 N N . LYS A 1 370 ? 24.764 10.249 -11.316 1.00 91.00 370 LYS A N 1
ATOM 3002 C CA . LYS A 1 370 ? 24.284 11.557 -10.837 1.00 91.00 370 LYS A CA 1
ATOM 3003 C C . LYS A 1 370 ? 22.892 11.519 -10.222 1.00 91.00 370 LYS A C 1
ATOM 3005 O O . LYS A 1 370 ? 22.548 12.442 -9.484 1.00 91.00 370 LYS A O 1
ATOM 3010 N N . MET A 1 371 ? 22.086 10.506 -10.536 1.00 90.06 371 MET A N 1
ATOM 3011 C CA . MET A 1 371 ? 20.733 10.398 -10.007 1.00 90.06 371 MET A CA 1
ATOM 3012 C C . MET A 1 371 ? 20.763 10.127 -8.506 1.00 90.06 371 MET A C 1
ATOM 3014 O O . MET A 1 371 ? 21.506 9.283 -8.006 1.00 90.06 371 MET A O 1
ATOM 3018 N N . TYR A 1 372 ? 19.908 10.832 -7.777 1.00 88.44 372 TYR A N 1
ATOM 3019 C CA . TYR A 1 372 ? 19.723 10.648 -6.357 1.00 88.44 372 TYR A CA 1
ATOM 3020 C C . TYR A 1 372 ? 19.311 9.191 -6.084 1.00 88.44 372 TYR A C 1
ATOM 3022 O O . TYR A 1 372 ? 18.337 8.717 -6.684 1.00 88.44 372 TYR A O 1
ATOM 3030 N N . PRO A 1 373 ? 19.983 8.478 -5.158 1.00 83.62 373 PRO A N 1
ATOM 3031 C CA . PRO A 1 373 ? 19.791 7.038 -4.971 1.00 83.62 373 PRO A CA 1
ATOM 3032 C C . PRO A 1 373 ? 18.334 6.604 -4.747 1.00 83.62 373 PRO A C 1
ATOM 3034 O O . PRO A 1 373 ? 17.932 5.522 -5.169 1.00 83.62 373 PRO A O 1
ATOM 3037 N N . PHE A 1 374 ? 17.503 7.454 -4.133 1.00 79.12 374 PHE A N 1
ATOM 3038 C CA . PHE A 1 374 ? 16.082 7.152 -3.939 1.00 79.12 374 PHE A CA 1
ATOM 3039 C C . PHE A 1 374 ? 15.285 7.135 -5.252 1.00 79.12 374 PHE A C 1
ATOM 3041 O O . PHE A 1 374 ? 14.386 6.313 -5.421 1.00 79.12 374 PHE A O 1
ATOM 3048 N N . ILE A 1 375 ? 15.598 8.040 -6.181 1.00 86.00 375 ILE A N 1
ATOM 3049 C CA . ILE A 1 375 ? 14.946 8.097 -7.495 1.00 86.00 375 ILE A CA 1
ATOM 3050 C C . ILE A 1 375 ? 15.460 6.944 -8.361 1.00 86.00 375 ILE A C 1
ATOM 3052 O O . ILE A 1 375 ? 14.656 6.248 -8.982 1.00 86.00 375 ILE A O 1
ATOM 3056 N N . LEU A 1 376 ? 16.765 6.661 -8.302 1.00 88.06 376 LEU A N 1
ATOM 3057 C CA . LEU A 1 376 ? 17.374 5.521 -8.985 1.00 88.06 376 LEU A CA 1
ATOM 3058 C C . LEU A 1 376 ? 16.754 4.190 -8.539 1.00 88.06 376 LEU A C 1
ATOM 3060 O O . LEU A 1 376 ? 16.344 3.394 -9.376 1.00 88.06 376 LEU A O 1
ATOM 3064 N N . SER A 1 377 ? 16.559 3.989 -7.231 1.00 81.31 377 SER A N 1
ATOM 3065 C CA . SER A 1 377 ? 15.897 2.787 -6.709 1.00 81.31 377 SER A CA 1
ATOM 3066 C C . SER A 1 377 ? 14.471 2.611 -7.245 1.00 81.31 377 SER A C 1
ATOM 3068 O O . SER A 1 377 ? 14.027 1.475 -7.422 1.00 81.31 377 SER A O 1
ATOM 3070 N N . LYS A 1 378 ? 13.742 3.704 -7.515 1.00 83.81 378 LYS A N 1
ATOM 3071 C CA . LYS A 1 378 ? 12.417 3.630 -8.150 1.00 83.81 378 LYS A CA 1
ATOM 3072 C C . LYS A 1 378 ? 12.517 3.218 -9.612 1.00 83.81 378 LYS A C 1
ATOM 3074 O O . LYS A 1 378 ? 11.730 2.378 -10.040 1.00 83.81 378 LYS A O 1
ATOM 3079 N N . LEU A 1 379 ? 13.468 3.773 -10.363 1.00 89.69 379 LEU A N 1
ATOM 3080 C CA . LEU A 1 379 ? 13.723 3.361 -11.744 1.00 89.69 379 LEU A CA 1
ATOM 3081 C C . LEU A 1 379 ? 14.101 1.872 -11.808 1.00 89.69 379 LEU A C 1
ATOM 3083 O O . LEU A 1 379 ? 13.481 1.122 -12.559 1.00 89.69 379 LEU A O 1
ATOM 3087 N N . ASP A 1 380 ? 15.026 1.421 -10.959 1.00 88.25 380 ASP A N 1
ATOM 3088 C CA . ASP A 1 380 ? 15.434 0.015 -10.860 1.00 88.25 380 ASP A CA 1
ATOM 3089 C C . ASP A 1 380 ? 14.245 -0.904 -10.574 1.00 88.25 380 ASP A C 1
ATOM 3091 O O . ASP A 1 380 ? 14.117 -1.987 -11.144 1.00 88.25 380 ASP A O 1
ATOM 3095 N N . TYR A 1 381 ? 13.339 -0.473 -9.696 1.00 82.06 381 TYR A N 1
ATOM 3096 C CA . TYR A 1 381 ? 12.146 -1.244 -9.363 1.00 82.06 381 TYR A CA 1
ATOM 3097 C C . TYR A 1 381 ? 11.223 -1.420 -10.576 1.00 82.06 381 TYR A C 1
ATOM 3099 O O . TYR A 1 381 ? 10.756 -2.527 -10.861 1.00 82.06 381 TYR A O 1
ATOM 3107 N N . LYS A 1 382 ? 11.009 -0.344 -11.341 1.00 86.56 382 LYS A N 1
ATOM 3108 C CA . LYS A 1 382 ? 10.239 -0.399 -12.588 1.00 86.56 382 LYS A CA 1
ATOM 3109 C C . LYS A 1 382 ? 10.921 -1.311 -13.620 1.00 86.56 382 LYS A C 1
ATOM 3111 O O . LYS A 1 382 ? 10.229 -2.113 -14.247 1.00 86.56 382 LYS A O 1
ATOM 3116 N N . ILE A 1 383 ? 12.255 -1.263 -13.731 1.00 90.00 383 ILE A N 1
ATOM 3117 C CA . ILE A 1 383 ? 13.059 -2.155 -14.590 1.00 90.00 383 ILE A CA 1
ATOM 3118 C C . ILE A 1 383 ? 12.829 -3.624 -14.216 1.00 90.00 383 ILE A C 1
ATOM 3120 O O . ILE A 1 383 ? 12.437 -4.420 -15.071 1.00 90.00 383 ILE A O 1
ATOM 3124 N N . GLN A 1 384 ? 13.018 -3.979 -12.941 1.00 86.12 384 GLN A N 1
ATOM 3125 C CA . GLN A 1 384 ? 12.860 -5.353 -12.464 1.00 86.12 384 GLN A CA 1
ATOM 3126 C C . GLN A 1 384 ? 11.449 -5.886 -12.720 1.00 86.12 384 GLN A C 1
ATOM 3128 O O . GLN A 1 384 ? 11.283 -7.012 -13.197 1.00 86.12 384 GLN A O 1
ATOM 3133 N N . ASN A 1 385 ? 10.426 -5.092 -12.399 1.00 82.06 385 ASN A N 1
ATOM 3134 C CA . ASN A 1 385 ? 9.039 -5.497 -12.589 1.00 82.06 385 ASN A CA 1
ATOM 3135 C C . ASN A 1 385 ? 8.747 -5.790 -14.055 1.00 82.06 385 ASN A C 1
ATOM 3137 O O . ASN A 1 385 ? 8.270 -6.878 -14.378 1.00 82.06 385 ASN A O 1
ATOM 3141 N N . ILE A 1 386 ? 9.091 -4.858 -14.941 1.00 83.88 386 ILE A N 1
ATOM 3142 C CA . ILE A 1 386 ? 8.836 -4.970 -16.375 1.00 83.88 386 ILE A CA 1
ATOM 3143 C C . ILE A 1 386 ? 9.600 -6.150 -16.993 1.00 83.88 386 ILE A C 1
ATOM 3145 O O . ILE A 1 386 ? 8.995 -6.931 -17.729 1.00 83.88 386 ILE A O 1
ATOM 3149 N N . ASN A 1 387 ? 10.873 -6.360 -16.641 1.00 87.69 387 ASN A N 1
ATOM 3150 C CA . ASN A 1 387 ? 11.645 -7.513 -17.120 1.00 87.69 387 ASN A CA 1
ATOM 3151 C C . ASN A 1 387 ? 11.064 -8.847 -16.611 1.00 87.69 387 ASN A C 1
ATOM 3153 O O . ASN A 1 387 ? 11.008 -9.831 -17.350 1.00 87.69 387 ASN A O 1
ATOM 3157 N N . SER A 1 388 ? 10.563 -8.880 -15.369 1.00 81.44 388 SER A N 1
ATOM 3158 C CA . SER A 1 388 ? 9.956 -10.088 -14.796 1.00 81.44 388 SER A CA 1
ATOM 3159 C C . SER A 1 388 ? 8.649 -10.498 -15.485 1.00 81.44 388 SER A C 1
ATOM 3161 O O . SER A 1 388 ? 8.378 -11.692 -15.594 1.00 81.44 388 SER A O 1
ATOM 3163 N N . LEU A 1 389 ? 7.867 -9.538 -16.001 1.00 76.81 389 LEU A N 1
ATOM 3164 C CA . LEU A 1 389 ? 6.597 -9.813 -16.685 1.00 76.81 389 LEU A CA 1
ATOM 3165 C C . LEU A 1 389 ? 6.789 -10.629 -17.970 1.00 76.81 389 LEU A C 1
ATOM 3167 O O . LEU A 1 389 ? 5.999 -11.530 -18.247 1.00 76.81 389 LEU A O 1
ATOM 3171 N N . MET A 1 390 ? 7.850 -10.355 -18.733 1.00 73.00 390 MET A N 1
ATOM 3172 C CA . MET A 1 390 ? 8.155 -11.098 -19.962 1.00 73.00 390 MET A CA 1
ATOM 3173 C C . MET A 1 390 ? 8.744 -12.483 -19.704 1.00 73.00 390 MET A C 1
ATOM 3175 O O . MET A 1 390 ? 8.596 -13.385 -20.529 1.00 73.00 390 MET A O 1
ATOM 3179 N N . ARG A 1 391 ? 9.361 -12.669 -18.535 1.00 74.56 391 ARG A N 1
ATOM 3180 C CA . ARG A 1 391 ? 10.002 -13.921 -18.110 1.00 74.56 391 ARG A CA 1
ATOM 3181 C C . ARG A 1 391 ? 9.097 -14.825 -17.280 1.00 74.56 391 ARG A C 1
ATOM 3183 O O . ARG A 1 391 ? 9.548 -15.875 -16.820 1.00 74.56 391 ARG A O 1
ATOM 3190 N N . ASP A 1 392 ? 7.841 -14.438 -17.066 1.00 73.25 392 ASP A N 1
ATOM 3191 C CA . ASP A 1 392 ? 6.899 -15.243 -16.299 1.00 73.25 392 ASP A CA 1
ATOM 3192 C C . ASP A 1 392 ? 6.495 -16.501 -17.091 1.00 73.25 392 ASP A C 1
ATOM 3194 O O . ASP A 1 392 ? 5.558 -16.522 -17.899 1.00 73.25 392 ASP A O 1
ATOM 3198 N N . ASN A 1 393 ? 7.253 -17.574 -16.859 1.00 70.94 393 ASN A N 1
ATOM 3199 C CA . ASN A 1 393 ? 7.039 -18.886 -17.463 1.00 70.94 393 ASN A CA 1
ATOM 3200 C C . ASN A 1 393 ? 5.787 -19.593 -16.922 1.00 70.94 393 ASN A C 1
ATOM 3202 O O . ASN A 1 393 ? 5.408 -20.628 -17.468 1.00 70.94 393 ASN A O 1
ATOM 3206 N N . THR A 1 394 ? 5.145 -19.064 -15.872 1.00 73.75 394 THR A N 1
ATOM 3207 C CA . THR A 1 394 ? 3.878 -19.613 -15.363 1.00 73.75 394 THR A CA 1
ATOM 3208 C C . THR A 1 394 ? 2.684 -19.225 -16.234 1.00 73.75 394 THR A C 1
ATOM 3210 O O . THR A 1 394 ? 1.663 -19.909 -16.209 1.00 73.75 394 THR A O 1
ATOM 3213 N N . LEU A 1 395 ? 2.822 -18.164 -17.036 1.00 71.88 395 LEU A N 1
ATOM 3214 C CA . LEU A 1 395 ? 1.788 -17.682 -17.946 1.00 71.88 395 LEU A CA 1
ATOM 3215 C C . LEU A 1 395 ? 1.855 -18.386 -19.302 1.00 71.88 395 LEU A C 1
ATOM 3217 O O . LEU A 1 395 ? 2.929 -18.744 -19.803 1.00 71.88 395 LEU A O 1
ATOM 3221 N N . LEU A 1 396 ? 0.702 -18.534 -19.951 1.00 73.19 396 LEU A N 1
ATOM 3222 C CA . LEU A 1 396 ? 0.659 -19.021 -21.327 1.00 73.19 396 LEU A CA 1
ATOM 3223 C C . LEU A 1 396 ? 1.246 -17.970 -22.292 1.00 73.19 396 LEU A C 1
ATOM 3225 O O . LEU A 1 396 ? 1.156 -16.769 -22.022 1.00 73.19 396 LEU A O 1
ATOM 3229 N N . PRO A 1 397 ? 1.812 -18.381 -23.445 1.00 66.38 397 PRO A N 1
ATOM 3230 C CA . PRO A 1 397 ? 2.339 -17.452 -24.450 1.00 66.38 397 PRO A CA 1
ATOM 3231 C C . PRO A 1 397 ? 1.372 -16.317 -24.821 1.00 66.38 397 PRO A C 1
ATOM 3233 O O . PRO A 1 397 ? 1.779 -15.157 -24.843 1.00 66.38 397 PRO A O 1
ATOM 3236 N N . ILE A 1 398 ? 0.080 -16.616 -24.989 1.00 68.06 398 ILE A N 1
ATOM 3237 C CA . ILE A 1 398 ? -0.947 -15.600 -25.256 1.00 68.06 398 ILE A CA 1
ATOM 3238 C C . ILE A 1 398 ? -1.189 -14.634 -24.105 1.00 68.06 398 ILE A C 1
ATOM 3240 O O . ILE A 1 398 ? -1.496 -13.467 -24.333 1.00 68.06 398 ILE A O 1
ATOM 3244 N N . GLU A 1 399 ? -1.095 -15.094 -22.864 1.00 70.56 399 GLU A N 1
ATOM 3245 C CA . GLU A 1 399 ? -1.302 -14.232 -21.703 1.00 70.56 399 GLU A CA 1
ATOM 3246 C C . GLU A 1 399 ? -0.148 -13.243 -21.582 1.00 70.56 399 GLU A C 1
ATOM 3248 O O . GLU A 1 399 ? -0.388 -12.056 -21.372 1.00 70.56 399 GLU A O 1
ATOM 3253 N N . ARG A 1 400 ? 1.085 -13.695 -21.847 1.00 69.81 400 ARG A N 1
ATOM 3254 C CA . ARG A 1 400 ? 2.232 -12.794 -22.005 1.00 69.81 400 ARG A CA 1
ATOM 3255 C C . ARG A 1 400 ? 2.025 -11.821 -23.163 1.00 69.81 400 ARG A C 1
ATOM 3257 O O . ARG A 1 400 ? 2.223 -10.627 -22.979 1.00 69.81 400 ARG A O 1
ATOM 3264 N N . ALA A 1 401 ? 1.550 -12.289 -24.319 1.00 67.88 401 ALA A N 1
ATOM 3265 C CA . ALA A 1 401 ? 1.254 -11.418 -25.458 1.00 67.88 401 ALA A CA 1
ATOM 3266 C C . ALA A 1 401 ? 0.180 -10.361 -25.135 1.00 67.88 401 ALA A C 1
ATOM 3268 O O . ALA A 1 401 ? 0.294 -9.220 -25.566 1.00 67.88 401 ALA A O 1
ATOM 3269 N N . LYS A 1 402 ? -0.839 -10.684 -24.331 1.00 72.56 402 LYS A N 1
ATOM 3270 C CA . LYS A 1 402 ? -1.820 -9.691 -23.858 1.00 72.56 402 LYS A CA 1
ATOM 3271 C C . LYS A 1 402 ? -1.195 -8.648 -22.936 1.00 72.56 402 LYS A C 1
ATOM 3273 O O . LYS A 1 402 ? -1.480 -7.468 -23.101 1.00 72.56 402 LYS A O 1
ATOM 3278 N N . ILE A 1 403 ? -0.327 -9.065 -22.010 1.00 71.25 403 ILE A N 1
ATOM 3279 C CA . ILE A 1 403 ? 0.416 -8.136 -21.142 1.00 71.25 403 ILE A CA 1
ATOM 3280 C C . ILE A 1 403 ? 1.260 -7.180 -21.996 1.00 71.25 403 ILE A C 1
ATOM 3282 O O . ILE A 1 403 ? 1.260 -5.982 -21.735 1.00 71.25 403 ILE A O 1
ATOM 3286 N N . VAL A 1 404 ? 1.909 -7.684 -23.054 1.00 68.06 404 VAL A N 1
ATOM 3287 C CA . VAL A 1 404 ? 2.639 -6.862 -24.038 1.00 68.06 404 VAL A CA 1
ATOM 3288 C C . VAL A 1 404 ? 1.713 -5.820 -24.672 1.00 68.06 404 VAL A C 1
ATOM 3290 O O . VAL A 1 404 ? 2.043 -4.639 -24.684 1.00 68.06 404 VAL A O 1
ATOM 3293 N N . MET A 1 405 ? 0.544 -6.235 -25.168 1.00 67.75 405 MET A N 1
ATOM 3294 C CA . MET A 1 405 ? -0.398 -5.322 -25.829 1.00 67.75 405 MET A CA 1
ATOM 3295 C C . MET A 1 405 ? -0.931 -4.234 -24.886 1.00 67.75 405 MET A C 1
ATOM 3297 O O . MET A 1 405 ? -1.069 -3.094 -25.317 1.00 67.75 405 MET A O 1
ATOM 3301 N N . ASN A 1 406 ? -1.179 -4.559 -23.613 1.00 70.00 406 ASN A N 1
ATOM 3302 C CA . ASN A 1 406 ? -1.609 -3.581 -22.607 1.00 70.00 406 ASN A CA 1
ATOM 3303 C C . ASN A 1 406 ? -0.467 -2.627 -22.214 1.00 70.00 406 ASN A C 1
ATOM 3305 O O . ASN A 1 406 ? -0.666 -1.424 -22.066 1.00 70.00 406 ASN A O 1
ATOM 3309 N N . LYS A 1 407 ? 0.766 -3.138 -22.099 1.00 72.62 407 LYS A N 1
ATOM 3310 C CA . LYS A 1 407 ? 1.949 -2.318 -21.793 1.00 72.62 407 LYS A CA 1
ATOM 3311 C C . LYS A 1 407 ? 2.239 -1.278 -22.884 1.00 72.62 407 LYS A C 1
ATOM 3313 O O . LYS A 1 407 ? 2.834 -0.242 -22.579 1.00 72.62 407 LYS A O 1
ATOM 3318 N N . PHE A 1 408 ? 1.786 -1.530 -24.115 1.00 67.19 408 PHE A N 1
ATOM 3319 C CA . PHE A 1 408 ? 2.042 -0.716 -25.306 1.00 67.19 408 PHE A CA 1
ATOM 3320 C C . PHE A 1 408 ? 0.767 -0.260 -26.031 1.00 67.19 408 PHE A C 1
ATOM 3322 O O . PHE A 1 408 ? 0.768 -0.170 -27.257 1.00 67.19 408 PHE A O 1
ATOM 3329 N N . GLU A 1 409 ? -0.309 0.051 -25.295 1.00 56.38 409 GLU A N 1
ATOM 3330 C CA . GLU A 1 409 ? -1.628 0.407 -25.858 1.00 56.38 409 GLU A CA 1
ATOM 3331 C C . GLU A 1 409 ? -1.593 1.445 -26.999 1.00 56.38 409 GLU A C 1
ATOM 3333 O O . GLU A 1 409 ? -2.430 1.384 -27.903 1.00 56.38 409 GLU A O 1
ATOM 3338 N N . ARG A 1 410 ? -0.626 2.376 -26.995 1.00 59.69 410 ARG A N 1
ATOM 3339 C CA . ARG A 1 410 ? -0.383 3.338 -28.082 1.00 59.69 410 ARG A CA 1
ATOM 3340 C C . ARG A 1 410 ? 1.110 3.536 -28.345 1.00 59.69 410 ARG A C 1
ATOM 3342 O O . ARG A 1 410 ? 1.755 4.344 -27.683 1.00 59.69 410 ARG A O 1
ATOM 3349 N N . LEU A 1 411 ? 1.645 2.852 -29.356 1.00 55.75 411 LEU A N 1
ATOM 3350 C CA . LEU A 1 411 ? 2.968 3.168 -29.913 1.00 55.75 411 LEU A CA 1
ATOM 3351 C C . LEU A 1 411 ? 2.898 4.396 -30.836 1.00 55.75 411 LEU A C 1
ATOM 3353 O O . LEU A 1 411 ? 3.781 5.246 -30.778 1.00 55.75 411 LEU A O 1
ATOM 3357 N N . SER A 1 412 ? 1.809 4.553 -31.602 1.00 56.31 412 SER A N 1
ATOM 3358 C CA . SER A 1 412 ? 1.540 5.732 -32.440 1.00 56.31 412 SER A CA 1
ATOM 3359 C C . SER A 1 412 ? 0.053 6.117 -32.447 1.00 56.31 412 SER A C 1
ATOM 3361 O O . SER A 1 412 ? -0.820 5.318 -32.104 1.00 56.31 412 SER A O 1
ATOM 3363 N N . SER A 1 413 ? -0.274 7.347 -32.864 1.00 49.03 413 SER A N 1
ATOM 3364 C CA . SER A 1 413 ? -1.673 7.804 -32.994 1.00 49.03 413 SER A CA 1
ATOM 3365 C C . SER A 1 413 ? -2.470 7.118 -34.102 1.00 49.03 413 SER A C 1
ATOM 3367 O O . SER A 1 413 ? -3.689 7.280 -34.152 1.00 49.03 413 SER A O 1
ATOM 3369 N N . SER A 1 414 ? -1.801 6.361 -34.974 1.00 54.97 414 SER A N 1
ATOM 3370 C CA . SER A 1 414 ? -2.421 5.662 -36.105 1.00 54.97 414 SER A CA 1
ATOM 3371 C C . SER A 1 414 ? -2.639 4.168 -35.846 1.00 54.97 414 SER A C 1
ATOM 3373 O O . SER A 1 414 ? -3.208 3.479 -36.690 1.00 54.97 414 SER A O 1
ATOM 3375 N N . GLU A 1 415 ? -2.212 3.658 -34.691 1.00 60.19 415 GLU A N 1
ATOM 3376 C CA . GLU A 1 415 ? -2.309 2.242 -34.346 1.00 60.19 415 GLU A CA 1
ATOM 3377 C C . GLU A 1 415 ? -3.472 1.973 -33.392 1.00 60.19 415 GLU A C 1
ATOM 3379 O O . GLU A 1 415 ? -3.691 2.683 -32.411 1.00 60.19 415 GLU A O 1
ATOM 3384 N N . ILE A 1 416 ? -4.232 0.918 -33.693 1.00 60.50 416 ILE A N 1
ATOM 3385 C CA . ILE A 1 416 ? -5.316 0.423 -32.847 1.00 60.50 416 ILE A CA 1
ATOM 3386 C C . ILE A 1 416 ? -5.060 -1.058 -32.599 1.00 60.50 416 ILE A C 1
ATOM 3388 O O . ILE A 1 416 ? -4.954 -1.852 -33.540 1.00 60.50 416 ILE A O 1
ATOM 3392 N N . VAL A 1 417 ? -4.989 -1.438 -31.323 1.00 63.38 417 VAL A N 1
ATOM 3393 C CA . VAL A 1 417 ? -4.898 -2.838 -30.910 1.00 63.38 417 VAL A CA 1
ATOM 3394 C C . VAL A 1 417 ? -6.094 -3.601 -31.474 1.00 63.38 417 VAL A C 1
ATOM 3396 O O . VAL A 1 417 ? -7.249 -3.307 -31.164 1.00 63.38 417 VAL A O 1
ATOM 3399 N N . THR A 1 418 ? -5.828 -4.589 -32.329 1.00 68.12 418 THR A N 1
ATOM 3400 C CA . THR A 1 418 ? -6.896 -5.375 -32.954 1.00 68.12 418 THR A CA 1
ATOM 3401 C C . THR A 1 418 ? -7.533 -6.304 -31.912 1.00 68.12 418 THR A C 1
ATOM 3403 O O . THR A 1 418 ? -6.827 -7.134 -31.333 1.00 68.12 418 THR A O 1
ATOM 3406 N N . PRO A 1 419 ? -8.859 -6.237 -31.687 1.00 69.69 419 PRO A N 1
ATOM 3407 C CA . PRO A 1 419 ? -9.530 -7.079 -30.702 1.00 69.69 419 PRO A CA 1
ATOM 3408 C C . PRO A 1 419 ? -9.330 -8.580 -30.957 1.00 69.69 419 PRO A C 1
ATOM 3410 O O . PRO A 1 419 ? -9.365 -9.054 -32.096 1.00 69.69 419 PRO A O 1
ATOM 3413 N N . THR A 1 420 ? -9.177 -9.367 -29.888 1.00 69.69 420 THR A N 1
ATOM 3414 C CA . THR A 1 420 ? -8.834 -10.801 -29.974 1.00 69.69 420 THR A CA 1
ATOM 3415 C C . THR A 1 420 ? -9.840 -11.618 -30.795 1.00 69.69 420 THR A C 1
ATOM 3417 O O . THR A 1 420 ? -9.472 -12.583 -31.464 1.00 69.69 420 THR A O 1
ATOM 3420 N N . ASN A 1 421 ? -11.121 -11.245 -30.776 1.00 74.38 421 ASN A N 1
ATOM 3421 C CA . ASN A 1 421 ? -12.160 -11.889 -31.584 1.00 74.38 421 ASN A CA 1
ATOM 3422 C C . ASN A 1 421 ? -11.944 -11.677 -33.095 1.00 74.38 421 ASN A C 1
ATOM 3424 O O . ASN A 1 421 ? -12.208 -12.591 -33.876 1.00 74.38 421 ASN A O 1
ATOM 3428 N N . VAL A 1 422 ? -11.444 -10.509 -33.508 1.00 76.00 422 VAL A N 1
ATOM 3429 C CA . VAL A 1 422 ? -11.099 -10.198 -34.901 1.00 76.00 422 VAL A CA 1
ATOM 3430 C C . VAL A 1 422 ? -9.854 -10.978 -35.312 1.00 76.00 422 VAL A C 1
ATOM 3432 O O . VAL A 1 422 ? -9.878 -11.642 -36.346 1.00 76.00 422 VAL A O 1
ATOM 3435 N N . VAL A 1 423 ? -8.817 -11.004 -34.466 1.00 73.00 423 VAL A N 1
ATOM 3436 C CA . VAL A 1 423 ? -7.595 -11.793 -34.710 1.00 73.00 423 VAL A CA 1
ATOM 3437 C C . VAL A 1 423 ? -7.928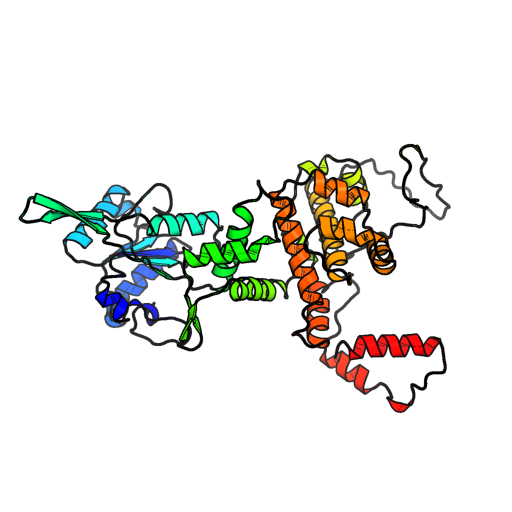 -13.271 -34.936 1.00 73.00 423 VAL A C 1
ATOM 3439 O O . VAL A 1 423 ? -7.499 -13.854 -35.929 1.00 73.00 423 VAL A O 1
ATOM 3442 N N . LYS A 1 424 ? -8.769 -13.868 -34.080 1.00 71.56 424 LYS A N 1
ATOM 3443 C CA . LYS A 1 424 ? -9.212 -15.267 -34.229 1.00 71.56 424 LYS A CA 1
ATOM 3444 C C . LYS A 1 424 ? -9.922 -15.522 -35.561 1.00 71.56 424 LYS A C 1
ATOM 3446 O O . LYS A 1 424 ? -9.662 -16.536 -36.203 1.00 71.56 424 LYS A O 1
ATOM 3451 N N . LYS A 1 425 ? -10.790 -14.604 -36.000 1.00 76.19 425 LYS A N 1
ATOM 3452 C CA . LYS A 1 425 ? -11.468 -14.711 -37.303 1.00 76.19 425 LYS A CA 1
ATOM 3453 C C . LYS A 1 425 ? -10.470 -14.677 -38.458 1.00 76.19 425 LYS A C 1
ATOM 3455 O O . LYS A 1 425 ? -10.563 -15.516 -39.344 1.00 76.19 425 LYS A O 1
ATOM 3460 N N . VAL A 1 426 ? -9.506 -13.756 -38.427 1.00 75.69 426 VAL A N 1
ATOM 3461 C CA . VAL A 1 426 ? -8.478 -13.629 -39.473 1.00 75.69 426 VAL A CA 1
ATOM 3462 C C . VAL A 1 426 ? -7.584 -14.868 -39.524 1.00 75.69 426 VAL A C 1
ATOM 3464 O O . VAL A 1 426 ? -7.338 -15.396 -40.604 1.00 75.69 426 VAL A O 1
ATOM 3467 N N . VAL A 1 427 ? -7.144 -15.382 -38.373 1.00 72.38 427 VAL A N 1
ATOM 3468 C CA . VAL A 1 427 ? -6.298 -16.586 -38.314 1.00 72.38 427 VAL A CA 1
ATOM 3469 C C . VAL A 1 427 ? -7.029 -17.816 -38.852 1.00 72.38 427 VAL A C 1
ATOM 3471 O O . VAL A 1 427 ? -6.435 -18.589 -39.600 1.00 72.38 427 VAL A O 1
ATOM 3474 N N . ASN A 1 428 ? -8.319 -17.968 -38.548 1.00 75.81 428 ASN A N 1
ATOM 3475 C CA . ASN A 1 428 ? -9.132 -19.079 -39.051 1.00 75.81 428 ASN A CA 1
ATOM 3476 C C . ASN A 1 428 ? -9.384 -19.021 -40.569 1.00 75.81 428 ASN A C 1
ATOM 3478 O O . ASN A 1 428 ? -9.733 -20.039 -41.161 1.00 75.81 428 ASN A O 1
ATOM 3482 N N . LEU A 1 429 ? -9.204 -17.858 -41.204 1.00 78.12 429 LEU A N 1
ATOM 3483 C CA . LEU A 1 429 ? -9.309 -17.692 -42.658 1.00 78.12 429 LEU A CA 1
ATOM 3484 C C . LEU A 1 429 ? -8.011 -18.056 -43.398 1.00 78.12 429 LEU A C 1
ATOM 3486 O O . LEU A 1 429 ? -8.014 -18.141 -44.626 1.00 78.12 429 LEU A O 1
ATOM 3490 N N . LEU A 1 430 ? -6.896 -18.269 -42.687 1.00 72.56 430 LEU A N 1
ATOM 3491 C CA . LEU A 1 430 ? -5.619 -18.614 -43.310 1.00 72.56 430 LEU A CA 1
ATOM 3492 C C . LEU A 1 430 ? -5.580 -20.112 -43.675 1.00 72.56 430 LEU A C 1
ATOM 3494 O O . LEU A 1 430 ? -5.652 -20.956 -42.779 1.00 72.56 430 LEU A O 1
ATOM 3498 N N . PRO A 1 431 ? -5.404 -20.479 -44.962 1.00 63.25 431 PRO A N 1
ATOM 3499 C CA . PRO A 1 431 ? -5.358 -21.877 -45.378 1.00 63.25 431 PRO A CA 1
ATOM 3500 C C . PRO A 1 431 ? -4.117 -22.568 -44.798 1.00 63.25 431 PRO A C 1
ATOM 3502 O O . PRO A 1 431 ? -2.979 -22.195 -45.089 1.00 63.25 431 PRO A O 1
ATOM 3505 N N . ILE A 1 432 ? -4.343 -23.582 -43.962 1.00 54.72 432 ILE A N 1
ATOM 3506 C CA . ILE A 1 432 ? -3.296 -24.265 -43.188 1.00 54.72 432 ILE A CA 1
ATOM 3507 C C . ILE A 1 432 ? -2.377 -25.090 -44.104 1.00 54.72 432 ILE A C 1
ATOM 3509 O O . ILE A 1 432 ? -1.168 -25.130 -43.875 1.00 54.72 432 ILE A O 1
ATOM 3513 N N . ASP A 1 433 ? -2.924 -25.625 -45.195 1.00 55.62 433 ASP A N 1
ATOM 3514 C CA . ASP A 1 433 ? -2.289 -26.664 -46.016 1.00 55.62 433 ASP A CA 1
ATOM 3515 C C . ASP A 1 433 ? -1.356 -26.133 -47.122 1.00 55.62 433 ASP A C 1
ATOM 3517 O O . ASP A 1 433 ? -0.697 -26.911 -47.809 1.00 55.62 433 ASP A O 1
ATOM 3521 N N . LYS A 1 434 ? -1.260 -24.807 -47.312 1.00 52.66 434 LYS A N 1
ATOM 3522 C CA . LYS A 1 434 ? -0.450 -24.192 -48.390 1.00 52.66 434 LYS A CA 1
ATOM 3523 C C . LYS A 1 434 ? 0.919 -23.656 -47.953 1.00 52.66 434 LYS A C 1
ATOM 3525 O O . LYS A 1 434 ? 1.667 -23.149 -48.786 1.00 52.66 434 LYS A O 1
ATOM 3530 N N . PHE A 1 435 ? 1.289 -23.779 -46.679 1.00 52.88 435 PHE A N 1
ATOM 3531 C CA . PHE A 1 435 ? 2.580 -23.299 -46.172 1.00 52.88 435 PHE A CA 1
ATOM 3532 C C . PHE A 1 435 ? 3.670 -24.381 -46.249 1.00 52.88 435 PHE A C 1
ATOM 3534 O O . PHE A 1 435 ? 4.182 -24.836 -45.231 1.00 52.88 435 PHE A O 1
ATOM 3541 N N . THR A 1 436 ? 4.059 -24.790 -47.460 1.00 44.69 436 THR A N 1
ATOM 3542 C CA . THR A 1 436 ? 5.274 -25.596 -47.665 1.00 44.69 436 THR A CA 1
ATOM 3543 C C . THR A 1 436 ? 6.502 -24.693 -47.811 1.00 44.69 436 THR A C 1
ATOM 3545 O O . THR A 1 436 ? 6.529 -23.720 -48.565 1.00 44.69 436 THR A O 1
ATOM 3548 N N . ILE A 1 437 ? 7.535 -25.008 -47.028 1.00 46.94 437 ILE A N 1
ATOM 3549 C CA . ILE A 1 437 ? 8.784 -24.255 -46.864 1.00 46.94 437 ILE A CA 1
ATOM 3550 C C . ILE A 1 437 ? 9.591 -24.307 -48.170 1.00 46.94 437 ILE A C 1
ATOM 3552 O O . ILE A 1 437 ? 10.452 -25.165 -48.324 1.00 46.94 437 ILE A O 1
ATOM 3556 N N . LYS A 1 438 ? 9.322 -23.421 -49.138 1.00 43.91 438 LYS A N 1
ATOM 3557 C CA . LYS A 1 438 ? 10.191 -23.282 -50.327 1.00 43.91 438 LYS A CA 1
ATOM 3558 C C . LYS A 1 438 ? 10.388 -21.862 -50.868 1.00 43.91 438 LYS A C 1
ATOM 3560 O O . LYS A 1 438 ? 11.060 -21.705 -51.876 1.00 43.91 438 LYS A O 1
ATOM 3565 N N . ASN A 1 439 ? 9.900 -20.817 -50.193 1.00 39.41 439 ASN A N 1
ATOM 3566 C CA . ASN A 1 439 ? 10.091 -19.435 -50.656 1.00 39.41 439 ASN A CA 1
ATOM 3567 C C . ASN A 1 439 ? 10.541 -18.498 -49.524 1.00 39.41 439 ASN A C 1
ATOM 3569 O O . ASN A 1 439 ? 9.910 -18.452 -48.468 1.00 39.41 439 ASN A O 1
ATOM 3573 N N . LYS A 1 440 ? 11.616 -17.721 -49.740 1.00 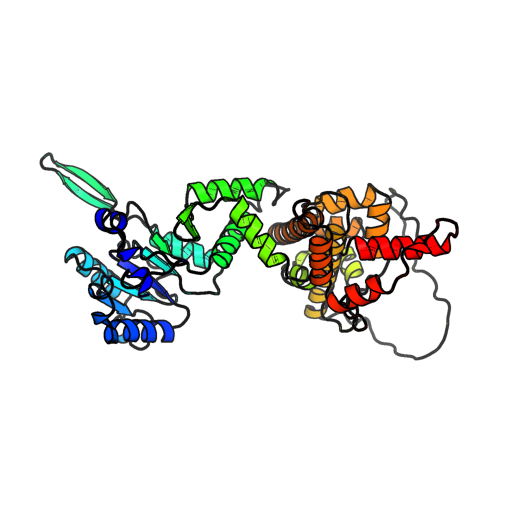40.41 440 LYS A N 1
ATOM 3574 C CA . LYS A 1 440 ? 12.182 -16.774 -48.748 1.00 40.41 440 LYS A CA 1
ATOM 3575 C C . LYS A 1 440 ? 11.148 -15.746 -48.251 1.00 40.41 440 LYS A C 1
ATOM 3577 O O . LYS A 1 440 ? 11.155 -15.423 -47.068 1.00 40.41 440 LYS A O 1
ATOM 3582 N N . ASN A 1 441 ? 10.195 -15.344 -49.097 1.00 40.47 441 ASN A N 1
ATOM 3583 C CA . ASN A 1 441 ? 9.100 -14.433 -48.726 1.00 40.47 441 ASN A CA 1
ATOM 3584 C C . ASN A 1 441 ? 8.025 -15.097 -47.843 1.00 40.47 441 ASN A C 1
ATOM 3586 O O . ASN A 1 441 ? 7.425 -14.445 -46.995 1.00 40.47 441 ASN A O 1
ATOM 3590 N N . ILE A 1 442 ? 7.848 -16.420 -47.941 1.00 40.94 442 ILE A N 1
ATOM 3591 C CA . ILE A 1 442 ? 6.934 -17.186 -47.076 1.00 40.94 442 ILE A CA 1
ATOM 3592 C C . ILE A 1 442 ? 7.512 -17.330 -45.659 1.00 40.94 442 ILE A C 1
ATOM 3594 O O . ILE A 1 442 ? 6.764 -17.499 -44.698 1.00 40.94 442 ILE A O 1
ATOM 3598 N N . ARG A 1 443 ? 8.833 -17.175 -45.487 1.00 37.06 443 ARG A N 1
ATOM 3599 C CA . ARG A 1 443 ? 9.473 -17.153 -44.166 1.00 37.06 443 ARG A CA 1
ATOM 3600 C C . ARG A 1 443 ? 8.947 -15.999 -43.309 1.00 37.06 443 ARG A C 1
ATOM 3602 O O . ARG A 1 443 ? 8.755 -16.216 -42.121 1.00 37.06 443 ARG A O 1
ATOM 3609 N N . TYR A 1 444 ? 8.634 -14.842 -43.903 1.00 37.06 444 TYR A N 1
ATOM 3610 C CA . TYR A 1 444 ? 8.020 -13.700 -43.212 1.00 37.06 444 TYR A CA 1
ATOM 3611 C C . TYR A 1 444 ? 6.556 -13.957 -42.849 1.00 37.06 444 TYR A C 1
ATOM 3613 O O . TYR A 1 444 ? 6.161 -13.639 -41.736 1.00 37.06 444 TYR A O 1
ATOM 3621 N N . CYS A 1 445 ? 5.776 -14.619 -43.710 1.00 36.47 445 CYS A N 1
ATOM 3622 C CA . CYS A 1 445 ? 4.393 -14.999 -43.396 1.00 36.47 445 CYS A CA 1
ATOM 3623 C C . CYS A 1 445 ? 4.306 -16.118 -42.345 1.00 36.47 445 CYS A C 1
ATOM 3625 O O . CYS A 1 445 ? 3.406 -16.107 -41.513 1.00 36.47 445 CYS A O 1
ATOM 3627 N N . ILE A 1 446 ? 5.259 -17.057 -42.324 1.00 39.41 446 ILE A N 1
ATOM 3628 C CA . ILE A 1 446 ? 5.383 -18.073 -41.266 1.00 39.41 446 ILE A CA 1
ATOM 3629 C C . ILE A 1 446 ? 5.926 -17.448 -39.974 1.00 39.41 446 ILE A C 1
ATOM 3631 O O . ILE A 1 446 ? 5.495 -17.850 -38.899 1.00 39.41 446 ILE A O 1
ATOM 3635 N N . LYS A 1 447 ? 6.816 -16.442 -40.040 1.00 36.31 447 LYS A N 1
ATOM 3636 C CA . LYS A 1 447 ? 7.237 -15.656 -38.864 1.00 36.31 447 LYS A CA 1
ATOM 3637 C C . LYS A 1 447 ? 6.069 -14.839 -38.319 1.00 36.31 447 LYS A C 1
ATOM 3639 O O . LYS A 1 447 ? 5.844 -14.887 -37.124 1.00 36.31 447 LYS A O 1
ATOM 3644 N N . ALA A 1 448 ? 5.280 -14.199 -39.182 1.00 34.62 448 ALA A N 1
ATOM 3645 C CA . ALA A 1 448 ? 4.058 -13.488 -38.822 1.00 34.62 448 ALA A CA 1
ATOM 3646 C C . ALA A 1 448 ? 3.011 -14.440 -38.238 1.00 34.62 448 ALA A C 1
ATOM 3648 O O . ALA A 1 448 ? 2.427 -14.119 -37.217 1.00 34.62 448 ALA A O 1
ATOM 3649 N N . ARG A 1 449 ? 2.833 -15.648 -38.798 1.00 36.12 449 ARG A N 1
ATOM 3650 C CA . ARG A 1 449 ? 1.958 -16.684 -38.229 1.00 36.12 449 ARG A CA 1
ATOM 3651 C C . ARG A 1 449 ? 2.508 -17.274 -36.935 1.00 36.12 449 ARG A C 1
ATOM 3653 O O . ARG A 1 449 ? 1.707 -17.577 -36.073 1.00 36.12 449 ARG A O 1
ATOM 3660 N N . ARG A 1 450 ? 3.825 -17.421 -36.753 1.00 35.75 450 ARG A N 1
ATOM 3661 C CA . ARG A 1 450 ? 4.425 -17.783 -35.456 1.00 35.75 450 ARG A CA 1
ATOM 3662 C C . ARG A 1 450 ? 4.196 -16.670 -34.443 1.00 35.75 450 ARG A C 1
ATOM 3664 O O . ARG A 1 450 ? 3.725 -16.967 -33.365 1.00 35.75 450 ARG A O 1
ATOM 3671 N N . ILE A 1 451 ? 4.430 -15.414 -34.801 1.00 39.59 451 ILE A N 1
ATOM 3672 C CA . ILE A 1 451 ? 4.141 -14.249 -33.956 1.00 39.59 451 ILE A CA 1
ATOM 3673 C C . ILE A 1 451 ? 2.643 -14.217 -33.594 1.00 39.59 451 ILE A C 1
ATOM 3675 O O . ILE A 1 451 ? 2.310 -14.121 -32.421 1.00 39.59 451 ILE A O 1
ATOM 3679 N N . LEU A 1 452 ? 1.740 -14.429 -34.558 1.00 36.62 452 LEU A N 1
ATOM 3680 C CA . LEU A 1 452 ? 0.284 -14.523 -34.360 1.00 36.62 452 LEU A CA 1
ATOM 3681 C C . LEU A 1 452 ? -0.182 -15.785 -33.608 1.00 36.62 452 LEU A C 1
ATOM 3683 O O . LEU A 1 452 ? -1.159 -15.695 -32.881 1.00 36.62 452 LEU A O 1
ATOM 3687 N N . MET A 1 453 ? 0.478 -16.941 -33.750 1.00 33.53 453 MET A N 1
ATOM 3688 C CA . MET A 1 453 ? 0.150 -18.181 -33.021 1.00 33.53 453 MET A CA 1
ATOM 3689 C C . MET A 1 453 ? 0.769 -18.236 -31.628 1.00 33.53 453 MET A C 1
ATOM 3691 O O . MET A 1 453 ? 0.192 -18.886 -30.779 1.00 33.53 453 MET A O 1
ATOM 3695 N N . TYR A 1 454 ? 1.907 -17.583 -31.378 1.00 36.31 454 TYR A N 1
ATOM 3696 C CA . TYR A 1 454 ? 2.424 -17.356 -30.022 1.00 36.31 454 TYR A CA 1
ATOM 3697 C C . TYR A 1 454 ? 1.653 -16.233 -29.303 1.00 36.31 454 TYR A C 1
ATOM 3699 O O . TYR A 1 454 ? 1.798 -16.071 -28.095 1.00 36.31 454 TYR A O 1
ATOM 3707 N N . SER A 1 455 ? 0.818 -15.495 -30.047 1.00 33.16 455 SER A N 1
ATOM 3708 C CA . SER A 1 455 ? -0.186 -14.544 -29.549 1.00 33.16 455 SER A CA 1
ATOM 3709 C C . SER A 1 455 ? -1.604 -15.152 -29.472 1.00 33.16 455 SER A C 1
ATOM 3711 O O . SER A 1 455 ? -2.567 -14.416 -29.249 1.00 33.16 455 SER A O 1
ATOM 3713 N N . ILE A 1 456 ? -1.736 -16.474 -29.672 1.00 32.91 456 ILE A N 1
ATOM 3714 C CA . ILE A 1 456 ? -2.900 -17.334 -29.357 1.00 32.91 456 ILE A CA 1
ATOM 3715 C C . ILE A 1 456 ? -2.469 -18.350 -28.300 1.00 32.91 456 ILE A C 1
ATOM 3717 O O . ILE A 1 456 ? -3.331 -18.717 -27.469 1.00 32.91 456 ILE A O 1
#

Foldseek 3Di:
DLQCLVLDPDQFDHVLQPDPVCVVLVFQQEEEEAAADLVVLVVVVVVCVVPLVSGDRSVQAAEAECRHPCNCVVDVDPVVVLVVSVVCVVVVGGYYYYDHCPQLPPHARQPQQEYEYHHDDDALVSVVSNVVNNPRWDWDWDQDPVRDTDIDGSRPHGYYDDPDPLVVLVSLLLVLLPPPLPPDLQSPPCSQVSSQVVCVVVWDWGRHRNDTDTDHSCNSVVSNLVVCLLAALLRLLVPQDDDVQLVVDPVLVVLLVPAFFSPDQFAQDADFDDDDPPDPDDPDDDDDDDDDDDDDDDDDDDDPDDDDPVRSSRSVSSVLSLLLQLLQPDPDQAQFLVSLLVVCPVDPVSVVSCRRRSHDSVNSVSCSVRPRSSSRSSSSNSSNSNNVLCVPPVDQLQVSVVSVCSNCCPRGNPDHDDDPVVLVVVLVPDDPPPQDPDDPVSVVVVVVVVVSVSND

Radius of gyration: 29.64 Å; chains: 1; bounding box: 71×58×100 Å

Organism: Bacteroides stercoris (NCBI:txid46506)

pLDDT: mean 78.0, std 18.35, range [26.39, 97.5]

Secondary structure (DSSP, 8-state):
-HHHHTSS--SSS--TTT-HHHHHTT--SEEEEE-SSHHHHHHHHHHHHTTGGG-SSGGGSEEEESSSTTHHHH-SSHHHHHHHHHHHHHTT--EEEEESSTTTSS---TT--EEEE--S---HHHHHHHHHHHT---EEEEE-TTS-EEEEES-SS-EEEES-HHHHHHHHHHHHHHTTTTT-S-TTTTHHHHHHHHHHHS--EEEETTEEEE--HHHHHHHHHHHHHTS-HHHHHHTSPP-TTGGG-HHHHHHHHTSPPTT-TT-----PPP-----S-------PPPPP-------------PPPHHHHHHHHHHHHHHHHHHHHH-SS---SHHHHHHHTTTSHHHHHHHHHHT--HHHHHHHHHHS-HHHHHHHHHHHHHHHHHHT-TTS-HHHHHHHHHHHTS-SSTT--PPPHHHHHHHHHTS-GGG--S--HHHHHHHHHHHHHHTT-

Sequence (456 aa):
MQVIDGSKQDDEVLGFLDYEKIKEGQMCRHIVCVLPFRASCDALEYLIQNNLEKFKNISKYKILNIAGVDALDKFPEISNIKKYITKCEIEGKKTITLTVNRMLTGSTVEEWDTMLYLKNSVSPQEYDQSIFRLQNQYIKSYIDEKGDEIKYNMKPQTILADFDPARMFTLQELKSQFYNVNTEQNGNSRLEERLRKELEISLIIVLNKNKLSQVTPFNILNLVRQYTKDKSVIDEANEIPIDYNILSNELILSAIQLLSPIDSSKGLNFIPIEEEDDDYDDPDSSGKPPNESDSDGKNKKDENKYDEPDTLNKKLSTYFSMILFFAFLTDSEVKSLEDIIRELPKTEENKRIGRNIGLRKSVLQEIQNKMYPFILSKLDYKIQNINSLMRDNTLLPIERAKIVMNKFERLSSSEIVTPTNVVKKVVNLLPIDKFTIKNKNIRYCIKARRILMYSI